Protein AF-A0A9X0CIB7-F1 (afdb_monomer)

Sequence (718 aa):
MKLTTKIPFIFSGERSDLYEFIVTDDLTVIQGCGLGGTSLINANVGLDGEPEVFQDPSWPKEIKEDLDQLMKIDRQHFVDMIKPTPYPDHYPPLHKLERMKEGLTGFDIEDLDKMFYKTPLYVTFQDTPSNRVGIHQPKCTACGNCCGGCNVGAKNTLNLNYLPDAKAHGAEIFTEVEVTSVLKSHNSTDWIVGYKRIVPGSFDLDEQKIRATYVILGAGAIGSTKLLLRSKERGLDVSDELGKRFSTNGDAIGCSYNGDKIATSLGVETKNMASAQPPGPCITSIMDFRKVKGGSFENNFVIEDGTLPSIISVPFTVGVSFGAKVIGIDKYPANELLEKTFQEIQGKGIDHTLTLLCMGHDSASGVISFESKIDDIDITWDRVGFEKNFETVNQALEKIVRSLGGTFVKNPTWSESLGRSVVTVHPLGGCPMGESGRTAVVNHAGQVFDGETEELLDGLYVVDGAIIPRSVGVNPSLTISCLAERCMRLLAEREGWSIDYDTFIPLDRSAFAKEKPGIRFTEKMVGTFWTTKNKSVETPCEFTVTVESDDVEHMINCDPHAAKMSGTGTCAALSATPMTVTDGHFQIMSQSTEHIDTKELLYTMILTGIRGKTFSFRGINLLDIYSPVTTKKGHFDLDAPPRVKRPLRLNGKNPEVHRCVTKDKFELRLTRFEGGKKGPVVMFHGVGDKSQRILMKGQVSKNPFATGSMRYTSVCYT

Foldseek 3Di:
DFDDDPDPPGDDDAPQDQWDWDHFLFAIEIWGDDDLIRLQQDLFFFDAFDPVLCVDPLAAVVCVVCVCCLVPPLLVLVCLQQVFDADDPPDADALQLVLLLLLCVLDPDPCSVVQKDWTGGSFAQDQDCQDPFGDGAGHDLLQQQRNVGDPRRRHSGCVRTVVSQCVLVPDDDDPQKQWQEWDQDPADLWIKIWIFHHDPPDDGDDIDIDTDNFDEDALAQFRSLLHVQSHVVVPAFFFPCFQALKDLLLKWKKKQWQFPDFRQQEGDDSVCSVPDDRNGRQWTMKRFQVPDPDDDQQLGKMKTWGHDYNVCLVVVLVLQVVLCVPVVDDDDPPVVVVVSVVCVVVVNRSRLMIMIIMGGWFPSGKGWHADPVVSHIHIDDQLSCPDPNNVSVLVSQCSSSVSRRGGMRTDSCQDVVSSGHYYGHQIAASQEEYQFSCSGQAHLLQFGHRYRGNHTSRNYGYQARHHSNTNSNDRCVSVSSSSNSSSVVVVCVVVVHDDDSPDHRHDDCVVVPDQADKDKKKKKKWWWKDFPVDPPDTWTKIWIKIWMDSHQPCLVPPPVSKTFMWTWMDTCVQAVDIWTWDRWIWGWQPQDPVDPPKGWTWIWTWTAYPPRDIKTKIKIWIDDDPDDPDDDDDDDDPPDDDDDDDDDPQVPDAWDWDWDADPVGDIDIWTWHQDPPPGIDTDDPPDDDPDPDTAMWMWIDDPHDTTMTIDIDMDMGD

Radius of gyration: 30.94 Å; Cα contacts (8 Å, |Δi|>4): 1552; chains: 1; bounding box: 89×79×78 Å

InterPro domains:
  IPR000172 Glucose-methanol-choline oxidoreductase, N-terminal [PF00732] (137-231)
  IPR007867 Glucose-methanol-choline oxidoreductase, C-terminal [PF05199] (371-484)
  IPR036188 FAD/NAD(P)-binding domain superfamily [G3DSA:3.50.50.60] (8-81)
  IPR036188 FAD/NAD(P)-binding domain superfamily [G3DSA:3.50.50.60] (124-321)
  IPR036188 FAD/NAD(P)-binding domain superfamily [G3DSA:3.50.50.60] (385-495)
  IPR036188 FAD/NAD(P)-binding domain superfamily [SSF51905] (20-494)
  IPR052542 Cholesterol Oxidase Enzyme [PTHR47470] (10-625)

Organism: NCBI:txid174260

Structure (mmCIF, N/CA/C/O backbone):
data_AF-A0A9X0CIB7-F1
#
_entry.id   AF-A0A9X0CIB7-F1
#
loop_
_atom_site.group_PDB
_atom_site.id
_atom_site.type_symbol
_atom_site.label_atom_id
_atom_site.label_alt_id
_atom_site.label_comp_id
_atom_site.label_asym_id
_atom_site.label_entity_id
_atom_site.label_seq_id
_atom_site.pdbx_PDB_ins_code
_atom_site.Cartn_x
_atom_site.Cartn_y
_atom_site.Cartn_z
_atom_site.occupancy
_atom_site.B_iso_or_equiv
_atom_site.auth_seq_id
_atom_site.auth_comp_id
_atom_site.auth_asym_id
_atom_site.auth_atom_id
_atom_site.pdbx_PDB_model_num
ATOM 1 N N . MET A 1 1 ? 0.574 21.862 5.413 1.00 29.58 1 MET A N 1
ATOM 2 C CA . MET A 1 1 ? -0.001 20.797 4.573 1.00 29.58 1 MET A CA 1
ATOM 3 C C . MET A 1 1 ? -1.394 21.230 4.164 1.00 29.58 1 MET A C 1
ATOM 5 O O . MET A 1 1 ? -2.070 21.875 4.959 1.00 29.58 1 MET A O 1
ATOM 9 N N . LYS A 1 2 ? -1.737 21.060 2.895 1.00 23.94 2 LYS A N 1
ATOM 10 C CA . LYS A 1 2 ? -2.655 21.954 2.207 1.00 23.94 2 LYS A CA 1
ATOM 11 C C . LYS A 1 2 ? -3.560 21.024 1.341 1.00 23.94 2 LYS A C 1
ATOM 13 O O . LYS A 1 2 ? -3.055 20.431 0.401 1.00 23.94 2 LYS A O 1
ATOM 18 N N . LEU A 1 3 ? -4.842 20.864 1.719 1.00 25.58 3 LEU A N 1
ATOM 19 C CA . LEU A 1 3 ? -5.884 19.979 1.140 1.00 25.58 3 LEU A CA 1
ATOM 2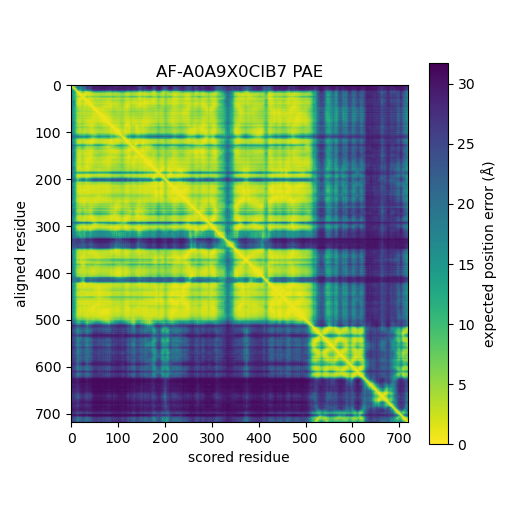0 C C . LEU A 1 3 ? -6.839 20.713 0.162 1.00 25.58 3 LEU A C 1
ATOM 22 O O . LEU A 1 3 ? -7.476 21.663 0.609 1.00 25.58 3 LEU A O 1
ATOM 26 N N . THR A 1 4 ? -7.089 20.225 -1.069 1.00 28.70 4 THR A N 1
ATOM 27 C CA . THR A 1 4 ? -8.344 20.562 -1.803 1.00 28.70 4 THR A CA 1
ATOM 28 C C . THR A 1 4 ? -9.042 19.395 -2.467 1.00 28.70 4 THR A C 1
ATOM 30 O O . THR A 1 4 ? -8.425 18.589 -3.151 1.00 28.70 4 THR A O 1
ATOM 33 N N . THR A 1 5 ? -10.367 19.502 -2.419 1.00 26.28 5 THR A N 1
ATOM 34 C CA . THR A 1 5 ? -11.342 19.101 -3.437 1.00 26.28 5 THR A CA 1
ATOM 35 C C . THR A 1 5 ? -11.537 20.195 -4.506 1.00 26.28 5 THR A C 1
ATOM 37 O O . THR A 1 5 ? -11.416 21.382 -4.212 1.00 26.28 5 THR A O 1
ATOM 40 N N . LYS A 1 6 ? -11.870 19.781 -5.737 1.00 28.84 6 LYS A N 1
ATOM 41 C CA . LYS A 1 6 ? -12.197 20.528 -6.979 1.00 28.84 6 LYS A CA 1
ATOM 42 C C . LYS A 1 6 ? -12.680 22.004 -6.857 1.00 28.84 6 LYS A C 1
ATOM 44 O O . LYS A 1 6 ? -13.814 22.327 -7.195 1.00 28.84 6 LYS A O 1
ATOM 49 N N . ILE A 1 7 ? -11.796 22.935 -6.475 1.00 26.34 7 ILE A N 1
ATOM 50 C CA . ILE A 1 7 ? -11.895 24.383 -6.760 1.00 26.34 7 ILE A CA 1
ATOM 51 C C . ILE A 1 7 ? -10.524 24.839 -7.297 1.00 26.34 7 ILE A C 1
ATOM 53 O O . ILE A 1 7 ? -9.521 24.599 -6.622 1.00 26.34 7 ILE A O 1
ATOM 57 N N . PRO A 1 8 ? -10.420 25.517 -8.460 1.00 24.50 8 PRO A N 1
ATOM 58 C CA . PRO A 1 8 ? -9.181 25.570 -9.253 1.00 24.50 8 PRO A CA 1
ATOM 59 C C . PRO A 1 8 ? -8.047 26.463 -8.713 1.00 24.50 8 PRO A C 1
ATOM 61 O O . PRO A 1 8 ? -7.157 26.817 -9.478 1.00 24.50 8 PRO A O 1
ATOM 64 N N . PHE A 1 9 ? -8.061 26.895 -7.445 1.00 26.98 9 PHE A N 1
ATOM 65 C CA . PHE A 1 9 ? -7.228 28.035 -7.030 1.00 26.98 9 PHE A CA 1
ATOM 66 C C . PHE A 1 9 ? -6.445 27.937 -5.712 1.00 26.98 9 PHE A C 1
ATOM 68 O O . PHE A 1 9 ? -5.801 28.928 -5.371 1.00 26.98 9 PHE A O 1
ATOM 75 N N . ILE A 1 10 ? -6.437 26.825 -4.952 1.00 31.52 10 ILE A N 1
ATOM 76 C CA . ILE A 1 10 ? -5.839 26.880 -3.590 1.00 31.52 10 ILE A CA 1
ATOM 77 C C . ILE A 1 10 ? -4.759 25.827 -3.262 1.00 31.52 10 ILE A C 1
ATOM 79 O O . ILE A 1 10 ? -3.957 26.089 -2.355 1.00 31.52 10 ILE A O 1
ATOM 83 N N . PHE A 1 11 ? -4.605 24.714 -3.994 1.00 37.06 11 PHE A N 1
ATOM 84 C CA . PHE A 1 11 ? -3.589 23.719 -3.617 1.00 37.06 11 PHE A CA 1
ATOM 85 C C . PHE A 1 11 ? -2.891 23.054 -4.807 1.00 37.06 11 PHE A C 1
ATOM 87 O O . PHE A 1 11 ? -3.457 22.225 -5.507 1.00 37.06 11 PHE A O 1
ATOM 94 N N . SER A 1 12 ? -1.622 23.413 -4.990 1.00 39.00 12 SER A N 1
ATOM 95 C CA . SER A 1 12 ? -0.635 22.648 -5.746 1.00 39.00 12 SER A CA 1
ATOM 96 C C . SER A 1 12 ? 0.239 21.901 -4.733 1.00 39.00 12 SER A C 1
ATOM 98 O O . SER A 1 12 ? 1.084 22.529 -4.089 1.00 39.00 12 SER A O 1
ATOM 100 N N . GLY A 1 13 ? -0.012 20.608 -4.521 1.00 53.72 13 GLY A N 1
ATOM 101 C CA . GLY A 1 13 ? 0.971 19.726 -3.881 1.00 53.72 13 GLY A CA 1
ATOM 102 C C . GLY A 1 13 ? 2.116 19.444 -4.854 1.00 53.72 13 GLY A C 1
ATOM 103 O O . GLY A 1 13 ? 1.914 19.485 -6.070 1.00 53.72 13 GLY A O 1
ATOM 104 N N . GLU A 1 14 ? 3.319 19.209 -4.344 1.00 66.88 14 GLU A N 1
ATOM 105 C CA . GLU A 1 14 ? 4.431 18.751 -5.181 1.00 66.88 14 GLU A CA 1
ATOM 106 C C . GLU A 1 14 ? 4.309 17.234 -5.402 1.00 66.88 14 GLU A C 1
ATOM 108 O O . GLU A 1 14 ? 3.831 16.516 -4.527 1.00 66.88 14 GLU A O 1
ATOM 113 N N . ARG A 1 15 ? 4.769 16.709 -6.550 1.00 72.00 15 ARG A N 1
ATOM 114 C CA . ARG A 1 15 ? 4.738 15.252 -6.834 1.00 72.00 15 ARG A CA 1
ATOM 115 C C . ARG A 1 15 ? 5.521 14.411 -5.807 1.00 72.00 15 ARG A C 1
ATOM 117 O O . ARG A 1 15 ? 5.354 13.200 -5.748 1.00 72.00 15 ARG A O 1
ATOM 124 N N . SER A 1 16 ? 6.382 15.052 -5.019 1.00 76.50 16 SER A N 1
ATOM 125 C CA . SER A 1 16 ? 7.188 14.461 -3.947 1.00 76.50 16 SER A CA 1
ATOM 126 C C . SER A 1 16 ? 6.555 14.568 -2.551 1.00 76.50 16 SER A C 1
ATOM 128 O O . SER A 1 16 ? 7.200 14.200 -1.569 1.00 76.50 16 SER A O 1
ATOM 130 N N . ASP A 1 17 ? 5.334 15.098 -2.425 1.00 81.75 17 ASP A N 1
ATOM 131 C CA . ASP A 1 17 ? 4.643 15.186 -1.137 1.00 81.75 17 ASP A CA 1
ATOM 132 C C . ASP A 1 17 ? 4.206 13.802 -0.632 1.00 81.75 17 ASP A C 1
ATOM 134 O O . ASP A 1 17 ? 3.828 12.931 -1.405 1.00 81.75 17 ASP A O 1
ATOM 138 N N . LEU A 1 18 ? 4.200 13.610 0.694 1.00 84.00 18 LEU A N 1
ATOM 139 C CA . LEU A 1 18 ? 3.904 12.318 1.337 1.00 84.00 18 LEU A CA 1
ATOM 140 C C . LEU A 1 18 ? 2.489 11.783 1.053 1.00 84.00 18 LEU A C 1
ATOM 142 O O . LEU A 1 18 ? 2.263 10.577 1.132 1.00 84.00 18 LEU A O 1
ATOM 146 N N . TYR A 1 19 ? 1.536 12.671 0.775 1.00 82.00 19 TYR A N 1
ATOM 147 C CA . TYR A 1 19 ? 0.152 12.304 0.498 1.00 82.00 19 TYR A CA 1
ATOM 148 C C . TYR A 1 19 ? -0.228 12.690 -0.912 1.00 82.00 19 TYR A C 1
ATOM 150 O O . TYR A 1 19 ? -0.043 13.836 -1.322 1.00 82.00 19 TYR A O 1
ATOM 158 N N . GLU A 1 20 ? -0.888 11.759 -1.574 1.00 82.69 20 GLU A N 1
ATOM 159 C CA . GLU A 1 20 ? -1.557 11.986 -2.835 1.00 82.69 20 GLU A CA 1
ATOM 160 C C . GLU A 1 20 ? -3.062 11.813 -2.637 1.00 82.69 20 GLU A C 1
ATOM 162 O O . GLU A 1 20 ? -3.523 10.855 -2.008 1.00 82.69 20 GLU A O 1
ATOM 167 N N . PHE A 1 21 ? -3.815 12.786 -3.146 1.00 82.50 21 PHE A N 1
ATOM 168 C CA . PHE A 1 21 ? -5.270 12.810 -3.106 1.00 82.50 21 PHE A CA 1
ATOM 169 C C . PHE A 1 21 ? -5.784 12.769 -4.536 1.00 82.50 21 PHE A C 1
ATOM 171 O O . PHE A 1 21 ? -5.526 13.693 -5.307 1.00 82.50 21 PHE A O 1
ATOM 178 N N . ILE A 1 22 ? -6.545 11.733 -4.866 1.00 80.94 22 ILE A N 1
ATOM 179 C CA . ILE A 1 22 ? -7.234 11.627 -6.151 1.00 80.94 22 ILE A CA 1
ATOM 180 C C . ILE A 1 22 ? -8.704 11.887 -5.873 1.00 80.94 22 ILE A C 1
ATOM 182 O O . ILE A 1 22 ? -9.354 11.102 -5.186 1.00 80.94 22 ILE A O 1
ATOM 186 N N . VAL A 1 23 ? -9.207 13.020 -6.352 1.00 81.12 23 VAL A N 1
ATOM 187 C CA . VAL A 1 23 ? -10.575 13.478 -6.090 1.00 81.12 23 VAL A CA 1
ATOM 188 C C . VAL A 1 23 ? -11.376 13.394 -7.381 1.00 81.12 23 VAL A C 1
ATOM 190 O O . VAL A 1 23 ? -11.146 14.184 -8.300 1.00 81.12 23 VAL A O 1
ATOM 193 N N . THR A 1 24 ? -12.343 12.484 -7.431 1.00 77.31 24 THR A N 1
ATOM 194 C CA . THR A 1 24 ? -13.275 12.338 -8.556 1.00 77.31 24 THR A CA 1
ATOM 195 C C . THR A 1 24 ? -14.644 12.904 -8.185 1.00 77.31 24 THR A C 1
ATOM 197 O O . THR A 1 24 ? -14.770 13.623 -7.191 1.00 77.31 24 THR A O 1
ATOM 200 N N . ASP A 1 25 ? -15.646 12.738 -9.049 1.00 74.62 25 ASP A N 1
ATOM 201 C CA . ASP A 1 25 ? -17.014 13.169 -8.722 1.00 74.62 25 ASP A CA 1
ATOM 202 C C . ASP A 1 25 ? -17.666 12.237 -7.688 1.00 74.62 25 ASP A C 1
ATOM 204 O O . ASP A 1 25 ? -18.385 12.704 -6.805 1.00 74.62 25 ASP A O 1
ATOM 208 N N . ASP A 1 26 ? -17.349 10.941 -7.745 1.00 77.50 26 ASP A N 1
ATOM 209 C CA . ASP A 1 26 ? -17.988 9.917 -6.917 1.00 77.50 26 ASP A CA 1
ATOM 210 C C . ASP A 1 26 ? -17.202 9.601 -5.639 1.00 77.50 26 ASP A C 1
ATOM 212 O O . ASP A 1 26 ? -17.792 9.273 -4.608 1.00 77.50 26 ASP A O 1
ATOM 216 N N . LEU A 1 27 ? -15.870 9.718 -5.646 1.00 82.88 27 LEU A N 1
ATOM 217 C CA . LEU A 1 27 ? -15.049 9.342 -4.492 1.00 82.88 27 LEU A CA 1
ATOM 218 C C . LEU A 1 27 ? -13.714 10.087 -4.407 1.00 82.88 27 LEU A C 1
ATOM 220 O O . LEU A 1 27 ? -13.258 10.745 -5.337 1.00 82.88 27 LEU A O 1
ATOM 224 N N . THR A 1 28 ? -13.071 9.973 -3.249 1.00 83.62 28 THR A N 1
ATOM 225 C CA . THR A 1 28 ? -11.704 10.435 -3.006 1.00 83.62 28 THR A CA 1
ATOM 226 C C . THR A 1 28 ? -10.832 9.272 -2.554 1.00 83.62 28 THR A C 1
ATOM 228 O O . THR A 1 28 ? -11.166 8.591 -1.587 1.00 83.62 28 THR A O 1
ATOM 231 N N . VAL A 1 29 ? -9.689 9.081 -3.208 1.00 85.44 29 VAL A N 1
ATOM 232 C CA . VAL A 1 29 ? -8.647 8.136 -2.790 1.00 85.44 29 VAL A CA 1
ATOM 233 C C . VAL A 1 29 ? -7.527 8.897 -2.094 1.00 85.44 29 VAL A C 1
ATOM 235 O O . VAL A 1 29 ? -7.093 9.947 -2.574 1.00 85.44 29 VAL A O 1
ATOM 238 N N . ILE A 1 30 ? -7.040 8.355 -0.979 1.00 86.31 30 ILE A N 1
ATOM 239 C CA . ILE A 1 30 ? -5.863 8.863 -0.269 1.00 86.31 30 ILE A CA 1
ATOM 240 C C . ILE A 1 30 ? -4.787 7.780 -0.274 1.00 86.31 30 ILE A C 1
ATOM 242 O O . ILE A 1 30 ? -5.011 6.680 0.231 1.00 86.31 30 ILE A O 1
ATOM 246 N N . GLN A 1 31 ? -3.601 8.101 -0.789 1.00 87.62 31 GLN A N 1
ATOM 247 C CA . GLN A 1 31 ? -2.463 7.179 -0.812 1.00 87.62 31 GLN A CA 1
ATOM 248 C C . GLN A 1 31 ? -1.154 7.853 -0.395 1.00 87.62 31 GLN A C 1
ATOM 250 O O . GLN A 1 31 ? -1.046 9.080 -0.359 1.00 87.62 31 GLN A O 1
ATOM 255 N N . GLY A 1 32 ? -0.172 7.034 -0.011 1.00 87.75 32 GLY A N 1
ATOM 256 C CA . GLY A 1 32 ? 1.136 7.508 0.429 1.00 87.75 32 GLY A CA 1
ATOM 257 C C . GLY A 1 32 ? 2.158 7.484 -0.698 1.00 87.75 32 GLY A C 1
ATOM 258 O O . GLY A 1 32 ? 2.328 6.454 -1.346 1.00 87.75 32 GLY A O 1
ATOM 259 N N . CYS A 1 33 ? 2.894 8.579 -0.862 1.00 89.81 33 CYS A N 1
ATOM 260 C CA . CYS A 1 33 ? 4.021 8.688 -1.782 1.00 89.81 33 CYS A CA 1
ATOM 261 C C . CYS A 1 33 ? 5.336 8.776 -0.991 1.00 89.81 33 CYS A C 1
ATOM 263 O O . CYS A 1 33 ? 5.477 9.561 -0.054 1.00 89.81 33 CYS A O 1
ATOM 265 N N . GLY A 1 34 ? 6.303 7.927 -1.339 1.00 91.62 34 GLY A N 1
ATOM 266 C CA . GLY A 1 34 ? 7.618 7.885 -0.700 1.00 91.62 34 GLY A CA 1
ATOM 267 C C . GLY A 1 34 ? 8.209 6.479 -0.648 1.00 91.62 34 GLY A C 1
ATOM 268 O O . GLY A 1 34 ? 7.551 5.493 -0.979 1.00 91.62 34 GLY A O 1
ATOM 269 N N . LEU A 1 35 ? 9.466 6.370 -0.208 1.00 93.75 35 LEU A N 1
ATOM 270 C CA . LEU A 1 35 ? 10.143 5.081 -0.070 1.00 93.75 35 LEU A CA 1
ATOM 271 C C . LEU A 1 35 ? 9.502 4.259 1.063 1.00 93.75 35 LEU A C 1
ATOM 273 O O . LEU A 1 35 ? 9.729 4.521 2.243 1.00 93.75 35 LEU A O 1
ATOM 277 N N . GLY A 1 36 ? 8.682 3.279 0.683 1.00 93.81 36 GLY A N 1
ATOM 278 C CA . GLY A 1 36 ? 7.818 2.502 1.579 1.00 93.81 36 GLY A CA 1
ATOM 279 C C . GLY A 1 36 ? 6.319 2.659 1.288 1.00 93.81 36 GLY A C 1
ATOM 280 O O . GLY A 1 36 ? 5.514 1.950 1.896 1.00 93.81 36 GLY A O 1
ATOM 281 N N . GLY A 1 37 ? 5.939 3.559 0.376 1.00 94.31 37 GLY A N 1
ATOM 282 C CA . GLY A 1 37 ? 4.564 3.775 -0.078 1.00 94.31 37 GLY A CA 1
ATOM 283 C C . GLY A 1 37 ? 3.591 4.080 1.062 1.00 94.31 37 GLY A C 1
ATOM 284 O O . GLY A 1 37 ? 3.944 4.688 2.076 1.00 94.31 37 GLY A O 1
ATOM 285 N N . THR A 1 38 ? 2.360 3.584 0.944 1.00 93.44 38 THR A N 1
ATOM 286 C CA . THR A 1 38 ? 1.300 3.794 1.944 1.00 93.44 38 THR A CA 1
ATOM 287 C C . THR A 1 38 ? 1.626 3.195 3.318 1.00 93.44 38 THR A C 1
ATOM 289 O O . THR A 1 38 ? 1.029 3.612 4.311 1.00 93.44 38 THR A O 1
ATOM 292 N N . SER A 1 39 ? 2.629 2.311 3.452 1.00 96.25 39 SER A N 1
ATOM 293 C CA . SER A 1 39 ? 3.085 1.886 4.786 1.00 96.25 39 SER A CA 1
ATOM 294 C C . SER A 1 39 ? 3.527 3.075 5.644 1.00 96.25 39 SER A C 1
ATOM 296 O O . SER A 1 39 ? 3.328 3.052 6.852 1.00 96.25 39 SER A O 1
ATOM 298 N N . LEU A 1 40 ? 4.008 4.169 5.041 1.00 94.19 40 LEU A N 1
ATOM 299 C CA . LEU A 1 40 ? 4.395 5.393 5.745 1.00 94.19 40 LEU A CA 1
ATOM 300 C C . LEU A 1 40 ? 3.206 6.063 6.455 1.00 94.19 40 LEU A C 1
ATOM 302 O O . LEU A 1 40 ? 3.358 6.529 7.587 1.00 94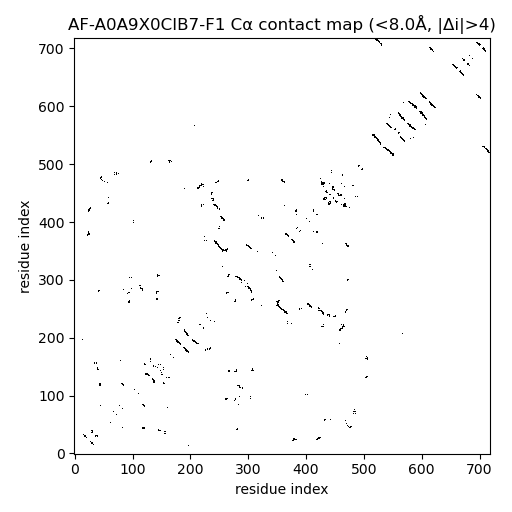.19 40 LEU A O 1
ATOM 306 N N . ILE A 1 41 ? 2.006 6.011 5.866 1.00 91.50 41 ILE A N 1
ATOM 307 C CA . ILE A 1 41 ? 0.805 6.734 6.330 1.00 91.50 41 ILE A CA 1
ATOM 308 C C . ILE A 1 41 ? -0.378 5.839 6.740 1.00 91.50 41 ILE A C 1
ATOM 310 O O . ILE A 1 41 ? -1.409 6.349 7.156 1.00 91.50 41 ILE A O 1
ATOM 314 N N . ASN A 1 42 ? -0.268 4.511 6.656 1.00 93.31 42 ASN A N 1
ATOM 315 C CA . ASN A 1 42 ? -1.343 3.614 7.100 1.00 93.31 42 ASN A CA 1
ATOM 316 C C . ASN A 1 42 ? -1.511 3.573 8.640 1.00 93.31 42 ASN A C 1
ATOM 318 O O . ASN A 1 42 ? -0.693 4.099 9.407 1.00 93.31 42 ASN A O 1
ATOM 322 N N . ALA A 1 43 ? -2.564 2.897 9.101 1.00 93.31 43 ALA A N 1
ATOM 323 C CA . ALA A 1 43 ? -2.887 2.762 10.521 1.00 93.31 43 ALA A CA 1
ATOM 324 C C . ALA A 1 43 ? -2.277 1.529 11.224 1.00 93.31 43 ALA A C 1
ATOM 326 O O . ALA A 1 43 ? -2.451 1.388 12.432 1.00 93.31 43 ALA A O 1
ATOM 327 N N . ASN A 1 44 ? -1.484 0.713 10.513 1.00 94.19 44 ASN A N 1
ATOM 328 C CA . ASN A 1 44 ? -0.742 -0.463 11.011 1.00 94.19 44 ASN A CA 1
ATOM 329 C C . ASN A 1 44 ? -1.533 -1.730 11.322 1.00 94.19 44 ASN A C 1
ATOM 331 O O . ASN A 1 44 ? -1.007 -2.578 12.027 1.00 94.19 44 ASN A O 1
ATOM 335 N N . VAL A 1 45 ? -2.755 -1.896 10.842 1.00 97.31 45 VAL A N 1
ATOM 336 C CA . VAL A 1 45 ? -3.543 -3.081 11.197 1.00 97.31 45 VAL A CA 1
ATOM 337 C C . VAL A 1 45 ? -3.247 -4.256 10.259 1.00 97.31 45 VAL A C 1
ATOM 339 O O . VAL A 1 45 ? -3.214 -4.084 9.038 1.00 97.31 45 VAL A O 1
ATOM 342 N N . GLY A 1 46 ? -3.056 -5.447 10.837 1.00 95.69 46 GLY A N 1
ATOM 343 C CA . GLY A 1 46 ? -2.857 -6.706 10.113 1.00 95.69 46 GLY A CA 1
ATOM 344 C C . GLY A 1 46 ? -3.943 -7.740 10.380 1.00 95.69 46 GLY A C 1
ATOM 345 O O . GLY A 1 46 ? -3.706 -8.705 11.103 1.00 95.69 46 GLY A O 1
ATOM 346 N N . LEU A 1 47 ? -5.129 -7.536 9.806 1.00 96.38 47 LEU A N 1
ATOM 347 C CA . LEU A 1 47 ? -6.272 -8.439 9.946 1.00 96.38 47 LEU A CA 1
ATOM 348 C C . LEU A 1 47 ? -6.404 -9.388 8.754 1.00 96.38 47 LEU A C 1
ATOM 350 O O . LEU A 1 47 ? -6.188 -9.003 7.607 1.00 96.38 47 LEU A O 1
ATOM 354 N N . ASP A 1 48 ? -6.816 -10.620 9.046 1.00 95.12 48 ASP A N 1
ATOM 355 C CA . ASP A 1 48 ? -7.182 -11.599 8.028 1.00 95.12 48 ASP A CA 1
ATOM 356 C C . ASP A 1 48 ? -8.588 -11.307 7.488 1.00 95.12 48 ASP A C 1
ATOM 358 O O . ASP A 1 48 ? -9.524 -11.038 8.258 1.00 95.12 48 ASP A O 1
ATOM 362 N N . GLY A 1 49 ? -8.728 -11.370 6.161 1.00 93.38 49 GLY A N 1
ATOM 363 C CA . GLY A 1 49 ? -10.030 -11.417 5.497 1.00 93.38 49 GLY A CA 1
ATOM 364 C C . GLY A 1 49 ? -10.775 -12.707 5.843 1.00 93.38 49 GLY A C 1
ATOM 365 O O . GLY A 1 49 ? -10.173 -13.696 6.265 1.00 93.38 49 GLY A O 1
ATOM 366 N N . GLU A 1 50 ? -12.098 -12.704 5.689 1.00 92.50 50 GLU A N 1
ATOM 367 C CA . GLU A 1 50 ? -12.883 -13.927 5.883 1.00 92.50 50 GLU A CA 1
ATOM 368 C C . GLU A 1 50 ? -12.557 -14.948 4.780 1.00 92.50 50 GLU A C 1
ATOM 370 O O . GLU A 1 50 ? -12.353 -14.545 3.632 1.00 92.50 50 GLU A O 1
ATOM 375 N N . PRO A 1 51 ? -12.520 -16.262 5.072 1.00 90.88 51 PRO A N 1
ATOM 376 C CA . PRO A 1 51 ? -12.314 -17.288 4.048 1.00 90.88 51 PRO A CA 1
ATOM 377 C C . PRO A 1 51 ? -13.271 -17.155 2.854 1.00 90.88 51 PRO A C 1
ATOM 379 O O . PRO A 1 51 ? -12.875 -17.395 1.715 1.00 90.88 51 PRO A O 1
ATOM 382 N N . GLU A 1 52 ? -14.506 -16.723 3.108 1.00 92.44 52 GLU A N 1
ATOM 383 C CA . GLU A 1 52 ? -15.557 -16.444 2.131 1.00 92.44 52 GLU A CA 1
ATOM 384 C C . GLU A 1 52 ? -15.124 -15.431 1.060 1.00 92.44 52 GLU A C 1
ATOM 386 O O . GLU A 1 52 ? -15.513 -15.592 -0.097 1.00 92.44 52 GLU A O 1
ATOM 391 N N . VAL A 1 53 ? -14.250 -14.467 1.397 1.00 95.00 53 VAL A N 1
ATOM 392 C CA . VAL A 1 53 ? -13.660 -13.519 0.432 1.00 95.00 53 VAL A CA 1
ATOM 393 C C . VAL A 1 53 ? -12.988 -14.280 -0.705 1.00 95.00 53 VAL A C 1
ATOM 395 O O . VAL A 1 53 ? -13.226 -13.972 -1.868 1.00 95.00 53 VAL A O 1
ATOM 398 N N . PHE A 1 54 ? -12.170 -15.284 -0.373 1.00 94.88 54 PHE A N 1
ATOM 399 C CA . PHE A 1 54 ? -11.397 -16.069 -1.338 1.00 94.88 54 PHE A CA 1
ATOM 400 C C . PHE A 1 54 ? -12.238 -17.140 -2.036 1.00 94.88 54 PHE A C 1
ATOM 402 O O . PHE A 1 54 ? -11.839 -17.637 -3.084 1.00 94.88 54 PHE A O 1
ATOM 409 N N . GLN A 1 55 ? -13.400 -17.500 -1.479 1.00 92.50 55 GLN A N 1
ATOM 410 C CA . GLN A 1 55 ? -14.336 -18.446 -2.097 1.00 92.50 55 GLN A CA 1
ATOM 411 C C . GLN A 1 55 ? -15.229 -17.804 -3.158 1.00 92.50 55 GLN A C 1
ATOM 413 O O . GLN A 1 55 ? -15.848 -18.523 -3.952 1.00 92.50 55 GLN A O 1
ATOM 418 N N . ASP A 1 56 ? -15.261 -16.476 -3.222 1.00 93.31 56 ASP A N 1
ATOM 419 C CA . ASP A 1 56 ? -16.015 -15.747 -4.228 1.00 93.31 56 ASP A CA 1
ATOM 420 C C . ASP A 1 56 ? -15.610 -16.146 -5.669 1.00 93.31 56 ASP A C 1
ATOM 422 O O . ASP A 1 56 ? -14.435 -16.427 -5.937 1.00 93.31 56 ASP A O 1
ATOM 426 N N . PRO A 1 57 ? -16.550 -16.213 -6.629 1.00 93.31 57 PRO A N 1
ATOM 427 C CA . PRO A 1 57 ? -16.244 -16.535 -8.025 1.00 93.31 57 PRO A CA 1
ATOM 428 C C . PRO A 1 57 ? -15.327 -15.535 -8.744 1.00 93.31 57 PRO A C 1
ATOM 430 O O . PRO A 1 57 ? -14.819 -15.858 -9.811 1.00 93.31 57 PRO A O 1
ATOM 433 N N . SER A 1 58 ? -15.129 -14.328 -8.205 1.00 94.06 58 SER A N 1
ATOM 434 C CA . SER A 1 58 ? -14.187 -13.340 -8.743 1.00 94.06 58 SER A CA 1
ATOM 435 C C . SER A 1 58 ? -12.725 -13.750 -8.611 1.00 94.06 58 SER A C 1
ATOM 437 O O . SER A 1 58 ? -11.903 -13.260 -9.380 1.00 94.06 58 SER A O 1
ATOM 439 N N . TRP A 1 59 ? -12.390 -14.629 -7.665 1.00 96.62 59 TRP A N 1
ATOM 440 C CA . TRP A 1 59 ? -11.038 -15.155 -7.535 1.00 96.62 59 TRP A CA 1
ATOM 441 C C . TRP A 1 59 ? -10.824 -16.345 -8.471 1.00 96.62 59 TRP A C 1
ATOM 443 O O . TRP A 1 59 ? -11.705 -17.209 -8.560 1.00 96.62 59 TRP A O 1
ATOM 453 N N . PRO A 1 60 ? -9.647 -16.448 -9.115 1.00 96.75 60 PRO A N 1
ATOM 454 C CA . PRO A 1 60 ? -9.301 -17.622 -9.905 1.00 96.75 60 PRO A CA 1
ATOM 455 C C . PRO A 1 60 ? -9.245 -18.868 -9.012 1.00 96.75 60 PRO A C 1
ATOM 457 O O . PRO A 1 60 ? -8.884 -18.794 -7.831 1.00 96.75 60 PRO A O 1
ATOM 460 N N . LYS A 1 61 ? -9.607 -20.028 -9.568 1.00 96.69 61 LYS A N 1
ATOM 461 C CA . LYS A 1 61 ? -9.680 -21.296 -8.822 1.00 96.69 61 LYS A CA 1
ATOM 462 C C . LYS A 1 61 ? -8.363 -21.657 -8.127 1.00 96.69 61 LYS A C 1
ATOM 464 O O . LYS A 1 61 ? -8.397 -22.179 -7.017 1.00 96.69 61 LYS A O 1
ATOM 469 N N . GLU A 1 62 ? -7.219 -21.297 -8.706 1.00 97.31 62 GLU A N 1
ATOM 470 C CA . GLU A 1 62 ? -5.890 -21.612 -8.178 1.00 97.31 62 GLU A CA 1
ATOM 471 C C . GLU A 1 62 ? -5.613 -20.906 -6.842 1.00 97.31 62 GLU A C 1
ATOM 473 O O . GLU A 1 62 ? -4.794 -21.374 -6.054 1.00 97.31 62 GLU A O 1
ATOM 478 N N . ILE A 1 63 ? -6.302 -19.795 -6.548 1.00 97.00 63 ILE A N 1
ATOM 479 C CA . ILE A 1 63 ? -6.238 -19.151 -5.226 1.00 97.00 63 ILE A CA 1
ATOM 480 C C . ILE A 1 63 ? -6.971 -19.993 -4.182 1.00 97.00 63 ILE A C 1
ATOM 482 O O . ILE A 1 63 ? -6.510 -20.089 -3.051 1.00 97.00 63 ILE A O 1
ATOM 486 N N . LYS A 1 64 ? -8.086 -20.634 -4.554 1.00 94.00 64 LYS A N 1
ATOM 487 C CA . LYS A 1 64 ? -8.852 -21.519 -3.661 1.00 94.00 64 LYS A CA 1
ATOM 488 C C . LYS A 1 64 ? -8.101 -22.821 -3.411 1.00 94.00 64 LYS A C 1
ATOM 490 O O . LYS A 1 64 ? -8.074 -23.304 -2.283 1.00 94.00 64 LYS A O 1
ATOM 495 N N . GLU A 1 65 ? -7.485 -23.364 -4.457 1.00 95.75 65 GLU A N 1
ATOM 496 C CA . GLU A 1 65 ? -6.685 -24.591 -4.402 1.00 95.75 65 GLU A CA 1
ATOM 497 C C . GLU A 1 65 ? -5.408 -24.413 -3.563 1.00 95.75 65 GLU A C 1
ATOM 499 O O . GLU A 1 65 ? -5.046 -25.316 -2.813 1.00 95.75 65 GLU A O 1
ATOM 504 N N . ASP A 1 66 ? -4.776 -23.236 -3.624 1.00 96.12 66 ASP A N 1
ATOM 505 C CA . ASP A 1 66 ? -3.551 -22.895 -2.880 1.00 96.12 66 ASP A CA 1
ATOM 506 C C . ASP A 1 66 ? -3.827 -22.067 -1.603 1.00 96.12 66 ASP A C 1
ATOM 508 O O . ASP A 1 66 ? -2.915 -21.492 -1.005 1.00 96.12 66 ASP A O 1
ATOM 512 N N . LEU A 1 67 ? -5.091 -21.976 -1.162 1.00 95.00 67 LEU A N 1
ATOM 513 C CA . LEU A 1 67 ? -5.500 -21.077 -0.072 1.00 95.00 67 LEU A CA 1
ATOM 514 C C . LEU A 1 67 ? -4.807 -21.415 1.252 1.00 95.00 67 LEU A C 1
ATOM 516 O O . LEU A 1 67 ? -4.449 -20.525 2.022 1.00 95.00 67 LEU A O 1
ATOM 520 N N . ASP A 1 68 ? -4.606 -22.704 1.513 1.00 95.81 68 ASP A N 1
ATOM 521 C CA . ASP A 1 68 ? -3.938 -23.183 2.719 1.00 95.81 68 ASP A CA 1
ATOM 522 C C . ASP A 1 68 ? -2.464 -22.756 2.759 1.00 95.81 68 ASP A C 1
ATOM 524 O O . ASP A 1 68 ? -1.983 -22.318 3.804 1.00 95.81 68 ASP A O 1
ATOM 528 N N . GLN A 1 69 ? -1.763 -22.822 1.625 1.00 96.75 69 GLN A N 1
ATOM 529 C CA . GLN A 1 69 ? -0.386 -22.346 1.492 1.00 96.75 69 GLN A CA 1
ATOM 530 C C . GLN A 1 69 ? -0.321 -20.825 1.673 1.00 96.75 69 GLN A C 1
ATOM 532 O O . GLN A 1 69 ? 0.484 -20.336 2.469 1.00 96.75 69 GLN A O 1
ATOM 537 N N . LEU A 1 70 ? -1.228 -20.093 1.016 1.00 96.38 70 LEU A N 1
ATOM 538 C CA . LEU A 1 70 ? -1.334 -18.637 1.105 1.00 96.38 70 LEU A CA 1
ATOM 539 C C . LEU A 1 70 ? -1.565 -18.168 2.552 1.00 96.38 70 LEU A C 1
ATOM 541 O O . LEU A 1 70 ? -0.877 -17.277 3.049 1.00 96.38 70 LEU A O 1
ATOM 545 N N . MET A 1 71 ? -2.536 -18.768 3.244 1.00 95.19 71 MET A N 1
ATOM 546 C CA . MET A 1 71 ? -2.963 -18.340 4.581 1.00 95.19 71 MET A CA 1
ATOM 547 C C . MET A 1 71 ? -2.078 -18.870 5.712 1.00 95.19 71 MET A C 1
ATOM 549 O O . MET A 1 71 ? -2.127 -18.322 6.814 1.00 95.19 71 MET A O 1
ATOM 553 N N . LYS A 1 72 ? -1.274 -19.916 5.482 1.00 95.06 72 LYS A N 1
ATOM 554 C CA . LYS A 1 72 ? -0.403 -20.500 6.517 1.00 95.06 72 LYS A CA 1
ATOM 555 C C . LYS A 1 72 ? 1.064 -20.174 6.303 1.00 95.06 72 LYS A C 1
ATOM 557 O O . LYS A 1 72 ? 1.700 -19.737 7.249 1.00 95.06 72 LYS A O 1
ATOM 562 N N . ILE A 1 73 ? 1.602 -20.390 5.107 1.00 96.31 73 ILE A N 1
ATOM 563 C CA . ILE A 1 73 ? 3.045 -20.299 4.856 1.00 96.31 73 ILE A CA 1
ATOM 564 C C . ILE A 1 73 ? 3.417 -18.915 4.329 1.00 96.31 73 ILE A C 1
ATOM 566 O O . ILE A 1 73 ? 4.187 -18.214 4.981 1.00 96.31 73 ILE A O 1
ATOM 570 N N . ASP A 1 74 ? 2.806 -18.480 3.222 1.00 96.06 74 ASP A N 1
ATOM 571 C CA . ASP A 1 74 ? 3.112 -17.175 2.612 1.00 96.06 74 ASP A CA 1
ATOM 572 C C . ASP A 1 74 ? 2.792 -16.037 3.602 1.00 96.06 74 ASP A C 1
ATOM 574 O O . ASP A 1 74 ? 3.579 -15.112 3.812 1.00 96.06 74 ASP A O 1
ATOM 578 N N . ARG A 1 75 ? 1.676 -16.171 4.328 1.00 96.38 75 ARG A N 1
ATOM 579 C CA . ARG A 1 75 ? 1.331 -15.300 5.457 1.00 96.38 75 ARG A CA 1
ATOM 580 C C . ARG A 1 75 ? 2.385 -15.299 6.566 1.00 96.38 75 ARG A C 1
ATOM 582 O O . ARG A 1 75 ? 2.662 -14.239 7.128 1.00 96.38 75 ARG A O 1
ATOM 589 N N . GLN A 1 76 ? 2.936 -16.459 6.929 1.00 95.81 76 GLN A N 1
ATOM 590 C CA . GLN A 1 76 ? 3.893 -16.554 8.032 1.00 95.81 76 GLN A CA 1
ATOM 591 C C . GLN A 1 76 ? 5.196 -15.825 7.703 1.00 95.81 76 GLN A C 1
ATOM 593 O O . GLN A 1 76 ? 5.708 -15.130 8.575 1.00 95.81 76 GLN A O 1
ATOM 598 N N . HIS A 1 77 ? 5.674 -15.880 6.455 1.00 94.44 77 HIS A N 1
ATOM 599 C CA . HIS A 1 77 ? 6.852 -15.116 6.026 1.00 94.44 77 HIS A CA 1
ATOM 600 C C . HIS A 1 77 ? 6.674 -13.610 6.270 1.00 94.44 77 HIS A C 1
ATOM 602 O O . HIS A 1 77 ? 7.524 -12.967 6.896 1.00 94.44 77 HIS A O 1
ATOM 608 N N . PHE A 1 78 ? 5.517 -13.059 5.888 1.00 94.94 78 PHE A N 1
ATOM 609 C CA . PHE A 1 78 ? 5.207 -11.656 6.153 1.00 94.94 78 PHE A CA 1
ATOM 610 C C . PHE A 1 78 ? 5.070 -11.355 7.653 1.00 94.94 78 PHE A C 1
ATOM 612 O O . PHE A 1 78 ? 5.611 -10.360 8.143 1.00 94.94 78 PHE A O 1
ATOM 619 N N . VAL A 1 79 ? 4.381 -12.215 8.411 1.00 94.56 79 VAL A N 1
ATOM 620 C CA . VAL A 1 79 ? 4.209 -12.070 9.868 1.00 94.56 79 VAL A CA 1
ATOM 621 C C . VAL A 1 79 ? 5.553 -12.106 10.602 1.00 94.56 79 VAL A C 1
ATOM 623 O O . VAL A 1 79 ? 5.770 -11.300 11.509 1.00 94.56 79 VAL A O 1
ATOM 626 N N . ASP A 1 80 ? 6.476 -12.969 10.188 1.00 92.12 80 ASP A N 1
ATOM 627 C CA . ASP A 1 80 ? 7.812 -13.092 10.772 1.00 92.12 80 ASP A CA 1
ATOM 628 C C . ASP A 1 80 ? 8.696 -11.875 10.486 1.00 92.12 80 ASP A C 1
ATOM 630 O O . ASP A 1 80 ? 9.537 -11.508 11.321 1.00 92.12 80 ASP A O 1
ATOM 634 N N . MET A 1 81 ? 8.491 -11.233 9.332 1.00 91.38 81 MET A N 1
ATOM 635 C CA . MET A 1 81 ? 9.151 -9.988 8.950 1.00 91.38 81 MET A CA 1
ATOM 636 C C . MET A 1 81 ? 8.589 -8.780 9.719 1.00 91.38 81 MET A C 1
ATOM 638 O O . MET A 1 81 ? 9.354 -8.000 10.290 1.00 91.38 81 MET A O 1
ATOM 642 N N . ILE A 1 82 ? 7.259 -8.621 9.758 1.00 90.88 82 ILE A N 1
ATOM 643 C CA . ILE A 1 82 ? 6.585 -7.404 10.250 1.00 90.88 82 ILE A CA 1
ATOM 644 C C . ILE A 1 82 ? 6.248 -7.433 11.751 1.00 90.88 82 ILE A C 1
ATOM 646 O O . ILE A 1 82 ? 6.077 -6.376 12.364 1.00 90.88 82 ILE A O 1
ATOM 650 N N . LYS A 1 83 ? 6.147 -8.634 12.340 1.00 91.44 83 LYS A N 1
ATOM 651 C CA . LYS A 1 83 ? 5.864 -8.923 13.759 1.00 91.44 83 LYS A CA 1
ATOM 652 C C . LYS A 1 83 ? 4.653 -8.164 14.328 1.00 91.44 83 LYS A C 1
ATOM 654 O O . LYS A 1 83 ? 4.808 -7.336 15.233 1.00 91.44 83 LYS A O 1
ATOM 659 N N . PRO A 1 84 ? 3.434 -8.428 13.823 1.00 94.81 84 PRO A N 1
ATOM 660 C CA . PRO A 1 84 ? 2.239 -7.751 14.299 1.00 94.81 84 PRO A CA 1
ATOM 661 C C . PRO A 1 84 ? 1.981 -8.074 15.777 1.00 94.81 84 PRO A C 1
ATOM 663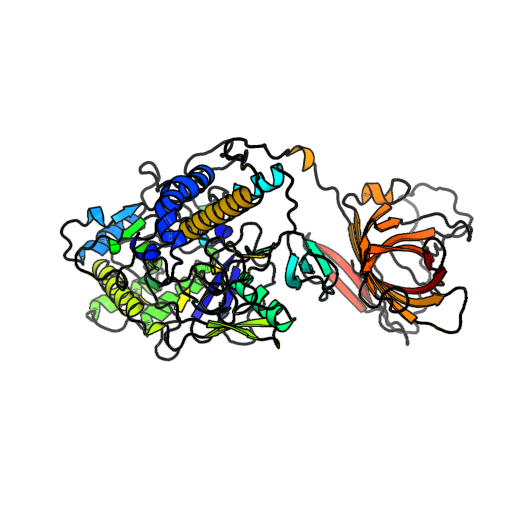 O O . PRO A 1 84 ? 1.990 -9.233 16.183 1.00 94.81 84 PRO A O 1
ATOM 666 N N . THR A 1 85 ? 1.737 -7.046 16.588 1.00 94.75 85 THR A N 1
ATOM 667 C CA . THR A 1 85 ? 1.549 -7.165 18.039 1.00 94.75 85 THR A CA 1
ATOM 668 C C . THR A 1 85 ? 0.361 -6.307 18.483 1.00 94.75 85 THR A C 1
ATOM 670 O O . THR A 1 85 ? 0.301 -5.132 18.117 1.00 94.75 85 THR A O 1
ATOM 673 N N . PRO A 1 86 ? -0.603 -6.836 19.257 1.00 97.12 86 PRO A N 1
ATOM 674 C CA . PRO A 1 86 ? -1.667 -6.018 19.833 1.00 97.12 86 PRO A CA 1
ATOM 675 C C . PRO A 1 86 ? -1.143 -5.003 20.851 1.00 97.12 86 PRO A C 1
ATOM 677 O O . PRO A 1 86 ? -0.087 -5.191 21.454 1.00 97.12 86 PRO A O 1
ATOM 680 N N . TYR A 1 87 ? -1.913 -3.943 21.099 1.00 96.94 87 TYR A N 1
ATOM 681 C CA . TYR A 1 87 ? -1.562 -2.944 22.110 1.00 96.94 87 TYR A CA 1
ATOM 682 C C . TYR A 1 87 ? -1.443 -3.570 23.514 1.00 96.94 87 TYR A C 1
ATOM 684 O O . TYR A 1 87 ? -2.446 -4.066 24.042 1.00 96.94 87 TYR A O 1
ATOM 692 N N . PRO A 1 88 ? -0.263 -3.558 24.157 1.00 96.38 88 PRO A N 1
ATOM 693 C CA . PRO A 1 88 ? -0.064 -4.334 25.377 1.00 96.38 88 PRO A CA 1
ATOM 694 C C . PRO A 1 88 ? -0.865 -3.811 26.575 1.00 96.38 88 PRO A C 1
ATOM 696 O O . PRO A 1 88 ? -1.107 -2.616 26.697 1.00 96.38 88 PRO A O 1
ATOM 699 N N . ASP A 1 89 ? -1.228 -4.686 27.515 1.00 94.56 89 ASP A N 1
ATOM 700 C CA . ASP A 1 89 ? -1.940 -4.276 28.742 1.00 94.56 89 ASP A CA 1
ATOM 701 C C . ASP A 1 89 ? -1.066 -3.470 29.715 1.00 94.56 89 ASP A C 1
ATOM 703 O O . ASP A 1 89 ? -1.581 -2.721 30.537 1.00 94.56 89 ASP A O 1
ATOM 707 N N . HIS A 1 90 ? 0.262 -3.599 29.614 1.00 92.94 90 HIS A N 1
ATOM 708 C CA . HIS A 1 90 ? 1.215 -2.823 30.416 1.00 92.94 90 HIS A CA 1
ATOM 709 C C . HIS A 1 90 ? 1.485 -1.421 29.848 1.00 92.94 90 HIS A C 1
ATOM 711 O O . HIS A 1 90 ? 2.203 -0.633 30.467 1.00 92.94 90 HIS A O 1
ATOM 717 N N . TYR A 1 91 ? 0.970 -1.119 28.655 1.00 94.56 91 TYR A N 1
ATOM 718 C CA . TYR A 1 91 ? 1.005 0.227 28.098 1.00 94.56 91 TYR A CA 1
ATOM 719 C C . TYR A 1 91 ? -0.074 1.113 28.753 1.00 94.56 91 TYR A C 1
ATOM 721 O O . TYR A 1 91 ? -1.011 0.591 29.358 1.00 94.56 91 TYR A O 1
ATOM 729 N N . PRO A 1 92 ? 0.035 2.452 28.662 1.00 92.31 92 PRO A N 1
ATOM 730 C CA . PRO A 1 92 ? -0.943 3.351 29.268 1.00 92.31 92 PRO A CA 1
ATOM 731 C C . PRO A 1 92 ? -2.394 3.056 28.843 1.00 92.31 92 PRO A C 1
ATOM 733 O O . PRO A 1 92 ? -2.643 2.781 27.670 1.00 92.31 92 PRO A O 1
ATOM 736 N N . PRO A 1 93 ? -3.377 3.152 29.752 1.00 93.88 93 PRO A N 1
ATOM 737 C CA . PRO A 1 93 ? -4.775 2.946 29.396 1.00 93.88 93 PRO A CA 1
ATOM 738 C C . PRO A 1 93 ? -5.257 4.025 28.417 1.00 93.88 93 PRO A C 1
ATOM 740 O O . PRO A 1 93 ? -4.907 5.201 28.539 1.00 93.88 93 PRO A O 1
ATOM 743 N N . LEU A 1 94 ? -6.091 3.622 27.457 1.00 95.62 94 LEU A N 1
ATOM 744 C CA . LEU A 1 94 ? -6.613 4.498 26.410 1.00 95.62 94 LEU A CA 1
ATOM 745 C C . LEU A 1 94 ? -8.121 4.672 26.567 1.00 95.62 94 LEU A C 1
ATOM 747 O O . LEU A 1 94 ? -8.859 3.689 26.578 1.00 95.62 94 LEU A O 1
ATOM 751 N N . HIS A 1 95 ? -8.592 5.918 26.607 1.00 95.50 95 HIS A N 1
ATOM 752 C CA . HIS A 1 95 ? -10.023 6.203 26.725 1.00 95.50 95 HIS A CA 1
ATOM 753 C C . HIS A 1 95 ? -10.828 5.646 25.543 1.00 95.50 95 HIS A C 1
ATOM 755 O O . HIS A 1 95 ? -11.885 5.054 25.750 1.00 95.50 95 HIS A O 1
ATOM 761 N N . LYS A 1 96 ? -10.309 5.757 24.313 1.00 94.88 96 LYS A N 1
ATOM 762 C CA . LYS A 1 96 ? -10.971 5.240 23.106 1.00 94.88 96 LYS A CA 1
ATOM 763 C C . LYS A 1 96 ? -11.269 3.735 23.149 1.00 94.88 96 LYS A C 1
ATOM 765 O O . LYS A 1 96 ? -12.305 3.335 22.636 1.00 94.88 96 LYS A O 1
ATOM 770 N N . LEU A 1 97 ? -10.439 2.918 23.812 1.00 94.50 97 LEU A N 1
ATOM 771 C CA . LEU A 1 97 ? -10.698 1.477 23.969 1.00 94.50 97 LEU A CA 1
ATOM 772 C C . LEU A 1 97 ? -11.960 1.224 24.800 1.00 94.50 97 LEU A C 1
ATOM 774 O O . LEU A 1 97 ? -12.814 0.428 24.418 1.00 94.50 97 LEU A O 1
ATOM 778 N N . GLU A 1 98 ? -12.094 1.939 25.916 1.00 93.31 98 GLU A N 1
ATOM 779 C CA . GLU A 1 98 ? -13.280 1.854 26.769 1.00 93.31 98 GLU A CA 1
ATOM 780 C C . GLU A 1 98 ? -14.509 2.422 26.051 1.00 93.31 98 GLU A C 1
ATOM 782 O O . GLU A 1 98 ? -15.584 1.825 26.095 1.00 93.31 98 GLU A O 1
ATOM 787 N N . ARG A 1 99 ? -14.350 3.524 25.300 1.00 94.88 99 ARG A N 1
ATOM 788 C CA . ARG A 1 99 ? -15.438 4.064 24.471 1.00 94.88 99 ARG A CA 1
ATOM 789 C C . ARG A 1 99 ? -15.925 3.057 23.432 1.00 94.88 99 ARG A C 1
ATOM 791 O O . ARG A 1 99 ? -17.130 2.903 23.285 1.00 94.88 99 ARG A O 1
ATOM 798 N N . MET A 1 100 ? -15.030 2.348 22.752 1.00 94.94 100 MET A N 1
ATOM 799 C CA . MET A 1 100 ? -15.419 1.320 21.785 1.00 94.94 100 MET A CA 1
ATOM 800 C C . MET A 1 100 ? -16.249 0.207 22.441 1.00 94.94 100 MET A C 1
ATOM 802 O O . MET A 1 100 ? -17.335 -0.105 21.958 1.00 94.94 100 MET A O 1
ATOM 806 N N . LYS A 1 101 ? -15.810 -0.340 23.582 1.00 93.00 101 LYS A N 1
ATOM 807 C CA . LYS A 1 101 ? -16.589 -1.356 24.315 1.00 93.00 101 LYS A CA 1
ATOM 808 C C . LYS A 1 101 ? -17.977 -0.855 24.712 1.00 93.00 101 LYS A C 1
ATOM 810 O O . LYS A 1 101 ? -18.968 -1.547 24.500 1.00 93.00 101 LYS A O 1
ATOM 815 N N . GLU A 1 102 ? -18.060 0.359 25.256 1.00 93.25 102 GLU A N 1
ATOM 816 C CA . GLU A 1 102 ? -19.337 0.969 25.640 1.00 93.25 102 GLU A CA 1
ATOM 817 C C . GLU A 1 102 ? -20.274 1.154 24.435 1.00 93.25 102 GLU A C 1
ATOM 819 O O . GLU A 1 102 ? -21.484 0.976 24.564 1.00 93.25 102 GLU A O 1
ATOM 824 N N . GLY A 1 103 ? -19.732 1.437 23.249 1.00 92.06 103 GLY A N 1
ATOM 825 C CA . GLY A 1 103 ? -20.505 1.595 22.014 1.00 92.06 103 GLY A CA 1
ATOM 826 C C . GLY A 1 103 ? -21.271 0.340 21.593 1.00 92.06 103 GLY A C 1
ATOM 827 O O . GLY A 1 103 ? -22.355 0.444 21.019 1.00 92.06 103 GLY A O 1
ATOM 828 N N . LEU A 1 104 ? -20.758 -0.846 21.934 1.00 90.31 104 LEU A N 1
ATOM 829 C CA . LEU A 1 104 ? -21.420 -2.116 21.637 1.00 90.31 104 LEU A CA 1
ATOM 830 C C . LEU A 1 104 ? -22.640 -2.392 22.524 1.00 90.31 104 LEU A C 1
ATOM 832 O O . LEU A 1 104 ? -23.507 -3.166 22.129 1.00 90.31 104 LEU A O 1
ATOM 836 N N . THR A 1 105 ? -22.769 -1.726 23.676 1.00 86.50 105 THR A N 1
ATOM 837 C CA . THR A 1 105 ? -23.907 -1.929 24.599 1.00 86.50 105 THR A CA 1
ATOM 838 C C . THR A 1 105 ? -25.259 -1.540 23.996 1.00 86.50 105 THR A C 1
ATOM 840 O O . THR A 1 105 ? -26.302 -1.948 24.498 1.00 86.50 105 THR A O 1
ATOM 843 N N . GLY A 1 106 ? -25.266 -0.774 22.899 1.00 82.50 106 GLY A N 1
ATOM 844 C CA . GLY A 1 106 ? -26.483 -0.487 22.143 1.00 82.50 106 GLY A CA 1
ATOM 845 C C . GLY A 1 106 ? -27.070 -1.694 21.420 1.00 82.50 106 GLY A C 1
ATOM 846 O O . GLY A 1 106 ? -28.228 -1.645 21.000 1.00 82.50 106 GLY A O 1
ATOM 847 N N . PHE A 1 107 ? -26.294 -2.756 21.213 1.00 85.19 107 PHE A N 1
ATOM 848 C CA . PHE A 1 107 ? -26.713 -3.931 20.463 1.00 85.19 107 PHE A CA 1
ATOM 849 C C . PHE A 1 107 ? -27.130 -5.068 21.396 1.00 85.19 107 PHE A C 1
ATOM 851 O O . PHE A 1 107 ? -26.545 -5.273 22.453 1.00 85.19 107 PHE A O 1
ATOM 858 N N . ASP A 1 108 ? -28.148 -5.814 20.970 1.00 81.75 108 ASP A N 1
ATOM 859 C CA . ASP A 1 108 ? -28.615 -7.014 21.660 1.00 81.75 108 ASP A CA 1
ATOM 860 C C . ASP A 1 108 ? -27.747 -8.202 21.221 1.00 81.75 108 ASP A C 1
ATOM 862 O O . ASP A 1 108 ? -28.050 -8.884 20.242 1.00 81.75 108 ASP A O 1
ATOM 866 N N . ILE A 1 109 ? -26.579 -8.342 21.850 1.00 78.06 109 ILE A N 1
ATOM 867 C CA . ILE A 1 109 ? -25.552 -9.326 21.489 1.00 78.06 109 ILE A CA 1
ATOM 868 C C . ILE A 1 109 ? -25.175 -10.102 22.746 1.00 78.06 109 ILE A C 1
ATOM 870 O O . ILE A 1 109 ? -24.713 -9.517 23.722 1.00 78.06 109 ILE A O 1
ATOM 874 N N . GLU A 1 110 ? -25.352 -11.426 22.708 1.00 71.00 110 GLU A N 1
ATOM 875 C CA . GLU A 1 110 ? -25.118 -12.305 23.864 1.00 71.00 110 GLU A CA 1
ATOM 876 C C . GLU A 1 110 ? -23.659 -12.301 24.349 1.00 71.00 110 GLU A C 1
ATOM 878 O O . GLU A 1 110 ? -23.412 -12.488 25.538 1.00 71.00 110 GLU A O 1
ATOM 883 N N . ASP A 1 111 ? -22.693 -12.097 23.448 1.00 77.94 111 ASP A N 1
ATOM 884 C CA . ASP A 1 111 ? -21.260 -12.165 23.753 1.00 77.94 111 ASP A CA 1
ATOM 885 C C . ASP A 1 111 ? -20.495 -10.987 23.127 1.00 77.94 111 ASP A C 1
ATOM 887 O O . ASP A 1 111 ? -19.904 -11.090 22.049 1.00 77.94 111 ASP A O 1
ATOM 891 N N . LEU A 1 112 ? -20.546 -9.838 23.807 1.00 77.00 112 LEU A N 1
ATOM 892 C CA . LEU A 1 112 ? -19.854 -8.606 23.404 1.00 77.00 112 LEU A CA 1
ATOM 893 C C . LEU A 1 112 ? -18.327 -8.794 23.343 1.00 77.00 112 LEU A C 1
ATOM 895 O O . LEU A 1 112 ? -17.667 -8.219 22.474 1.00 77.00 112 LEU A O 1
ATOM 899 N N . ASP A 1 113 ? -17.774 -9.632 24.224 1.00 76.56 113 ASP A N 1
ATOM 900 C CA . ASP A 1 113 ? -16.333 -9.886 24.321 1.00 76.56 113 ASP A CA 1
ATOM 901 C C . ASP A 1 113 ? -15.796 -10.666 23.110 1.00 76.56 113 ASP A C 1
ATOM 903 O O . ASP A 1 113 ? -14.626 -10.535 22.759 1.00 76.56 113 ASP A O 1
ATOM 907 N N . LYS A 1 114 ? -16.644 -11.430 22.407 1.00 82.62 114 LYS A N 1
ATOM 908 C CA . LYS A 1 114 ? -16.273 -12.051 21.121 1.00 82.62 114 LYS A CA 1
ATOM 909 C C . LYS A 1 114 ? -16.158 -11.061 19.966 1.00 82.62 114 LYS A C 1
ATOM 911 O O . LYS A 1 114 ? -15.494 -11.373 18.979 1.00 82.62 114 LYS A O 1
ATOM 916 N N . MET A 1 115 ? -16.824 -9.914 20.055 1.00 88.56 115 MET A N 1
ATOM 917 C CA . MET A 1 115 ? -16.819 -8.903 18.997 1.00 88.56 115 MET A CA 1
ATOM 918 C C . MET A 1 115 ? -15.757 -7.839 19.209 1.00 88.56 115 MET A C 1
ATOM 920 O O . MET A 1 115 ? -15.283 -7.262 18.236 1.00 88.56 115 MET A O 1
ATOM 924 N N . PHE A 1 116 ? -15.385 -7.571 20.457 1.00 94.31 116 PHE A N 1
ATOM 925 C CA . PHE A 1 116 ? -14.397 -6.558 20.780 1.00 94.31 116 PHE A CA 1
ATOM 926 C C . PHE A 1 116 ? -13.036 -7.171 21.098 1.00 94.31 116 PHE A C 1
ATOM 928 O O . PHE A 1 116 ? -12.889 -7.920 22.061 1.00 94.31 116 PHE A O 1
ATOM 935 N N . TYR A 1 117 ? -12.000 -6.780 20.358 1.00 95.00 117 TYR A N 1
ATOM 936 C CA . TYR A 1 117 ? -10.624 -7.140 20.700 1.00 95.00 117 TYR A CA 1
ATOM 937 C C . TYR A 1 117 ? -9.618 -6.082 20.240 1.00 95.00 117 TYR A C 1
ATOM 939 O O . TYR A 1 117 ? -9.934 -5.167 19.479 1.00 95.00 117 TYR A O 1
ATOM 947 N N . LYS A 1 118 ? -8.382 -6.183 20.741 1.00 96.81 118 LYS A N 1
ATOM 948 C CA . LYS A 1 118 ? -7.271 -5.324 20.316 1.00 96.81 118 LYS A CA 1
ATOM 949 C C . LYS A 1 118 ? -6.696 -5.840 19.003 1.00 96.81 118 LYS A C 1
ATOM 951 O O . LYS A 1 118 ? -6.319 -7.008 18.918 1.00 96.81 118 LYS A O 1
ATOM 956 N N . THR A 1 119 ? -6.601 -4.979 18.000 1.00 97.00 119 THR A N 1
ATOM 957 C CA . THR A 1 119 ? -6.124 -5.364 16.669 1.00 97.00 119 THR A CA 1
ATOM 958 C C . THR A 1 119 ? -4.637 -5.729 16.697 1.00 97.00 119 THR A C 1
ATOM 960 O O . THR A 1 119 ? -3.870 -5.095 17.425 1.00 97.00 119 THR A O 1
ATOM 963 N N . PRO A 1 120 ? -4.185 -6.703 15.894 1.00 97.44 120 PRO A N 1
ATOM 964 C CA . PRO A 1 120 ? -2.761 -6.922 15.643 1.00 97.44 120 PRO A CA 1
ATOM 965 C C . PRO A 1 120 ? -2.159 -5.722 14.891 1.00 97.44 120 PRO A C 1
ATOM 967 O O . PRO A 1 120 ? -2.622 -5.379 13.803 1.00 97.44 120 PRO A O 1
ATOM 970 N N . LEU A 1 121 ? -1.135 -5.077 15.467 1.00 97.88 121 LEU A N 1
ATOM 971 C CA . LEU A 1 121 ? -0.537 -3.856 14.918 1.00 97.88 121 LEU A CA 1
ATOM 972 C C . LEU A 1 121 ? 0.906 -4.064 14.445 1.00 97.88 121 LEU A C 1
ATOM 974 O O . LEU A 1 121 ? 1.728 -4.607 15.177 1.00 97.88 121 LEU A O 1
ATOM 978 N N . TYR A 1 122 ? 1.263 -3.524 13.281 1.00 96.31 122 TYR A N 1
ATOM 979 C CA . TYR A 1 122 ? 2.637 -3.370 12.780 1.00 96.31 122 TYR A CA 1
ATOM 980 C C . TYR A 1 122 ? 3.377 -2.248 13.528 1.00 96.31 122 TYR A C 1
ATOM 982 O O . TYR A 1 122 ? 3.849 -1.267 12.949 1.00 96.31 122 TYR A O 1
ATOM 990 N N . VAL A 1 123 ? 3.410 -2.344 14.853 1.00 95.69 123 VAL A N 1
ATOM 991 C CA . VAL A 1 123 ? 3.999 -1.356 15.751 1.00 95.69 123 VAL A CA 1
ATOM 992 C C . VAL A 1 123 ? 4.818 -2.082 16.801 1.00 95.69 123 VAL A C 1
ATOM 994 O O . VAL A 1 123 ? 4.361 -3.032 17.431 1.00 95.69 123 VAL A O 1
ATOM 997 N N . THR A 1 124 ? 6.017 -1.574 17.035 1.00 94.75 124 THR A N 1
ATOM 998 C CA . THR A 1 124 ? 6.907 -2.072 18.069 1.00 94.75 124 THR A CA 1
ATOM 999 C C . THR A 1 124 ? 6.615 -1.362 19.392 1.00 94.75 124 THR A C 1
ATOM 1001 O O . THR A 1 124 ? 6.681 -0.137 19.507 1.00 94.75 124 THR A O 1
ATOM 1004 N N . PHE A 1 125 ? 6.281 -2.146 20.417 1.00 95.44 125 PHE A N 1
ATOM 1005 C CA . PHE A 1 125 ? 5.971 -1.672 21.774 1.00 95.44 125 PHE A CA 1
ATOM 1006 C C . PHE A 1 125 ? 7.128 -1.885 22.764 1.00 95.44 125 PHE A C 1
ATOM 1008 O O . PHE A 1 125 ? 6.971 -1.714 23.968 1.00 95.44 125 PHE A O 1
ATOM 1015 N N . GLN A 1 126 ? 8.307 -2.266 22.278 1.00 92.19 126 GLN A N 1
ATOM 1016 C CA . GLN A 1 126 ? 9.494 -2.496 23.101 1.00 92.19 126 GLN A CA 1
ATOM 1017 C C . GLN A 1 126 ? 10.718 -1.880 22.431 1.00 92.19 126 GLN A C 1
ATOM 1019 O O . GLN A 1 126 ? 10.850 -1.932 21.212 1.00 92.19 126 GLN A O 1
ATOM 1024 N N . ASP A 1 127 ? 11.617 -1.292 23.217 1.00 90.31 127 ASP A N 1
ATOM 1025 C CA . ASP A 1 127 ? 12.846 -0.725 22.667 1.00 90.31 127 ASP A CA 1
ATOM 1026 C C . ASP A 1 127 ? 13.724 -1.868 22.156 1.00 90.31 127 ASP A C 1
ATOM 1028 O O . ASP A 1 127 ? 14.217 -2.687 22.931 1.00 90.31 127 ASP A O 1
ATOM 1032 N N . THR A 1 128 ? 13.889 -1.939 20.836 1.00 83.56 128 THR A N 1
ATOM 1033 C CA . THR A 1 128 ? 14.578 -3.038 20.168 1.00 83.56 128 THR A CA 1
ATOM 1034 C C . THR A 1 128 ? 15.909 -2.527 19.609 1.00 83.56 128 THR A C 1
ATOM 1036 O O . THR A 1 128 ? 15.923 -1.713 18.679 1.00 83.56 128 THR A O 1
ATOM 1039 N N . PRO A 1 129 ? 17.065 -2.983 20.136 1.00 77.19 129 PRO A N 1
ATOM 1040 C CA . PRO A 1 129 ? 18.378 -2.585 19.623 1.00 77.19 129 PRO A CA 1
ATOM 1041 C C . PRO A 1 129 ? 18.550 -2.885 18.129 1.00 77.19 129 PRO A C 1
ATOM 1043 O O . PRO A 1 129 ? 19.177 -2.103 17.420 1.00 77.19 129 PRO A O 1
ATOM 1046 N N . SER A 1 130 ? 17.946 -3.980 17.661 1.00 81.81 130 SER A N 1
ATOM 1047 C CA . SER A 1 130 ? 17.881 -4.382 16.259 1.00 81.81 130 SER A CA 1
ATOM 1048 C C . SER A 1 130 ? 16.624 -5.210 16.001 1.00 81.81 130 SER A C 1
ATOM 1050 O O . SER A 1 130 ? 16.424 -6.239 16.647 1.00 81.81 130 SER A O 1
ATOM 1052 N N . ASN A 1 131 ? 15.798 -4.797 15.044 1.00 85.88 131 ASN A N 1
ATOM 1053 C CA . ASN A 1 131 ? 14.723 -5.625 14.508 1.00 85.88 131 ASN A CA 1
ATOM 1054 C C . ASN A 1 131 ? 15.295 -6.793 13.670 1.00 85.88 131 ASN A C 1
ATOM 1056 O O . ASN A 1 131 ? 16.512 -7.006 13.642 1.00 85.88 131 ASN A O 1
ATOM 1060 N N . ARG A 1 132 ? 14.418 -7.560 12.996 1.00 83.62 132 ARG A N 1
ATOM 1061 C CA . ARG A 1 132 ? 14.815 -8.725 12.176 1.00 83.62 132 ARG A CA 1
ATOM 1062 C C . ARG A 1 132 ? 15.914 -8.378 11.167 1.00 83.62 132 ARG A C 1
ATOM 1064 O O . ARG A 1 132 ? 16.788 -9.203 10.946 1.00 83.62 132 ARG A O 1
ATOM 1071 N N . VAL A 1 133 ? 15.888 -7.156 10.632 1.00 87.06 133 VAL A N 1
ATOM 1072 C CA . VAL A 1 133 ? 16.785 -6.693 9.573 1.00 87.06 133 VAL A CA 1
ATOM 1073 C C . VAL A 1 133 ? 17.867 -5.715 10.054 1.00 87.06 133 VAL A C 1
ATOM 1075 O O . VAL A 1 133 ? 18.284 -4.813 9.328 1.00 87.06 133 VAL A O 1
ATOM 1078 N N . GLY A 1 134 ? 18.360 -5.840 11.288 1.00 85.25 134 GLY A N 1
ATOM 1079 C CA . GLY A 1 134 ? 19.539 -5.055 11.692 1.00 85.25 134 GLY A CA 1
ATOM 1080 C C . GLY A 1 134 ? 19.255 -3.578 12.019 1.00 85.25 134 GLY A C 1
ATOM 1081 O O . GLY A 1 134 ? 20.191 -2.789 12.210 1.00 85.25 134 GLY A O 1
ATOM 1082 N N . ILE A 1 135 ? 17.986 -3.153 12.040 1.00 86.00 135 ILE A N 1
ATOM 1083 C CA . ILE A 1 135 ? 17.603 -1.747 12.219 1.00 86.00 135 ILE A CA 1
ATOM 1084 C C . ILE A 1 135 ? 17.163 -1.495 13.657 1.00 86.00 135 ILE A C 1
ATOM 1086 O O . ILE A 1 135 ? 16.310 -2.193 14.197 1.00 86.00 135 ILE A O 1
ATOM 1090 N N . HIS A 1 136 ? 17.740 -0.464 14.279 1.00 87.94 136 HIS A N 1
ATOM 1091 C CA . HIS A 1 136 ? 17.328 -0.036 15.612 1.00 87.94 136 HIS A CA 1
ATOM 1092 C C . HIS A 1 136 ? 15.903 0.503 15.567 1.00 87.94 136 HIS A C 1
ATOM 1094 O O . HIS A 1 136 ? 15.605 1.376 14.750 1.00 87.94 136 HIS A O 1
ATOM 1100 N N . GLN A 1 137 ? 15.054 0.013 16.466 1.00 90.50 137 GLN A N 1
ATOM 1101 C CA . GLN A 1 137 ? 13.658 0.398 16.502 1.00 90.50 137 GLN A CA 1
ATOM 1102 C C . GLN A 1 137 ? 13.213 0.761 17.923 1.00 90.50 137 GLN A C 1
ATOM 1104 O O . GLN A 1 137 ? 13.167 -0.109 18.796 1.00 90.50 137 GLN A O 1
ATOM 1109 N N . PRO A 1 138 ? 12.880 2.033 18.181 1.00 92.94 138 PRO A N 1
ATOM 1110 C CA . PRO A 1 138 ? 12.376 2.452 19.480 1.00 92.94 138 PRO A CA 1
ATOM 1111 C C . PRO A 1 138 ? 10.920 2.027 19.676 1.00 92.94 138 PRO A C 1
ATOM 1113 O O . PRO A 1 138 ? 10.175 1.807 18.717 1.00 92.94 138 PRO A O 1
ATOM 1116 N N . LYS A 1 139 ? 10.489 1.961 20.935 1.00 94.94 139 LYS A N 1
ATOM 1117 C CA . LYS A 1 139 ? 9.097 1.657 21.276 1.00 94.94 139 LYS A CA 1
ATOM 1118 C C . LYS A 1 139 ? 8.139 2.792 20.916 1.00 94.94 139 LYS A C 1
ATOM 1120 O O . LYS A 1 139 ? 8.488 3.974 20.915 1.00 94.94 139 LYS A O 1
ATOM 1125 N N . CYS A 1 140 ? 6.879 2.437 20.690 1.00 95.88 140 CYS A N 1
ATOM 1126 C CA . CYS A 1 140 ? 5.807 3.389 20.434 1.00 95.88 140 CYS A CA 1
ATOM 1127 C C . CYS A 1 140 ? 5.596 4.343 21.616 1.00 95.88 140 CYS A C 1
ATOM 1129 O O . CYS A 1 140 ? 5.512 3.909 22.766 1.00 95.88 140 CYS A O 1
ATOM 1131 N N . THR A 1 141 ? 5.429 5.634 21.316 1.00 95.25 141 THR A N 1
ATOM 1132 C CA . THR A 1 141 ? 5.095 6.683 22.295 1.00 95.25 141 THR A CA 1
ATOM 1133 C C . THR A 1 141 ? 3.592 6.876 22.490 1.00 95.25 141 THR A C 1
ATOM 1135 O O . THR A 1 141 ? 3.204 7.732 23.274 1.00 95.25 141 THR A O 1
ATOM 1138 N N . ALA A 1 142 ? 2.747 6.111 21.785 1.00 95.50 142 ALA A N 1
ATOM 1139 C CA . ALA A 1 142 ? 1.284 6.208 21.836 1.00 95.50 142 ALA A CA 1
ATOM 1140 C C . ALA A 1 142 ? 0.729 7.603 21.458 1.00 95.50 142 ALA A C 1
ATOM 1142 O O . ALA A 1 142 ? -0.262 8.054 22.025 1.00 95.50 142 ALA A O 1
ATOM 1143 N N . CYS A 1 143 ? 1.370 8.289 20.503 1.00 93.81 143 CYS A N 1
ATOM 1144 C CA . CYS A 1 143 ? 1.080 9.690 20.173 1.00 93.81 143 CYS A CA 1
ATOM 1145 C C . CYS A 1 143 ? -0.027 9.937 19.135 1.00 93.81 143 CYS A C 1
ATOM 1147 O O . CYS A 1 143 ? -0.320 11.091 18.844 1.00 93.81 143 CYS A O 1
ATOM 1149 N N . GLY A 1 144 ? -0.620 8.906 18.530 1.00 92.88 144 GLY A N 1
ATOM 1150 C CA . GLY A 1 144 ? -1.752 9.043 17.599 1.00 92.88 144 GLY A CA 1
ATOM 1151 C C . GLY A 1 144 ? -1.433 9.603 16.208 1.00 92.88 144 GLY A C 1
ATOM 1152 O O . GLY A 1 144 ? -2.322 9.745 15.374 1.00 92.88 144 GLY A O 1
ATOM 1153 N N . ASN A 1 145 ? -0.167 9.889 15.894 1.00 91.69 145 ASN A N 1
ATOM 1154 C CA . ASN A 1 145 ? 0.218 10.471 14.597 1.00 91.69 145 ASN A CA 1
ATOM 1155 C C . ASN A 1 145 ? 0.548 9.433 13.514 1.00 91.69 145 ASN A C 1
ATOM 1157 O O . ASN A 1 145 ? 1.170 9.780 12.515 1.00 91.69 145 ASN A O 1
ATOM 1161 N N . CYS A 1 146 ? 0.165 8.162 13.688 1.00 92.00 146 CYS A N 1
ATOM 1162 C CA . CYS A 1 146 ? 0.569 7.072 12.789 1.00 92.00 146 CYS A CA 1
ATOM 1163 C C . CYS A 1 146 ? 0.244 7.360 11.322 1.00 92.00 146 CYS A C 1
ATOM 1165 O O . CYS A 1 146 ? 1.079 7.094 10.457 1.00 92.00 146 CYS A O 1
ATOM 1167 N N . CYS A 1 147 ? -0.936 7.933 11.064 1.00 88.81 147 CYS A N 1
ATOM 1168 C CA . CYS A 1 147 ? -1.357 8.221 9.703 1.00 88.81 147 CYS A CA 1
ATOM 1169 C C . CYS A 1 147 ? -0.661 9.435 9.091 1.00 88.81 147 CYS A C 1
ATOM 1171 O O . CYS A 1 147 ? -0.741 9.587 7.886 1.00 88.81 147 CYS A O 1
ATOM 1173 N N . GLY A 1 148 ? 0.033 10.262 9.884 1.00 84.44 148 GLY A N 1
ATOM 1174 C CA . GLY A 1 148 ? 0.823 11.420 9.443 1.00 84.44 148 GLY A CA 1
ATOM 1175 C C . GLY A 1 148 ? 2.302 11.126 9.185 1.00 84.44 148 GLY A C 1
ATOM 1176 O O . GLY A 1 148 ? 3.062 12.056 8.932 1.00 84.44 148 GLY A O 1
ATOM 1177 N N . GLY A 1 149 ? 2.717 9.860 9.293 1.00 87.50 149 GLY A N 1
ATOM 1178 C CA . GLY A 1 149 ? 4.123 9.461 9.316 1.00 87.50 149 GLY A CA 1
ATOM 1179 C C . GLY A 1 149 ? 4.665 9.336 10.744 1.00 87.50 149 GLY A C 1
ATOM 1180 O O . GLY A 1 149 ? 4.525 10.226 11.586 1.00 87.50 149 GLY A O 1
ATOM 1181 N N . CYS A 1 150 ? 5.297 8.199 11.048 1.00 90.88 150 CYS A N 1
ATOM 1182 C CA . CYS A 1 150 ? 5.851 7.946 12.376 1.00 90.88 150 CYS A CA 1
ATOM 1183 C C . CYS A 1 150 ? 7.241 8.577 12.537 1.00 90.88 150 CYS A C 1
ATOM 1185 O O . CYS A 1 150 ? 8.247 7.974 12.180 1.00 90.88 150 CYS A O 1
ATOM 1187 N N . ASN A 1 151 ? 7.308 9.739 13.187 1.00 89.12 151 ASN A N 1
ATOM 1188 C CA . ASN A 1 151 ? 8.580 10.413 13.498 1.00 89.12 151 ASN A CA 1
ATOM 1189 C C . ASN A 1 151 ? 9.394 9.751 14.625 1.00 89.12 151 ASN A C 1
ATOM 1191 O O . ASN A 1 151 ? 10.481 10.213 14.956 1.00 89.12 151 ASN A O 1
ATOM 1195 N N . VAL A 1 152 ? 8.849 8.710 15.260 1.00 90.94 152 VAL A N 1
ATOM 1196 C CA . VAL A 1 152 ? 9.529 7.957 16.325 1.00 90.94 152 VAL A CA 1
ATOM 1197 C C . VAL A 1 152 ? 10.346 6.806 15.742 1.00 90.94 152 VAL A C 1
ATOM 1199 O O . VAL A 1 152 ? 11.385 6.480 16.290 1.00 90.94 152 VAL A O 1
ATOM 1202 N N . GLY A 1 153 ? 9.896 6.189 14.644 1.00 91.19 153 GLY A N 1
ATOM 1203 C CA . GLY A 1 153 ? 10.479 4.949 14.111 1.00 91.19 153 GLY A CA 1
ATOM 1204 C C . GLY A 1 153 ? 9.887 3.660 14.700 1.00 91.19 153 GLY A C 1
ATOM 1205 O O . GLY A 1 153 ? 10.316 2.574 14.340 1.00 91.19 153 GLY A O 1
ATOM 1206 N N . ALA A 1 154 ? 8.874 3.752 15.569 1.00 94.31 154 ALA A N 1
ATOM 1207 C CA . ALA A 1 154 ? 8.222 2.585 16.183 1.00 94.31 154 ALA A CA 1
ATOM 1208 C C . ALA A 1 154 ? 7.263 1.828 15.248 1.00 94.31 154 ALA A C 1
ATOM 1210 O O . ALA A 1 154 ? 6.845 0.711 15.540 1.00 94.31 154 ALA A O 1
ATOM 1211 N N . LYS A 1 155 ? 6.852 2.464 14.152 1.00 94.62 155 LYS A N 1
ATOM 1212 C CA . LYS A 1 155 ? 5.961 1.891 13.145 1.00 94.62 155 LYS A CA 1
ATOM 1213 C C . LYS A 1 155 ? 6.772 0.965 12.240 1.00 94.62 155 LYS A C 1
ATOM 1215 O O . LYS A 1 155 ? 7.788 1.416 11.729 1.00 94.62 155 LYS A O 1
ATOM 1220 N N . ASN A 1 156 ? 6.341 -0.276 12.017 1.00 94.38 156 ASN A N 1
ATOM 1221 C CA . ASN A 1 156 ? 7.010 -1.228 11.120 1.00 94.38 156 ASN A CA 1
ATOM 1222 C C . ASN A 1 156 ? 6.706 -0.894 9.649 1.00 94.38 156 ASN A C 1
ATOM 1224 O O . ASN A 1 156 ? 6.066 -1.653 8.931 1.00 94.38 156 ASN A O 1
ATOM 1228 N N . THR A 1 157 ? 7.134 0.280 9.201 1.00 94.50 157 THR A N 1
ATOM 1229 C CA . THR A 1 157 ? 7.034 0.721 7.806 1.00 94.50 157 THR A CA 1
ATOM 1230 C C . THR A 1 157 ? 7.989 -0.075 6.913 1.00 94.50 157 THR A C 1
ATOM 1232 O O . THR A 1 157 ? 9.012 -0.569 7.384 1.00 94.50 157 THR A O 1
ATOM 1235 N N . LEU A 1 158 ? 7.692 -0.203 5.614 1.00 95.19 158 LEU A N 1
ATOM 1236 C CA . LEU A 1 158 ? 8.465 -1.079 4.714 1.00 95.19 158 LEU A CA 1
ATOM 1237 C C . LEU A 1 158 ? 9.935 -0.655 4.535 1.00 95.19 158 LEU A C 1
ATOM 1239 O O . LEU A 1 158 ? 10.803 -1.477 4.247 1.00 95.19 158 LEU A O 1
ATOM 1243 N N . ASN A 1 159 ? 10.243 0.621 4.783 1.00 91.50 159 ASN A N 1
ATOM 1244 C CA . ASN A 1 159 ? 11.611 1.144 4.831 1.00 91.50 159 ASN A CA 1
ATOM 1245 C C . ASN A 1 159 ? 12.409 0.705 6.075 1.00 91.50 159 ASN A C 1
ATOM 1247 O O . ASN A 1 159 ? 13.572 1.078 6.199 1.00 91.50 159 ASN A O 1
ATOM 1251 N N . LEU A 1 160 ? 11.814 -0.074 6.984 1.00 91.19 160 LEU A N 1
ATOM 1252 C CA . LEU A 1 160 ? 12.474 -0.657 8.155 1.00 91.19 160 LEU A CA 1
ATOM 1253 C C . LEU A 1 160 ? 12.538 -2.194 8.103 1.00 91.19 160 LEU A C 1
ATOM 1255 O O . LEU A 1 160 ? 12.964 -2.798 9.084 1.00 91.19 160 LEU A O 1
ATOM 1259 N N . ASN A 1 161 ? 12.103 -2.828 7.008 1.00 92.31 161 ASN A N 1
ATOM 1260 C CA . ASN A 1 161 ? 12.099 -4.288 6.842 1.00 92.31 161 ASN A CA 1
ATOM 1261 C C . ASN A 1 161 ? 12.495 -4.723 5.415 1.00 92.31 161 ASN A C 1
ATOM 1263 O O . ASN A 1 161 ? 13.686 -4.773 5.124 1.00 92.31 161 ASN A O 1
ATOM 1267 N N . TYR A 1 162 ? 11.532 -4.986 4.527 1.00 93.69 162 TYR A N 1
ATOM 1268 C CA . TYR A 1 162 ? 11.734 -5.524 3.178 1.00 93.69 162 TYR A CA 1
ATOM 1269 C C . TYR A 1 162 ? 12.698 -4.689 2.324 1.00 93.69 162 TYR A C 1
ATOM 1271 O O . TYR A 1 162 ? 13.542 -5.246 1.631 1.00 93.69 162 TYR A O 1
ATOM 1279 N N . LEU A 1 163 ? 12.613 -3.353 2.362 1.00 94.12 163 LEU A N 1
ATOM 1280 C CA . LEU A 1 163 ? 13.459 -2.497 1.516 1.00 94.12 163 LEU A CA 1
ATOM 1281 C C . LEU A 1 163 ? 14.940 -2.497 1.953 1.00 94.12 163 LEU A C 1
ATOM 1283 O O . LEU A 1 163 ? 15.812 -2.672 1.100 1.00 94.12 163 LEU A O 1
ATOM 1287 N N . PRO A 1 164 ? 15.257 -2.328 3.252 1.00 90.81 164 PRO A N 1
ATOM 1288 C CA . PRO A 1 164 ? 16.588 -2.593 3.790 1.00 90.81 164 PRO A CA 1
ATOM 1289 C C . PRO A 1 164 ? 17.159 -3.966 3.441 1.00 90.81 164 PRO A C 1
ATOM 1291 O O . PRO A 1 164 ? 18.326 -4.051 3.066 1.00 90.81 164 PRO A O 1
ATOM 1294 N N . ASP A 1 165 ? 16.346 -5.015 3.557 1.00 91.75 165 ASP A N 1
ATOM 1295 C CA . ASP A 1 165 ? 16.761 -6.388 3.278 1.00 91.75 165 ASP A CA 1
ATOM 1296 C C . ASP A 1 165 ? 17.082 -6.596 1.790 1.00 91.75 165 ASP A C 1
ATOM 1298 O O . ASP A 1 165 ? 18.161 -7.079 1.442 1.00 91.75 165 ASP A O 1
ATOM 1302 N N . ALA A 1 166 ? 16.222 -6.094 0.900 1.00 92.44 166 ALA A N 1
ATOM 1303 C CA . ALA A 1 166 ? 16.477 -6.086 -0.537 1.00 92.44 166 ALA A CA 1
ATOM 1304 C C . ALA A 1 166 ? 17.773 -5.330 -0.879 1.00 92.44 166 ALA A C 1
ATOM 1306 O O . ALA A 1 166 ? 18.589 -5.805 -1.672 1.00 92.44 166 ALA A O 1
ATOM 1307 N N . LYS A 1 167 ? 18.005 -4.165 -0.254 1.00 90.50 167 LYS A N 1
ATOM 1308 C CA . LYS A 1 167 ? 19.233 -3.382 -0.455 1.00 90.50 167 LYS A CA 1
ATOM 1309 C C . LYS A 1 167 ? 20.476 -4.142 0.011 1.00 90.50 167 LYS A C 1
ATOM 1311 O O . LYS A 1 167 ? 21.499 -4.090 -0.670 1.00 90.50 167 LYS A O 1
ATOM 1316 N N . ALA A 1 168 ? 20.398 -4.843 1.140 1.00 88.94 168 ALA A N 1
ATOM 1317 C CA . ALA A 1 168 ? 21.500 -5.653 1.651 1.00 88.94 168 ALA A CA 1
ATOM 1318 C C . ALA A 1 168 ? 21.852 -6.828 0.721 1.00 88.94 168 ALA A C 1
ATOM 1320 O O . ALA A 1 168 ? 23.024 -7.179 0.600 1.00 88.94 168 ALA A O 1
ATOM 1321 N N . HIS A 1 169 ? 20.865 -7.356 -0.007 1.00 89.69 169 HIS A N 1
ATOM 1322 C CA . HIS A 1 169 ? 21.040 -8.375 -1.046 1.00 89.69 169 HIS A CA 1
ATOM 1323 C C . HIS A 1 169 ? 21.385 -7.805 -2.437 1.00 89.69 169 HIS A C 1
ATOM 1325 O O . HIS A 1 169 ? 21.421 -8.541 -3.421 1.00 89.69 169 HIS A O 1
ATOM 1331 N N . GLY A 1 170 ? 21.690 -6.505 -2.534 1.00 88.56 170 GLY A N 1
ATOM 1332 C CA . GLY A 1 170 ? 22.222 -5.879 -3.747 1.00 88.56 170 GLY A CA 1
ATOM 1333 C C . GLY A 1 170 ? 21.209 -5.117 -4.600 1.00 88.56 170 GLY A C 1
ATOM 1334 O O . GLY A 1 170 ? 21.593 -4.597 -5.646 1.00 88.56 170 GLY A O 1
ATOM 1335 N N . ALA A 1 171 ? 19.948 -4.987 -4.172 1.00 90.75 171 ALA A N 1
ATOM 1336 C CA . ALA A 1 171 ? 18.976 -4.175 -4.899 1.00 90.75 171 ALA A CA 1
ATOM 1337 C C . ALA A 1 171 ? 19.395 -2.693 -4.942 1.00 90.75 171 ALA A C 1
ATOM 1339 O O . ALA A 1 171 ? 19.847 -2.107 -3.952 1.00 90.75 171 ALA A O 1
ATOM 1340 N N . GLU A 1 172 ? 19.203 -2.051 -6.090 1.00 89.06 172 GLU A N 1
ATOM 1341 C CA . GLU A 1 172 ? 19.351 -0.604 -6.235 1.00 89.06 172 GLU A CA 1
ATOM 1342 C C . GLU A 1 172 ? 17.982 0.069 -6.144 1.00 89.06 172 GLU A C 1
ATOM 1344 O O . GLU A 1 172 ? 17.008 -0.380 -6.743 1.00 89.06 172 GLU A O 1
ATOM 1349 N N . ILE A 1 173 ? 17.902 1.144 -5.358 1.00 89.06 173 ILE A N 1
ATOM 1350 C CA . ILE A 1 173 ? 16.656 1.856 -5.076 1.00 89.06 173 ILE A CA 1
ATOM 1351 C C . ILE A 1 173 ? 16.826 3.291 -5.558 1.00 89.06 173 ILE A C 1
ATOM 1353 O O . ILE A 1 173 ? 17.703 4.008 -5.077 1.00 89.06 173 ILE A O 1
ATOM 1357 N N . PHE A 1 174 ? 15.963 3.708 -6.480 1.00 88.50 174 PHE A N 1
ATOM 1358 C CA . PHE A 1 174 ? 15.951 5.054 -7.042 1.00 88.50 174 PHE A CA 1
ATOM 1359 C C . PHE A 1 174 ? 14.664 5.762 -6.616 1.00 88.50 174 PHE A C 1
ATOM 1361 O O . PHE A 1 174 ? 13.565 5.295 -6.907 1.00 88.50 174 PHE A O 1
ATOM 1368 N N . THR A 1 175 ? 14.793 6.878 -5.901 1.00 88.00 175 THR A N 1
ATOM 1369 C CA . THR A 1 175 ? 13.662 7.720 -5.484 1.00 88.00 175 THR A CA 1
ATOM 1370 C C . THR A 1 175 ? 13.480 8.896 -6.436 1.00 88.00 175 THR A C 1
ATOM 1372 O O . THR A 1 175 ? 14.389 9.223 -7.196 1.00 88.00 175 THR A O 1
ATOM 1375 N N . GLU A 1 176 ? 12.315 9.549 -6.379 1.00 86.69 176 GLU A N 1
ATOM 1376 C CA . GLU A 1 176 ? 11.979 10.678 -7.265 1.00 86.69 176 GLU A CA 1
ATOM 1377 C C . GLU A 1 176 ? 12.044 10.292 -8.757 1.00 86.69 176 GLU A C 1
ATOM 1379 O O . GLU A 1 176 ? 12.434 11.076 -9.624 1.00 86.69 176 GLU A O 1
ATOM 1384 N N . VAL A 1 177 ? 11.667 9.048 -9.060 1.00 88.00 177 VAL A N 1
ATOM 1385 C CA . VAL A 1 177 ? 11.571 8.500 -10.413 1.00 88.00 177 VAL A CA 1
ATOM 1386 C C . VAL A 1 177 ? 10.146 8.015 -10.634 1.00 88.00 177 VAL A C 1
ATOM 1388 O O . VAL A 1 177 ? 9.676 7.122 -9.935 1.00 88.00 177 VAL A O 1
ATOM 1391 N N . GLU A 1 178 ? 9.464 8.595 -11.615 1.00 90.94 178 GLU A N 1
ATOM 1392 C CA . GLU A 1 178 ? 8.139 8.162 -12.047 1.00 90.94 178 GLU A CA 1
ATOM 1393 C C . GLU A 1 178 ? 8.268 7.312 -13.308 1.00 90.94 178 GLU A C 1
ATOM 1395 O O . GLU A 1 178 ? 8.768 7.777 -14.332 1.00 90.94 178 GLU A O 1
ATOM 1400 N N . VAL A 1 179 ? 7.789 6.072 -13.260 1.00 95.88 179 VAL A N 1
ATOM 1401 C CA . VAL A 1 179 ? 7.697 5.219 -14.448 1.00 95.88 179 VAL A CA 1
ATOM 1402 C C . VAL A 1 179 ? 6.533 5.694 -15.313 1.00 95.88 179 VAL A C 1
ATOM 1404 O O . VAL A 1 179 ? 5.400 5.795 -14.848 1.00 95.88 179 VAL A O 1
ATOM 1407 N N . THR A 1 180 ? 6.806 5.974 -16.585 1.00 94.00 180 THR A N 1
ATOM 1408 C CA . THR A 1 180 ? 5.844 6.535 -17.536 1.00 94.00 180 THR A CA 1
ATOM 1409 C C . THR A 1 180 ? 5.241 5.509 -18.487 1.00 94.00 180 THR A C 1
ATOM 1411 O O . THR A 1 180 ? 4.117 5.686 -18.948 1.00 94.00 180 THR A O 1
ATOM 1414 N N . SER A 1 181 ? 5.955 4.435 -18.817 1.00 95.75 181 SER A N 1
ATOM 1415 C CA . SER A 1 181 ? 5.417 3.387 -19.691 1.00 95.75 181 SER A CA 1
ATOM 1416 C C . SER A 1 181 ? 6.200 2.089 -19.589 1.00 95.75 181 SER A C 1
ATOM 1418 O O . SER A 1 181 ? 7.385 2.101 -19.262 1.00 95.75 181 SER A O 1
ATOM 1420 N N . VAL A 1 182 ? 5.540 0.985 -19.925 1.00 97.50 182 VAL A N 1
ATOM 1421 C CA . VAL A 1 182 ? 6.150 -0.334 -20.098 1.00 97.50 182 VAL A CA 1
ATOM 1422 C C . VAL A 1 182 ? 5.728 -0.863 -21.461 1.00 97.50 182 VAL A C 1
ATOM 1424 O O . VAL A 1 182 ? 4.543 -1.028 -21.724 1.00 97.50 182 VAL A O 1
ATOM 1427 N N . LEU A 1 183 ? 6.688 -1.086 -22.355 1.00 96.19 183 LEU A N 1
ATOM 1428 C CA . LEU A 1 183 ? 6.425 -1.497 -23.736 1.00 96.19 183 LEU A CA 1
ATOM 1429 C C . LEU A 1 183 ? 7.297 -2.692 -24.123 1.00 96.19 183 LEU A C 1
ATOM 1431 O O . LEU A 1 183 ? 8.447 -2.796 -23.690 1.00 96.19 183 LEU A O 1
ATOM 1435 N N . LYS A 1 184 ? 6.778 -3.561 -24.996 1.00 88.19 184 LYS A N 1
ATOM 1436 C CA . LYS A 1 184 ? 7.565 -4.640 -25.609 1.00 88.19 184 LYS A CA 1
ATOM 1437 C C . LYS A 1 184 ? 8.674 -4.044 -26.486 1.00 88.19 184 LYS A C 1
ATOM 1439 O O . LYS A 1 184 ? 8.439 -3.127 -27.278 1.00 88.19 184 LYS A O 1
ATOM 1444 N N . SER A 1 185 ? 9.892 -4.576 -26.392 1.00 81.88 185 SER A N 1
ATOM 1445 C CA . SER A 1 185 ? 10.952 -4.245 -27.347 1.00 81.88 185 SER A CA 1
ATOM 1446 C C . SER A 1 185 ? 10.643 -4.840 -28.723 1.00 81.88 185 SER A C 1
ATOM 1448 O O . SER A 1 185 ? 10.324 -6.015 -28.855 1.00 81.88 185 SER A O 1
ATOM 1450 N N . HIS A 1 186 ? 10.819 -4.064 -29.795 1.00 74.38 186 HIS A N 1
ATOM 1451 C CA . HIS A 1 186 ? 10.664 -4.581 -31.165 1.00 74.38 186 HIS A CA 1
ATOM 1452 C C . HIS A 1 186 ? 11.822 -5.486 -31.630 1.00 74.38 186 HIS A C 1
ATOM 1454 O O . HIS A 1 186 ? 11.776 -6.006 -32.741 1.00 74.38 186 HIS A O 1
ATOM 1460 N N . ASN A 1 187 ? 12.916 -5.595 -30.864 1.00 69.94 187 ASN A N 1
ATOM 1461 C CA . ASN A 1 187 ? 14.138 -6.288 -31.305 1.00 69.94 187 ASN A CA 1
ATOM 1462 C C . ASN A 1 187 ? 14.763 -7.202 -30.233 1.00 69.94 187 ASN A C 1
ATOM 1464 O O . ASN A 1 187 ? 15.875 -7.687 -30.440 1.00 69.94 187 ASN A O 1
ATOM 1468 N N . SER A 1 188 ? 14.113 -7.385 -29.087 1.00 78.88 188 SER A N 1
ATOM 1469 C CA . SER A 1 188 ? 14.559 -8.266 -28.002 1.00 78.88 188 SER A CA 1
ATOM 1470 C C . SER A 1 188 ? 13.350 -8.749 -27.207 1.00 78.88 188 SER A C 1
ATOM 1472 O O . SER A 1 188 ? 12.258 -8.214 -27.371 1.00 78.88 188 SER A O 1
ATOM 1474 N N . THR A 1 189 ? 13.558 -9.742 -26.348 1.00 81.94 189 THR A N 1
ATOM 1475 C CA . THR A 1 189 ? 12.562 -10.198 -25.368 1.00 81.94 189 THR A CA 1
ATOM 1476 C C . THR A 1 189 ? 12.436 -9.252 -24.171 1.00 81.94 189 THR A C 1
ATOM 1478 O O . THR A 1 189 ? 11.478 -9.355 -23.422 1.00 81.94 189 THR A O 1
ATOM 1481 N N . ASP A 1 190 ? 13.382 -8.322 -23.995 1.00 86.81 190 ASP A N 1
ATOM 1482 C CA . ASP A 1 190 ? 13.348 -7.349 -22.898 1.00 86.81 190 ASP A CA 1
ATOM 1483 C C . ASP A 1 190 ? 12.186 -6.352 -23.012 1.00 86.81 190 ASP A C 1
ATOM 1485 O O . ASP A 1 190 ? 11.802 -5.904 -24.100 1.00 86.81 190 ASP A O 1
ATOM 1489 N N . TRP A 1 191 ? 11.743 -5.881 -21.855 1.00 92.69 191 TRP A N 1
ATOM 1490 C CA . TRP A 1 191 ? 10.845 -4.750 -21.694 1.00 92.69 191 TRP A CA 1
ATOM 1491 C C . TRP A 1 191 ? 11.590 -3.424 -21.820 1.00 92.69 191 TRP A C 1
ATOM 1493 O O . TRP A 1 191 ? 12.731 -3.282 -21.377 1.00 92.69 191 TRP A O 1
ATOM 1503 N N . ILE A 1 192 ? 10.928 -2.426 -22.404 1.00 92.81 192 ILE A N 1
ATOM 1504 C CA . ILE A 1 192 ? 11.369 -1.033 -22.420 1.00 92.81 192 ILE A CA 1
ATOM 1505 C C . ILE A 1 192 ? 10.547 -0.269 -21.388 1.00 92.81 192 ILE A C 1
ATOM 1507 O O . ILE A 1 192 ? 9.342 -0.093 -21.563 1.00 92.81 192 ILE A O 1
ATOM 1511 N N . VAL A 1 193 ? 11.208 0.211 -20.338 1.00 94.94 193 VAL A N 1
ATOM 1512 C CA . VAL A 1 193 ? 10.572 0.971 -19.259 1.00 94.94 193 VAL A CA 1
ATOM 1513 C C . VAL A 1 193 ? 10.917 2.443 -19.433 1.00 94.94 193 VAL A C 1
ATOM 1515 O O . VAL A 1 193 ? 12.077 2.837 -19.296 1.00 94.94 193 VAL A O 1
ATOM 1518 N N . GLY A 1 194 ? 9.916 3.246 -19.784 1.00 92.00 194 GLY A N 1
ATOM 1519 C CA . GLY A 1 194 ? 10.014 4.700 -19.806 1.00 92.00 194 GLY A CA 1
ATOM 1520 C C . GLY A 1 194 ? 9.900 5.262 -18.393 1.00 92.00 194 GLY A C 1
ATOM 1521 O O . GLY A 1 194 ? 9.079 4.783 -17.614 1.00 92.00 194 GLY A O 1
ATOM 1522 N N . TYR A 1 195 ? 10.701 6.266 -18.053 1.00 91.75 195 TYR A N 1
ATOM 1523 C CA . TYR A 1 195 ? 10.626 6.949 -16.766 1.00 91.75 195 TYR A CA 1
ATOM 1524 C C . TYR A 1 195 ? 11.013 8.423 -16.876 1.00 91.75 195 TYR A C 1
ATOM 1526 O O . TYR A 1 195 ? 11.752 8.837 -17.770 1.00 91.75 195 TYR A O 1
ATOM 1534 N N . LYS A 1 196 ? 10.544 9.220 -15.921 1.00 86.44 196 LYS A N 1
ATOM 1535 C CA . LYS A 1 196 ? 10.922 10.617 -15.723 1.00 86.44 196 LYS A CA 1
ATOM 1536 C C . LYS A 1 196 ? 11.490 10.800 -14.326 1.00 86.44 196 LYS A C 1
ATOM 1538 O O . LYS A 1 196 ? 10.986 10.238 -13.358 1.00 86.44 196 LYS A O 1
ATOM 1543 N N . ARG A 1 197 ? 12.541 11.609 -14.216 1.00 81.56 197 ARG A N 1
ATOM 1544 C CA . ARG A 1 197 ? 13.047 12.058 -12.916 1.00 81.56 197 ARG A CA 1
ATOM 1545 C C . ARG A 1 197 ? 12.256 13.282 -12.478 1.00 81.56 197 ARG A C 1
ATOM 1547 O O . ARG A 1 197 ? 12.119 14.228 -13.249 1.00 81.56 197 ARG A O 1
ATOM 1554 N N . ILE A 1 198 ? 11.773 13.265 -11.246 1.00 76.56 198 ILE A N 1
ATOM 1555 C CA . ILE A 1 198 ? 11.099 14.393 -10.615 1.00 76.56 198 ILE A CA 1
ATOM 1556 C C . ILE A 1 198 ? 12.182 15.201 -9.907 1.00 76.56 198 ILE A C 1
ATOM 1558 O O . ILE A 1 198 ? 12.728 14.758 -8.906 1.00 76.56 198 ILE A O 1
ATOM 1562 N N . VAL A 1 199 ? 12.525 16.375 -10.434 1.00 68.19 199 VAL A N 1
ATOM 1563 C CA . VAL A 1 199 ? 13.462 17.288 -9.770 1.00 68.19 199 VAL A CA 1
ATOM 1564 C C . VAL A 1 199 ? 12.671 18.519 -9.319 1.00 68.19 199 VAL A C 1
ATOM 1566 O O . VAL A 1 199 ? 12.182 19.273 -10.166 1.00 68.19 199 VAL A O 1
ATOM 1569 N N . PRO A 1 200 ? 12.488 18.735 -8.003 1.00 55.66 200 PRO A N 1
ATOM 1570 C CA . PRO A 1 200 ? 11.724 19.872 -7.503 1.00 55.66 200 PRO A CA 1
ATOM 1571 C C . PRO A 1 200 ? 12.264 21.201 -8.045 1.00 55.66 200 PRO A C 1
ATOM 1573 O O . PRO A 1 200 ? 13.445 21.515 -7.902 1.00 55.66 200 PRO A O 1
ATOM 1576 N N . GLY A 1 201 ? 11.396 21.991 -8.679 1.00 50.59 201 GLY A N 1
ATOM 1577 C CA . GLY A 1 201 ? 11.760 23.288 -9.258 1.00 50.59 201 GLY A CA 1
ATOM 1578 C C . GLY A 1 201 ? 12.504 23.239 -10.601 1.00 50.59 201 GLY A C 1
ATOM 1579 O O . GLY A 1 201 ? 12.898 24.302 -11.085 1.00 50.59 201 GLY A O 1
ATOM 1580 N N . SER A 1 202 ? 12.684 22.066 -11.223 1.00 48.66 202 SER A N 1
ATOM 1581 C CA . SER A 1 202 ? 13.220 21.960 -12.588 1.00 48.66 202 SER A CA 1
ATOM 1582 C C . SER A 1 202 ? 12.128 22.061 -13.660 1.00 48.66 202 SER A C 1
ATOM 1584 O O . SER A 1 202 ? 10.936 21.913 -13.389 1.00 48.66 202 SER A O 1
ATOM 1586 N N . PHE A 1 203 ? 12.543 22.273 -14.913 1.00 47.25 203 PHE A N 1
ATOM 1587 C CA . PHE A 1 203 ? 11.683 22.034 -16.077 1.00 47.25 203 PHE A CA 1
ATOM 1588 C C . PHE A 1 203 ? 11.354 20.537 -16.204 1.00 47.25 203 PHE A C 1
ATOM 1590 O O . PHE A 1 203 ? 12.110 19.704 -15.697 1.00 47.25 203 PHE A O 1
ATOM 1597 N N . ASP A 1 204 ? 10.250 20.210 -16.885 1.00 59.53 204 ASP A N 1
ATOM 1598 C CA . ASP A 1 204 ? 9.883 18.827 -17.215 1.00 59.53 204 ASP A CA 1
ATOM 1599 C C . ASP A 1 204 ? 11.023 18.197 -18.028 1.00 59.53 204 ASP A C 1
ATOM 1601 O O . ASP A 1 204 ? 11.359 18.669 -19.119 1.00 59.53 204 ASP A O 1
ATOM 1605 N N . LEU A 1 205 ? 11.686 17.201 -17.440 1.00 64.38 205 LEU A N 1
ATOM 1606 C CA . LEU A 1 205 ? 12.780 16.491 -18.086 1.00 64.38 205 LEU A CA 1
ATOM 1607 C C . LEU A 1 205 ? 12.209 15.530 -19.131 1.00 64.38 205 LEU A C 1
ATOM 1609 O O . LEU A 1 205 ? 11.156 14.917 -18.930 1.00 64.38 205 LEU A O 1
ATOM 1613 N N . ASP A 1 206 ? 12.939 15.376 -20.236 1.00 70.94 206 ASP A N 1
ATOM 1614 C CA . ASP A 1 206 ? 12.585 14.406 -21.268 1.00 70.94 206 ASP A CA 1
ATOM 1615 C C . ASP A 1 206 ? 12.521 12.989 -20.671 1.00 70.94 206 ASP A C 1
ATOM 1617 O O . ASP A 1 206 ? 13.307 12.613 -19.794 1.00 70.94 206 ASP A O 1
ATOM 1621 N N . GLU A 1 207 ? 11.567 12.197 -21.162 1.00 81.94 207 GLU A N 1
ATOM 1622 C CA . GLU A 1 207 ? 11.407 10.798 -20.772 1.00 81.94 207 GLU A CA 1
ATOM 1623 C C . GLU A 1 207 ? 12.666 9.991 -21.126 1.00 81.94 207 GLU A C 1
ATOM 1625 O O . GLU A 1 207 ? 13.135 9.983 -22.268 1.00 81.94 207 GLU A O 1
ATOM 1630 N N . GLN A 1 208 ? 13.191 9.273 -20.139 1.00 82.31 208 GLN A N 1
ATOM 1631 C CA . GLN A 1 208 ? 14.316 8.355 -20.272 1.00 82.31 208 GLN A CA 1
ATOM 1632 C C . GLN A 1 208 ? 13.819 6.912 -20.354 1.00 82.31 208 GLN A C 1
ATOM 1634 O O . GLN A 1 208 ? 12.657 6.624 -20.077 1.00 82.31 208 GLN A O 1
ATOM 1639 N N . LYS A 1 209 ? 14.693 5.990 -20.773 1.00 84.25 209 LYS A N 1
ATOM 1640 C CA . LYS A 1 209 ? 14.340 4.579 -20.966 1.00 84.25 209 LYS A CA 1
ATOM 1641 C C . LYS A 1 209 ? 15.407 3.658 -20.397 1.00 84.25 209 LYS A C 1
ATOM 1643 O O . LYS A 1 209 ? 16.587 3.839 -20.696 1.00 84.25 209 LYS A O 1
ATOM 1648 N N . ILE A 1 210 ? 14.978 2.635 -19.665 1.00 85.75 210 ILE A N 1
ATOM 1649 C CA . ILE A 1 210 ? 15.798 1.475 -19.298 1.00 85.75 210 ILE A CA 1
ATOM 1650 C C . ILE A 1 210 ? 15.238 0.201 -19.936 1.00 85.75 210 ILE A C 1
ATOM 1652 O O . ILE A 1 210 ? 14.116 0.184 -20.448 1.00 85.75 210 ILE A O 1
ATOM 1656 N N . ARG A 1 211 ? 16.041 -0.865 -19.925 1.00 87.56 211 ARG A N 1
ATOM 1657 C CA . ARG A 1 211 ? 15.610 -2.207 -20.323 1.00 87.56 211 ARG A CA 1
ATOM 1658 C C . ARG A 1 211 ? 15.586 -3.129 -19.121 1.00 87.56 211 ARG A C 1
ATOM 1660 O O . ARG A 1 211 ? 16.454 -3.005 -18.263 1.00 87.56 211 ARG A O 1
ATOM 1667 N N . ALA A 1 212 ? 14.641 -4.059 -19.103 1.00 88.56 212 ALA A N 1
ATOM 1668 C CA . ALA A 1 212 ? 14.546 -5.068 -18.061 1.00 88.56 212 ALA A CA 1
ATOM 1669 C C . ALA A 1 212 ? 14.040 -6.396 -18.632 1.00 88.56 212 ALA A C 1
ATOM 1671 O O . ALA A 1 212 ? 13.174 -6.406 -19.503 1.00 88.56 212 ALA A O 1
ATOM 1672 N N . THR A 1 213 ? 14.563 -7.514 -18.131 1.00 93.25 213 THR A N 1
ATOM 1673 C CA . THR A 1 213 ? 14.016 -8.849 -18.429 1.00 93.25 213 THR A CA 1
ATOM 1674 C C . THR A 1 213 ? 12.692 -9.062 -17.698 1.00 93.25 213 THR A C 1
ATOM 1676 O O . THR A 1 213 ? 11.736 -9.548 -18.288 1.00 93.25 213 THR A O 1
ATOM 1679 N N . TYR A 1 214 ? 12.630 -8.621 -16.439 1.00 96.88 214 TYR A N 1
ATOM 1680 C CA . TYR A 1 214 ? 11.446 -8.674 -15.589 1.00 96.88 214 TYR A CA 1
ATOM 1681 C C . TYR A 1 214 ? 11.005 -7.264 -15.197 1.00 96.88 214 TYR A C 1
ATOM 1683 O O . TYR A 1 214 ? 11.827 -6.444 -14.786 1.00 96.88 214 TYR A O 1
ATOM 1691 N N . VAL A 1 215 ? 9.707 -6.994 -15.292 1.00 98.56 215 VAL A N 1
ATOM 1692 C CA . VAL A 1 215 ? 9.051 -5.780 -14.809 1.00 98.56 215 VAL A CA 1
ATOM 1693 C C . VAL A 1 215 ? 7.943 -6.199 -13.852 1.00 98.56 215 VAL A C 1
ATOM 1695 O O . VAL A 1 215 ? 6.944 -6.786 -14.260 1.00 98.56 215 VAL A O 1
ATOM 1698 N N . ILE A 1 216 ? 8.129 -5.895 -12.570 1.00 98.75 216 ILE A N 1
ATOM 1699 C CA . ILE A 1 216 ? 7.167 -6.194 -11.508 1.00 98.75 216 ILE A CA 1
ATOM 1700 C C . ILE A 1 216 ? 6.559 -4.871 -11.050 1.00 98.75 216 ILE A C 1
ATOM 1702 O O . ILE A 1 216 ? 7.253 -4.021 -10.491 1.00 98.75 216 ILE A O 1
ATOM 1706 N N . LEU A 1 217 ? 5.271 -4.676 -11.323 1.00 98.81 217 LEU A N 1
ATOM 1707 C CA . LEU A 1 217 ? 4.543 -3.477 -10.930 1.00 98.81 217 LEU A CA 1
ATOM 1708 C C . LEU A 1 217 ? 4.065 -3.604 -9.481 1.00 98.81 217 LEU A C 1
ATOM 1710 O O . LEU A 1 217 ? 3.289 -4.497 -9.151 1.00 98.81 217 LEU A O 1
ATOM 1714 N N . GLY A 1 218 ? 4.548 -2.694 -8.635 1.00 98.19 218 GLY A N 1
ATOM 1715 C CA . GLY A 1 218 ? 4.159 -2.535 -7.231 1.00 98.19 218 GLY A CA 1
ATOM 1716 C C . GLY A 1 218 ? 3.783 -1.087 -6.906 1.00 98.19 218 GLY A C 1
ATOM 1717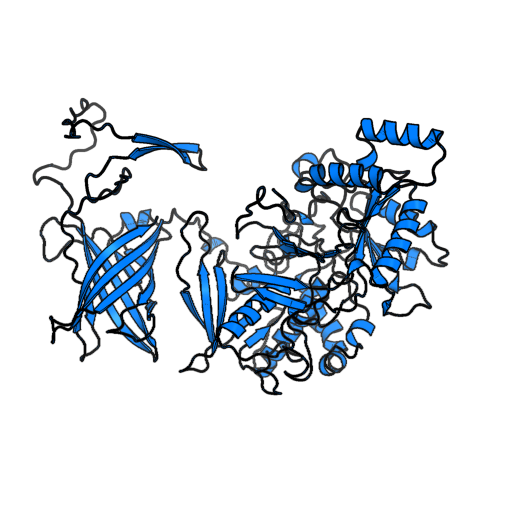 O O . GLY A 1 218 ? 4.166 -0.563 -5.861 1.00 98.19 218 GLY A O 1
ATOM 1718 N N . ALA A 1 219 ? 3.118 -0.401 -7.841 1.00 97.12 219 ALA A N 1
ATOM 1719 C CA . ALA A 1 219 ? 2.765 1.018 -7.750 1.00 97.12 219 ALA A CA 1
ATOM 1720 C C . ALA A 1 219 ? 1.411 1.274 -7.049 1.00 97.12 219 ALA A C 1
ATOM 1722 O O . ALA A 1 219 ? 0.911 2.399 -7.048 1.00 97.12 219 ALA A O 1
ATOM 1723 N N . GLY A 1 220 ? 0.824 0.244 -6.435 1.00 96.94 220 GLY A N 1
ATOM 1724 C CA . GLY A 1 220 ? -0.480 0.293 -5.778 1.00 96.94 220 GLY A CA 1
ATOM 1725 C C . GLY A 1 220 ? -1.638 0.198 -6.772 1.00 96.94 220 GLY A C 1
ATOM 1726 O O . GLY A 1 220 ? -1.445 0.333 -7.980 1.00 96.94 220 GLY A O 1
ATOM 1727 N N . ALA A 1 221 ? -2.857 0.015 -6.250 1.00 97.75 221 ALA A N 1
ATOM 1728 C CA . ALA A 1 221 ? -4.067 -0.159 -7.061 1.00 97.75 221 ALA A CA 1
ATOM 1729 C C . ALA A 1 221 ? -4.212 0.918 -8.145 1.00 97.75 221 ALA A C 1
ATOM 1731 O O . ALA A 1 221 ? -4.408 0.612 -9.320 1.00 97.75 221 ALA A O 1
ATOM 1732 N N . ILE A 1 222 ? -4.016 2.183 -7.769 1.00 96.06 222 ILE A N 1
ATOM 1733 C CA . ILE A 1 222 ? -4.090 3.297 -8.710 1.00 96.06 222 ILE A CA 1
ATOM 1734 C C . ILE A 1 222 ? -2.872 3.354 -9.634 1.00 96.06 222 ILE A C 1
ATOM 1736 O O . ILE A 1 222 ? -3.030 3.448 -10.850 1.00 96.06 222 ILE A O 1
ATOM 1740 N N . GLY A 1 223 ? -1.657 3.321 -9.081 1.00 96.44 223 GLY A N 1
ATOM 1741 C CA . GLY A 1 223 ? -0.438 3.568 -9.852 1.00 96.44 223 GLY A CA 1
ATOM 1742 C C . GLY A 1 223 ? -0.159 2.489 -10.897 1.00 96.44 223 GLY A C 1
ATOM 1743 O O . GLY A 1 223 ? 0.173 2.816 -12.038 1.00 96.44 223 GLY A O 1
ATOM 1744 N N . SER A 1 224 ? -0.351 1.214 -10.546 1.00 98.69 224 SER A N 1
ATOM 1745 C CA . SER A 1 224 ? -0.155 0.093 -11.475 1.00 98.69 224 SER A CA 1
ATOM 1746 C C . SER A 1 224 ? -1.196 0.114 -12.593 1.00 98.69 224 SER A C 1
ATOM 1748 O O . SER A 1 224 ? -0.843 -0.013 -13.768 1.00 98.69 224 SER A O 1
ATOM 1750 N N . THR A 1 225 ? -2.458 0.392 -12.253 1.00 98.69 225 THR A N 1
ATOM 1751 C CA . THR A 1 225 ? -3.541 0.539 -13.235 1.00 98.69 225 THR A CA 1
ATOM 1752 C C . THR A 1 225 ? -3.296 1.727 -14.169 1.00 98.69 225 THR A C 1
ATOM 1754 O O . THR A 1 225 ? -3.346 1.569 -15.389 1.00 98.69 225 THR A O 1
ATOM 1757 N N . LYS A 1 226 ? -2.935 2.903 -13.627 1.00 97.75 226 LYS A N 1
ATOM 1758 C CA . LYS A 1 226 ? -2.575 4.105 -14.404 1.00 97.75 226 LYS A CA 1
ATOM 1759 C C . LYS A 1 226 ? -1.441 3.817 -15.383 1.00 97.75 226 LYS A C 1
ATOM 1761 O O . LYS A 1 226 ? -1.522 4.190 -16.553 1.00 97.75 226 LYS A O 1
ATOM 1766 N N . LEU A 1 227 ? -0.383 3.151 -14.920 1.00 98.31 227 LEU A N 1
ATOM 1767 C CA . LEU A 1 227 ? 0.775 2.833 -15.748 1.00 98.31 227 LEU A CA 1
ATOM 1768 C C . LEU A 1 227 ? 0.413 1.900 -16.908 1.00 98.31 227 LEU A C 1
ATOM 1770 O O . LEU A 1 227 ? 0.852 2.146 -18.035 1.00 98.31 227 LEU A O 1
ATOM 1774 N N . LEU A 1 228 ? -0.386 0.860 -16.662 1.00 98.69 228 LEU A N 1
ATOM 1775 C CA . LEU A 1 228 ? -0.817 -0.052 -17.719 1.00 98.69 228 LEU A CA 1
ATOM 1776 C C . LEU A 1 228 ? -1.794 0.617 -18.691 1.00 98.69 228 LEU A C 1
ATOM 1778 O O . LEU A 1 228 ? -1.626 0.442 -19.894 1.00 98.69 228 LEU A O 1
ATOM 1782 N N . LEU A 1 229 ? -2.734 1.446 -18.220 1.00 98.56 229 LEU A N 1
ATOM 1783 C CA . LEU A 1 229 ? -3.660 2.182 -19.095 1.00 98.56 229 LEU A CA 1
ATOM 1784 C C . LEU A 1 229 ? -2.894 3.130 -20.025 1.00 98.56 229 LEU A C 1
ATOM 1786 O O . LEU A 1 229 ? -3.084 3.117 -21.241 1.00 98.56 229 LEU A O 1
ATOM 1790 N N . ARG A 1 230 ? -1.945 3.887 -19.466 1.00 97.38 230 ARG A N 1
ATOM 1791 C CA . ARG A 1 230 ? -1.059 4.765 -20.239 1.00 97.38 230 ARG A CA 1
ATOM 1792 C C . ARG A 1 230 ? -0.167 3.984 -21.206 1.00 97.38 230 ARG A C 1
ATOM 1794 O O . ARG A 1 230 ? 0.125 4.460 -22.300 1.00 97.38 230 ARG A O 1
ATOM 1801 N N . SER A 1 231 ? 0.281 2.789 -20.825 1.00 97.88 231 SER A N 1
ATOM 1802 C CA . SER A 1 231 ? 1.066 1.916 -21.708 1.00 97.88 231 SER A CA 1
ATOM 1803 C C . SER A 1 231 ? 0.209 1.328 -22.834 1.00 97.88 231 SER A C 1
ATOM 1805 O O . SER A 1 231 ? 0.694 1.227 -23.961 1.00 97.88 231 SER A O 1
ATOM 1807 N N . LYS A 1 232 ? -1.070 1.029 -22.569 1.00 97.00 232 LYS A N 1
ATOM 1808 C CA . LYS A 1 232 ? -2.050 0.565 -23.561 1.00 97.00 232 LYS A CA 1
ATOM 1809 C C . LYS A 1 232 ? -2.287 1.602 -24.653 1.00 97.00 232 LYS A C 1
ATOM 1811 O O . LYS A 1 232 ? -2.161 1.282 -25.831 1.00 97.00 232 LYS A O 1
ATOM 1816 N N . GLU A 1 233 ? -2.478 2.873 -24.288 1.00 95.12 233 GLU A N 1
ATOM 1817 C CA . GLU A 1 233 ? -2.554 3.971 -25.271 1.00 95.12 233 GLU A CA 1
ATOM 1818 C C . GLU A 1 233 ? -1.283 4.115 -26.127 1.00 95.12 233 GLU A C 1
ATOM 1820 O O . GLU A 1 233 ? -1.328 4.604 -27.256 1.00 95.12 233 GLU A O 1
ATOM 1825 N N . ARG A 1 234 ? -0.136 3.671 -25.602 1.00 94.38 234 ARG A N 1
ATOM 1826 C CA . ARG A 1 234 ? 1.167 3.690 -26.283 1.00 94.38 234 ARG A CA 1
ATOM 1827 C C . ARG A 1 234 ? 1.474 2.396 -27.048 1.00 94.38 234 ARG A C 1
ATOM 1829 O O . ARG A 1 234 ? 2.575 2.269 -27.586 1.00 94.38 234 ARG A O 1
ATOM 1836 N N . GLY A 1 235 ? 0.521 1.467 -27.134 1.00 93.12 235 GLY A N 1
ATOM 1837 C CA . GLY A 1 235 ? 0.616 0.253 -27.947 1.00 93.12 235 GLY A CA 1
ATOM 1838 C C . GLY A 1 235 ? 1.005 -1.021 -27.195 1.00 93.12 235 GLY A C 1
ATOM 1839 O O . GLY A 1 235 ? 1.405 -1.987 -27.843 1.00 93.12 235 GLY A O 1
ATOM 1840 N N . LEU A 1 236 ? 0.919 -1.046 -25.860 1.00 96.31 236 LEU A N 1
ATOM 1841 C CA . LEU A 1 236 ? 0.941 -2.301 -25.106 1.00 96.31 236 LEU A CA 1
ATOM 1842 C C . LEU A 1 236 ? -0.416 -3.006 -25.244 1.00 96.31 236 LEU A C 1
ATOM 1844 O O . LEU A 1 236 ? -1.448 -2.409 -24.952 1.00 96.31 236 LEU A O 1
ATOM 1848 N N . ASP A 1 237 ? -0.417 -4.270 -25.655 1.00 95.94 237 ASP A N 1
ATOM 1849 C CA . ASP A 1 237 ? -1.644 -5.065 -25.714 1.00 95.94 237 ASP A CA 1
ATOM 1850 C C . ASP A 1 237 ? -1.893 -5.746 -24.361 1.00 95.94 237 ASP A C 1
ATOM 1852 O O . ASP A 1 237 ? -1.075 -6.533 -23.890 1.00 95.94 237 ASP A O 1
ATOM 1856 N N . VAL A 1 238 ? -2.988 -5.374 -23.702 1.00 97.00 238 VAL A N 1
ATOM 1857 C CA . VAL A 1 238 ? -3.430 -5.879 -22.392 1.00 97.00 238 VAL A CA 1
ATOM 1858 C C . VAL A 1 238 ? -4.951 -5.906 -22.371 1.00 97.00 238 VAL A C 1
ATOM 1860 O O . VAL A 1 238 ? -5.595 -5.104 -23.057 1.00 97.00 238 VAL A O 1
ATOM 1863 N N . SER A 1 239 ? -5.505 -6.793 -21.550 1.00 98.12 239 SER A N 1
ATOM 1864 C CA . SER A 1 239 ? -6.946 -6.989 -21.373 1.00 98.12 239 SER A CA 1
ATOM 1865 C C . SER A 1 239 ? -7.764 -5.685 -21.293 1.00 98.12 239 SER A C 1
ATOM 1867 O O . SER A 1 239 ? -7.342 -4.675 -20.719 1.00 98.12 239 SER A O 1
ATOM 1869 N N . ASP A 1 240 ? -8.967 -5.706 -21.857 1.00 97.75 240 ASP A N 1
ATOM 1870 C CA . ASP A 1 240 ? -10.032 -4.712 -21.720 1.00 97.75 240 ASP A CA 1
ATOM 1871 C C . ASP A 1 240 ? -10.704 -4.752 -20.338 1.00 97.75 240 ASP A C 1
ATOM 1873 O O . ASP A 1 240 ? -11.518 -3.882 -20.026 1.00 97.75 240 ASP A O 1
ATOM 1877 N N . GLU A 1 241 ? -10.350 -5.711 -19.480 1.00 98.44 241 GLU A N 1
ATOM 1878 C CA . GLU A 1 241 ? -10.685 -5.706 -18.052 1.00 98.44 241 GLU A CA 1
ATOM 1879 C C . GLU A 1 241 ? -9.802 -4.747 -17.241 1.00 98.44 241 GLU A C 1
ATOM 1881 O O . GLU A 1 241 ? -10.092 -4.466 -16.076 1.00 98.44 241 GLU A O 1
ATOM 1886 N N . LEU A 1 242 ? -8.751 -4.193 -17.855 1.00 98.75 242 LEU A N 1
ATOM 1887 C CA . LEU A 1 242 ? -7.923 -3.158 -17.251 1.00 98.75 242 LEU A CA 1
ATOM 1888 C C . LEU A 1 242 ? -8.746 -1.924 -16.874 1.00 98.75 242 LEU A C 1
ATOM 1890 O O . LEU A 1 242 ? -9.492 -1.375 -17.682 1.00 98.75 242 LEU A O 1
ATOM 1894 N N . GLY A 1 243 ? -8.576 -1.481 -15.631 1.00 98.50 243 GLY A N 1
ATOM 1895 C CA . GLY A 1 243 ? -9.333 -0.400 -15.014 1.00 98.50 243 GLY A CA 1
ATOM 1896 C C . GLY A 1 243 ? -10.582 -0.860 -14.265 1.00 98.50 243 GLY A C 1
ATOM 1897 O O . GLY A 1 243 ? -11.077 -0.114 -13.424 1.00 98.50 243 GLY A O 1
ATOM 1898 N N . LYS A 1 244 ? -11.092 -2.072 -14.512 1.00 98.44 244 LYS A N 1
ATOM 1899 C CA . LYS A 1 244 ? -12.336 -2.564 -13.900 1.00 98.44 244 LYS A CA 1
ATOM 1900 C C . LYS A 1 244 ? -12.097 -3.198 -12.529 1.00 98.44 244 LYS A C 1
ATOM 1902 O O . LYS A 1 244 ? -10.964 -3.430 -12.102 1.00 98.44 244 LYS A O 1
ATOM 1907 N N . ARG A 1 245 ? -13.205 -3.527 -11.858 1.00 97.38 245 ARG A N 1
ATOM 1908 C CA . ARG A 1 245 ? -13.241 -4.150 -10.528 1.00 97.38 245 ARG A CA 1
ATOM 1909 C C . ARG A 1 245 ? -12.596 -3.300 -9.435 1.00 97.38 245 ARG A C 1
ATOM 1911 O O . ARG A 1 245 ? -12.034 -3.839 -8.484 1.00 97.38 245 ARG A O 1
ATOM 1918 N N . PHE A 1 246 ? -12.642 -1.977 -9.579 1.00 98.19 246 PHE A N 1
ATOM 1919 C CA . PHE A 1 246 ? -12.145 -1.089 -8.541 1.00 98.19 246 PHE A CA 1
ATOM 1920 C C . PHE A 1 246 ? -13.081 -1.125 -7.332 1.00 98.19 246 PHE A C 1
ATOM 1922 O O . PHE A 1 246 ? -14.296 -0.990 -7.469 1.00 98.19 246 PHE A O 1
ATOM 1929 N N . SER A 1 247 ? -12.498 -1.283 -6.148 1.00 97.75 247 SER A N 1
ATOM 1930 C CA . SER A 1 247 ? -13.184 -1.339 -4.862 1.00 97.75 247 SER A CA 1
ATOM 1931 C C . SER A 1 247 ? -12.614 -0.291 -3.908 1.00 97.75 247 SER A C 1
ATOM 1933 O O . SER A 1 247 ? -11.405 -0.056 -3.859 1.00 97.75 247 SER A O 1
ATOM 1935 N N . THR A 1 248 ? -13.501 0.307 -3.111 1.00 95.50 248 THR A N 1
ATOM 1936 C CA . THR A 1 248 ? -13.154 1.179 -1.975 1.00 95.50 248 THR A CA 1
ATOM 1937 C C . THR A 1 248 ? -12.913 0.389 -0.689 1.00 95.50 248 THR A C 1
ATOM 1939 O O . THR A 1 248 ? -12.738 0.982 0.375 1.00 95.50 248 THR A O 1
ATOM 1942 N N . ASN A 1 249 ? -12.973 -0.946 -0.771 1.00 96.69 249 ASN A N 1
ATOM 1943 C CA . ASN A 1 249 ? -12.965 -1.875 0.355 1.00 96.69 249 ASN A CA 1
ATOM 1944 C C . ASN A 1 249 ? -14.104 -1.627 1.370 1.00 96.69 249 ASN A C 1
ATOM 1946 O O . ASN A 1 249 ? -13.981 -1.944 2.556 1.00 96.69 249 ASN A O 1
ATOM 1950 N N . GLY A 1 250 ? -15.203 -1.024 0.902 1.00 93.69 250 GLY A N 1
ATOM 1951 C CA . GLY A 1 250 ? -16.319 -0.588 1.738 1.00 93.69 250 GLY A CA 1
ATOM 1952 C C . GLY A 1 250 ? -15.941 0.450 2.798 1.00 93.69 250 GLY A C 1
ATOM 1953 O O . GLY A 1 250 ? -16.565 0.466 3.860 1.00 93.69 250 GLY A O 1
ATOM 1954 N N . ASP A 1 251 ? -14.926 1.280 2.537 1.00 91.94 251 ASP A N 1
ATOM 1955 C CA . ASP A 1 251 ? -14.433 2.275 3.490 1.00 91.94 251 ASP A CA 1
ATOM 1956 C C . ASP A 1 251 ? -15.511 3.305 3.862 1.00 91.94 251 ASP A C 1
ATOM 1958 O O . ASP A 1 251 ? -16.009 4.058 3.023 1.00 91.94 251 ASP A O 1
ATOM 1962 N N . ALA A 1 252 ? -15.826 3.401 5.152 1.00 88.62 252 ALA A N 1
ATOM 1963 C CA . ALA A 1 252 ? -16.677 4.454 5.692 1.00 88.62 252 ALA A CA 1
ATOM 1964 C C . ALA A 1 252 ? -16.055 5.080 6.941 1.00 88.62 252 ALA A C 1
ATOM 1966 O O . ALA A 1 252 ? -15.396 4.417 7.738 1.00 88.62 252 ALA A O 1
ATOM 1967 N N . ILE A 1 253 ? -16.285 6.381 7.124 1.00 84.31 253 ILE A N 1
ATOM 1968 C CA . ILE A 1 253 ? -15.771 7.141 8.266 1.00 84.31 253 ILE A CA 1
ATOM 1969 C C . ILE A 1 253 ? -16.944 7.800 8.983 1.00 84.31 253 ILE A C 1
ATOM 1971 O O . ILE A 1 253 ? -17.765 8.486 8.367 1.00 84.31 253 ILE A O 1
ATOM 1975 N N . GLY A 1 254 ? -16.990 7.618 10.299 1.00 83.56 254 GLY A N 1
ATOM 1976 C CA . GLY A 1 254 ? -17.956 8.242 11.190 1.00 83.56 254 GLY A CA 1
ATOM 1977 C C . GLY A 1 254 ? -17.283 8.868 12.403 1.00 83.56 254 GLY A C 1
ATOM 1978 O O . GLY A 1 254 ? -16.188 8.478 12.800 1.00 83.56 254 GLY A O 1
ATOM 1979 N N . CYS A 1 255 ? -17.939 9.851 13.012 1.00 85.62 255 CYS A N 1
ATOM 1980 C CA . CYS A 1 255 ? -17.498 10.424 14.281 1.00 85.62 255 CYS A CA 1
ATOM 1981 C C . CYS A 1 255 ? -18.644 10.457 15.290 1.00 85.62 255 CYS A C 1
ATOM 1983 O O . CYS A 1 255 ? -19.740 10.924 14.981 1.00 85.62 255 CYS A O 1
ATOM 1985 N N . SER A 1 256 ? -18.365 10.008 16.513 1.00 89.44 256 SER A N 1
ATOM 1986 C CA . SER A 1 256 ? -19.197 10.276 17.686 1.00 89.44 256 SER A CA 1
ATOM 1987 C C . SER A 1 256 ? -18.768 11.608 18.278 1.00 89.44 256 SER A C 1
ATOM 1989 O O . SER A 1 256 ? -17.899 11.628 19.145 1.00 89.44 256 SER A O 1
ATOM 1991 N N . TYR A 1 257 ? -19.321 12.717 17.790 1.00 84.56 257 TYR A N 1
ATOM 1992 C CA . TYR A 1 257 ? -18.955 14.055 18.252 1.00 84.56 257 TYR A CA 1
ATOM 1993 C C . TYR A 1 257 ? -19.529 14.350 19.639 1.00 84.56 257 TYR A C 1
ATOM 1995 O O . TYR A 1 257 ? -20.711 14.111 19.874 1.00 84.56 257 TYR A O 1
ATOM 2003 N N . ASN A 1 258 ? -18.707 14.908 20.532 1.00 84.00 258 ASN A N 1
ATOM 2004 C CA . ASN A 1 258 ? -19.114 15.359 21.867 1.00 84.00 258 ASN A CA 1
ATOM 2005 C C . ASN A 1 258 ? -19.931 14.313 22.666 1.00 84.00 258 ASN A C 1
ATOM 2007 O O . ASN A 1 258 ? -21.045 14.592 23.114 1.00 84.00 258 ASN A O 1
ATOM 2011 N N . GLY A 1 259 ? -19.401 13.090 22.785 1.00 87.25 259 GLY A N 1
ATOM 2012 C CA . GLY A 1 259 ? -20.019 12.022 23.578 1.00 87.25 259 GLY A CA 1
ATOM 2013 C C . GLY A 1 259 ? -19.967 12.268 25.091 1.00 87.25 259 GLY A C 1
ATOM 2014 O O . GLY A 1 259 ? -19.297 13.179 25.573 1.00 87.25 259 GLY A O 1
ATOM 2015 N N . ASP A 1 260 ? -20.626 11.408 25.869 1.00 87.56 260 ASP A N 1
ATOM 2016 C CA . ASP A 1 260 ? -20.790 11.606 27.323 1.00 87.56 260 ASP A CA 1
ATOM 2017 C C . ASP A 1 260 ? -19.473 11.525 28.113 1.00 87.56 260 ASP A C 1
ATOM 2019 O O . ASP A 1 260 ? -19.358 12.040 29.226 1.00 87.56 260 ASP A O 1
ATOM 2023 N N . LYS A 1 261 ? -18.460 10.868 27.540 1.00 92.25 261 LYS A N 1
ATOM 2024 C CA . LYS A 1 261 ? -17.154 10.626 28.160 1.00 92.25 261 LYS A CA 1
ATOM 2025 C C . LYS A 1 261 ? -16.023 10.976 27.202 1.00 92.25 261 LYS A C 1
ATOM 2027 O O . LYS A 1 261 ? -16.166 10.864 25.984 1.00 92.25 261 LYS A O 1
ATOM 2032 N N . ILE A 1 262 ? -14.875 11.317 27.782 1.00 91.06 262 ILE A N 1
ATOM 2033 C CA . ILE A 1 262 ? -13.625 11.570 27.061 1.00 91.06 262 ILE A CA 1
ATOM 2034 C C . ILE A 1 262 ? -13.246 10.329 26.234 1.00 91.06 262 ILE A C 1
ATOM 2036 O O . ILE A 1 262 ? -13.341 9.203 26.718 1.00 91.06 262 ILE A O 1
ATOM 2040 N N . ALA A 1 263 ? -12.801 10.547 24.996 1.00 90.38 263 ALA A N 1
ATOM 2041 C CA . ALA A 1 263 ? -12.318 9.527 24.064 1.00 90.38 263 ALA A CA 1
ATOM 2042 C C . ALA A 1 263 ? -10.828 9.701 23.714 1.00 90.38 263 ALA A C 1
ATOM 2044 O O . ALA A 1 263 ? -10.126 8.709 23.541 1.00 90.38 263 ALA A O 1
ATOM 2045 N N . THR A 1 264 ? -10.334 10.946 23.659 1.00 87.69 264 THR A N 1
ATOM 2046 C CA . THR A 1 264 ? -8.936 11.282 23.316 1.00 87.69 264 THR A CA 1
ATOM 2047 C C . THR A 1 264 ? -8.509 10.717 21.946 1.00 87.69 264 THR A C 1
ATOM 2049 O O . THR A 1 264 ? -7.591 9.909 21.845 1.00 87.69 264 THR A O 1
ATOM 2052 N N . SER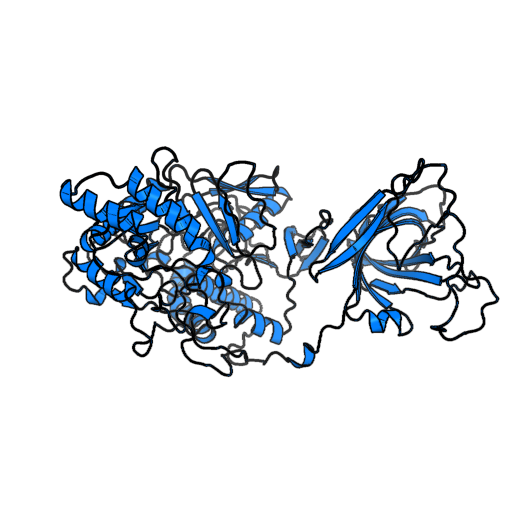 A 1 265 ? -9.171 11.159 20.869 1.00 84.38 265 SER A N 1
ATOM 2053 C CA . SER A 1 265 ? -8.961 10.641 19.497 1.00 84.38 265 SER A CA 1
ATOM 2054 C C . SER A 1 265 ? -8.139 11.566 18.587 1.00 84.38 265 SER A C 1
ATOM 2056 O O . SER A 1 265 ? -8.211 11.474 17.360 1.00 84.38 265 SER A O 1
ATOM 2058 N N . LEU A 1 266 ? -7.363 12.482 19.168 1.00 87.06 266 LEU A N 1
ATOM 2059 C CA . LEU A 1 266 ? -6.473 13.378 18.433 1.00 87.06 266 LEU A CA 1
ATOM 2060 C C . LEU A 1 266 ? -5.016 13.074 18.758 1.00 87.06 266 LEU A C 1
ATOM 2062 O O . LEU A 1 266 ? -4.639 12.912 19.917 1.00 87.06 266 LEU A O 1
ATOM 2066 N N . GLY A 1 267 ? -4.194 13.028 17.716 1.00 87.75 267 GLY A N 1
ATOM 2067 C CA . GLY A 1 267 ? -2.758 12.881 17.832 1.00 87.75 267 GLY A CA 1
ATOM 2068 C C . GLY A 1 267 ? -2.126 14.069 18.551 1.00 87.75 267 GLY A C 1
ATOM 2069 O O . GLY A 1 267 ? -2.556 15.216 18.422 1.00 87.75 267 GLY A O 1
ATOM 2070 N N . VAL A 1 268 ? -1.062 13.789 19.291 1.00 89.56 268 VAL A N 1
ATOM 2071 C CA . VAL A 1 268 ? -0.301 14.759 20.079 1.00 89.56 268 VAL A CA 1
ATOM 2072 C C . VAL A 1 268 ? 1.121 14.790 19.542 1.00 89.56 268 VAL A C 1
ATOM 2074 O O . VAL A 1 268 ? 1.711 13.749 19.263 1.00 89.56 268 VAL A O 1
ATOM 2077 N N . GLU A 1 269 ? 1.702 15.976 19.363 1.00 86.81 269 GLU A N 1
ATOM 2078 C CA . GLU A 1 269 ? 3.100 16.074 18.932 1.00 86.81 269 GLU A CA 1
ATOM 2079 C C . GLU A 1 269 ? 4.022 15.321 19.900 1.00 86.81 269 GLU A C 1
ATOM 2081 O O . GLU A 1 269 ? 3.923 15.491 21.113 1.00 86.81 269 GLU A O 1
ATOM 2086 N N . THR A 1 270 ? 4.960 14.526 19.374 1.00 84.75 270 THR A N 1
ATOM 2087 C CA . THR A 1 270 ? 5.796 13.619 20.182 1.00 84.75 270 THR A CA 1
ATOM 2088 C C . THR A 1 270 ? 6.491 14.316 21.357 1.00 84.75 270 THR A C 1
ATOM 2090 O O . THR A 1 270 ? 6.558 13.757 22.447 1.00 84.75 270 THR A O 1
ATOM 2093 N N . LYS A 1 271 ? 6.954 15.559 21.176 1.00 85.94 271 LYS A N 1
ATOM 2094 C CA . LYS A 1 271 ? 7.600 16.362 22.231 1.00 85.94 271 LYS A CA 1
ATOM 2095 C C . LYS A 1 271 ? 6.678 16.710 23.414 1.00 85.94 271 LYS A C 1
ATOM 2097 O O . LYS A 1 271 ? 7.173 16.973 24.502 1.00 85.94 271 LYS A O 1
ATOM 2102 N N . ASN A 1 272 ? 5.360 16.693 23.211 1.00 88.81 272 ASN A N 1
ATOM 2103 C CA . ASN A 1 272 ? 4.351 17.024 24.220 1.00 88.81 272 ASN A CA 1
ATOM 2104 C C . ASN A 1 272 ? 3.786 15.772 24.917 1.00 88.81 272 ASN A C 1
ATOM 2106 O O . ASN A 1 272 ? 2.981 15.894 25.837 1.00 88.81 272 ASN A O 1
ATOM 2110 N N . MET A 1 273 ? 4.206 14.568 24.508 1.00 90.62 273 MET A N 1
ATOM 2111 C CA . MET A 1 273 ? 3.678 13.310 25.049 1.00 90.62 273 MET A CA 1
ATOM 2112 C C . MET A 1 273 ? 3.962 13.104 26.537 1.00 90.62 273 MET A C 1
ATOM 2114 O O . MET A 1 273 ? 3.211 12.400 27.199 1.00 90.62 273 MET A O 1
ATOM 2118 N N . ALA A 1 274 ? 5.009 13.727 27.082 1.00 86.88 274 ALA A N 1
ATOM 2119 C CA . ALA A 1 274 ? 5.358 13.589 28.496 1.00 86.88 274 ALA A CA 1
ATOM 2120 C C . ALA A 1 274 ? 4.285 14.147 29.453 1.00 86.88 274 ALA A C 1
ATOM 2122 O O . ALA A 1 274 ? 4.229 13.734 30.607 1.00 86.88 274 ALA A O 1
ATOM 2123 N N . SER A 1 275 ? 3.447 15.080 28.989 1.00 86.19 275 SER A N 1
ATOM 2124 C CA . SER A 1 275 ? 2.413 15.747 29.791 1.00 86.19 275 SER A CA 1
ATOM 2125 C C . SER A 1 275 ? 0.991 15.532 29.264 1.00 86.19 275 SER A C 1
ATOM 2127 O O . SER A 1 275 ? 0.066 16.183 29.744 1.00 86.19 275 SER A O 1
ATOM 2129 N N . ALA A 1 276 ? 0.808 14.681 28.253 1.00 86.12 276 ALA A N 1
ATOM 2130 C CA . ALA A 1 276 ? -0.478 14.464 27.598 1.00 86.12 276 ALA A CA 1
ATOM 2131 C C . ALA A 1 276 ? -1.085 13.109 27.977 1.00 86.12 276 ALA A C 1
ATOM 2133 O O . ALA A 1 276 ? -0.366 12.126 28.154 1.00 86.12 276 ALA A O 1
ATOM 2134 N N . GLN A 1 277 ? -2.419 13.042 28.025 1.00 88.56 277 GLN A N 1
ATOM 2135 C CA . GLN A 1 277 ? -3.116 11.758 28.018 1.00 88.56 277 GLN A CA 1
ATOM 2136 C C . GLN A 1 277 ? -2.874 11.087 26.657 1.00 88.56 277 GLN A C 1
ATOM 2138 O O . GLN A 1 277 ? -3.129 11.718 25.627 1.00 88.56 277 GLN A O 1
ATOM 2143 N N . PRO A 1 278 ? -2.379 9.840 26.611 1.00 92.88 278 PRO A N 1
ATOM 2144 C CA . PRO A 1 278 ? -2.035 9.214 25.348 1.00 92.88 278 PRO A CA 1
ATOM 2145 C C . PRO A 1 278 ? -3.287 8.865 24.535 1.00 92.88 278 PRO A C 1
ATOM 2147 O O . PRO A 1 278 ? -4.148 8.141 25.039 1.00 92.88 278 PRO A O 1
ATOM 2150 N N . PRO A 1 279 ? -3.378 9.310 23.268 1.00 92.81 279 PRO A N 1
ATOM 2151 C CA . PRO A 1 279 ? -4.424 8.853 22.357 1.00 92.81 279 PRO A CA 1
ATOM 2152 C C . PRO A 1 279 ? -4.213 7.398 21.909 1.00 92.81 279 PRO A C 1
ATOM 2154 O O . PRO A 1 279 ? -5.169 6.739 21.522 1.00 92.81 279 PRO A O 1
ATOM 2157 N N . GLY A 1 280 ? -2.984 6.865 21.977 1.00 94.88 280 GLY A N 1
ATOM 2158 C CA . GLY A 1 280 ? -2.646 5.530 21.466 1.00 94.88 280 GLY A CA 1
ATOM 2159 C C . GLY A 1 280 ? -2.120 5.553 20.027 1.00 94.88 280 GLY A C 1
ATOM 2160 O O . GLY A 1 280 ? -1.973 6.623 19.442 1.00 94.88 280 GLY A O 1
ATOM 2161 N N . PRO A 1 281 ? -1.778 4.397 19.432 1.00 95.94 281 PRO A N 1
ATOM 2162 C CA . PRO A 1 281 ? -1.662 4.264 17.975 1.00 95.94 281 PRO A CA 1
ATOM 2163 C C . PRO A 1 281 ? -2.959 4.698 17.269 1.00 95.94 281 PRO A C 1
ATOM 2165 O O . PRO A 1 281 ? -3.988 4.792 17.930 1.00 95.94 281 PRO A O 1
ATOM 2168 N N . CYS A 1 282 ? -2.936 4.942 15.950 1.00 94.75 282 CYS A N 1
ATOM 2169 C CA . CYS A 1 282 ? -4.142 5.371 15.220 1.00 94.75 282 CYS A CA 1
ATOM 2170 C C . CYS A 1 282 ? -5.325 4.436 15.451 1.00 94.75 282 CYS A C 1
ATOM 2172 O O . CYS A 1 282 ? -6.353 4.881 15.955 1.00 94.75 282 CYS A O 1
ATOM 2174 N N . ILE A 1 283 ? -5.121 3.152 15.182 1.00 97.12 283 ILE A N 1
ATOM 2175 C CA . ILE A 1 283 ? -6.086 2.098 15.461 1.00 97.12 283 ILE A CA 1
ATOM 2176 C C . ILE A 1 283 ? -5.533 1.227 16.578 1.00 97.12 283 ILE A C 1
ATOM 2178 O O . ILE A 1 283 ? -4.327 0.968 16.621 1.00 97.12 283 ILE A O 1
ATOM 2182 N N . THR A 1 284 ? -6.400 0.816 17.501 1.00 97.31 284 THR A N 1
ATOM 2183 C CA . THR A 1 284 ? -6.008 -0.051 18.618 1.00 97.31 284 THR A CA 1
ATOM 2184 C C . THR A 1 284 ? -6.949 -1.242 18.803 1.00 97.31 284 THR A C 1
ATOM 2186 O O . THR A 1 284 ? -6.536 -2.282 19.320 1.00 97.31 284 THR A O 1
ATOM 2189 N N . SER A 1 285 ? -8.209 -1.108 18.411 1.00 96.75 285 SER A N 1
ATOM 2190 C CA . SER A 1 285 ? -9.283 -2.061 18.646 1.00 96.75 285 SER A CA 1
ATOM 2191 C C . SER A 1 285 ? -10.279 -2.113 17.501 1.00 96.75 285 SER A C 1
ATOM 2193 O O . SER A 1 285 ? -10.331 -1.242 16.638 1.00 96.75 285 SER A O 1
ATOM 2195 N N . ILE A 1 286 ? -11.085 -3.164 17.538 1.00 97.12 286 ILE A N 1
ATOM 2196 C CA . ILE A 1 286 ? -12.078 -3.490 16.530 1.00 97.12 286 ILE A CA 1
ATOM 2197 C C . ILE A 1 286 ? -13.366 -3.957 17.210 1.00 97.12 286 ILE A C 1
ATOM 2199 O O . ILE A 1 286 ? -13.323 -4.649 18.227 1.00 97.12 286 ILE A O 1
ATOM 2203 N N . MET A 1 287 ? -14.502 -3.575 16.633 1.00 96.00 287 MET A N 1
ATOM 2204 C CA . MET A 1 287 ? -15.797 -4.234 16.757 1.00 96.00 287 MET A CA 1
ATOM 2205 C C . MET A 1 287 ? -16.009 -5.084 15.502 1.00 96.00 287 MET A C 1
ATOM 2207 O O . MET A 1 287 ? -16.227 -4.557 14.407 1.00 96.00 287 MET A O 1
ATOM 2211 N N . ASP A 1 288 ? -15.912 -6.397 15.650 1.00 94.69 288 ASP A N 1
ATOM 2212 C CA . ASP A 1 288 ? -15.923 -7.345 14.543 1.00 94.69 288 ASP A CA 1
ATOM 2213 C C . ASP A 1 288 ? -17.337 -7.902 14.305 1.00 94.69 288 ASP A C 1
ATOM 2215 O O . ASP A 1 288 ? -17.726 -8.939 14.852 1.00 94.69 288 ASP A O 1
ATOM 2219 N N . PHE A 1 289 ? -18.129 -7.205 13.480 1.00 92.75 289 PHE A N 1
ATOM 2220 C CA . PHE A 1 289 ? -19.498 -7.618 13.140 1.00 92.75 289 PHE A CA 1
ATOM 2221 C C . PHE A 1 289 ? -19.552 -8.857 12.240 1.00 92.75 289 PHE A C 1
ATOM 2223 O O . PHE A 1 289 ? -20.610 -9.474 12.132 1.00 92.75 289 PHE A O 1
ATOM 2230 N N . ARG A 1 290 ? -18.411 -9.313 11.710 1.00 91.62 290 ARG A N 1
ATOM 2231 C CA . ARG A 1 290 ? -18.282 -10.601 11.009 1.00 91.62 290 ARG A CA 1
ATOM 2232 C C . ARG A 1 290 ? -18.543 -11.792 11.939 1.00 91.62 290 ARG A C 1
ATOM 2234 O O . ARG A 1 290 ? -18.877 -12.886 11.500 1.00 91.62 290 ARG A O 1
ATOM 2241 N N . LYS A 1 291 ? -18.402 -11.599 13.259 1.00 87.19 291 LYS A N 1
ATOM 2242 C CA . LYS A 1 291 ? -18.653 -12.638 14.275 1.00 87.19 291 LYS A CA 1
ATOM 2243 C C . LYS A 1 291 ? -20.133 -12.803 14.639 1.00 87.19 291 LYS A C 1
ATOM 2245 O O . LYS A 1 291 ? -20.472 -13.746 15.359 1.00 87.19 291 LYS A O 1
ATOM 2250 N N . VAL A 1 292 ? -21.018 -11.925 14.161 1.00 80.62 292 VAL A N 1
ATOM 2251 C CA . VAL A 1 292 ? -22.461 -12.009 14.422 1.00 80.62 292 VAL A CA 1
ATOM 2252 C C . VAL A 1 292 ? -23.080 -13.101 13.545 1.00 80.62 292 VAL A C 1
ATOM 2254 O O . VAL A 1 292 ? -22.993 -13.069 12.322 1.00 80.62 292 VAL A O 1
ATOM 2257 N N . LYS A 1 293 ? -23.732 -14.093 14.164 1.00 66.38 293 LYS A N 1
ATOM 2258 C CA . LYS A 1 293 ? -24.373 -15.198 13.433 1.00 66.38 293 LYS A CA 1
ATOM 2259 C C . LYS A 1 293 ? -25.687 -14.756 12.777 1.00 66.38 293 LYS A C 1
ATOM 2261 O O . LYS A 1 293 ? -26.475 -14.049 13.394 1.00 66.38 293 LYS A O 1
ATOM 2266 N N . GLY A 1 294 ? -25.965 -15.273 11.576 1.00 64.62 294 GLY A N 1
ATOM 2267 C CA . GLY A 1 294 ? -27.282 -15.174 10.924 1.00 64.62 294 GLY A CA 1
ATOM 2268 C C . GLY A 1 294 ? -27.412 -14.127 9.809 1.00 64.62 294 GLY A C 1
ATOM 2269 O O . GLY A 1 294 ? -28.513 -13.952 9.291 1.00 64.62 294 GLY A O 1
ATOM 2270 N N . GLY A 1 295 ? -26.320 -13.457 9.424 1.00 69.19 295 GLY A N 1
ATOM 2271 C CA . GLY A 1 295 ? -26.257 -12.551 8.270 1.00 69.19 295 GLY A CA 1
ATOM 2272 C C . GLY A 1 295 ? -25.629 -13.192 7.026 1.00 69.19 295 GLY A C 1
ATOM 2273 O O . GLY A 1 295 ? -25.000 -14.244 7.105 1.00 69.19 295 GLY A O 1
ATOM 2274 N N . SER A 1 296 ? -25.801 -12.557 5.863 1.00 82.94 296 SER A N 1
ATOM 2275 C CA . SER A 1 296 ? -25.029 -12.887 4.658 1.00 82.94 296 SER A CA 1
ATOM 2276 C C . SER A 1 296 ? -23.659 -12.213 4.707 1.00 82.94 296 SER A C 1
ATOM 2278 O O . SER A 1 296 ? -23.606 -11.031 5.043 1.00 82.94 296 SER A O 1
ATOM 2280 N N . PHE A 1 297 ? -22.614 -12.912 4.257 1.00 88.12 297 PHE A N 1
ATOM 2281 C CA . PHE A 1 297 ? -21.239 -12.406 4.126 1.00 88.12 297 PHE A CA 1
ATOM 2282 C C . PHE A 1 297 ? -21.153 -10.999 3.501 1.00 88.12 297 PHE A C 1
ATOM 2284 O O . PHE A 1 297 ? -20.478 -10.131 4.030 1.00 88.12 297 PHE A O 1
ATOM 2291 N N . GLU A 1 298 ? -21.942 -10.707 2.465 1.00 88.00 298 GLU A N 1
ATOM 2292 C CA . GLU A 1 298 ? -21.948 -9.384 1.808 1.00 88.00 298 GLU A CA 1
ATOM 2293 C C . GLU A 1 298 ? -22.416 -8.214 2.704 1.00 88.00 298 GLU A C 1
ATOM 2295 O O . GLU A 1 298 ? -22.236 -7.054 2.349 1.00 88.00 298 GLU A O 1
ATOM 2300 N N . ASN A 1 299 ? -23.030 -8.485 3.863 1.00 89.19 299 ASN A N 1
ATOM 2301 C CA . ASN A 1 299 ? -23.385 -7.451 4.845 1.00 89.19 299 ASN A CA 1
ATOM 2302 C C . ASN A 1 299 ? -22.419 -7.431 6.041 1.00 89.19 299 ASN A C 1
ATOM 2304 O O . ASN A 1 299 ? -22.674 -6.701 6.999 1.00 89.19 299 ASN A O 1
ATOM 2308 N N . ASN A 1 300 ? -21.363 -8.246 6.031 1.00 93.75 300 ASN A N 1
ATOM 2309 C CA . ASN A 1 300 ? -20.352 -8.238 7.075 1.00 93.75 300 ASN A CA 1
ATOM 2310 C C . ASN A 1 300 ? -19.483 -6.978 6.959 1.00 93.75 300 ASN A C 1
ATOM 2312 O O . ASN A 1 300 ? -19.199 -6.478 5.869 1.00 93.75 300 ASN A O 1
ATOM 2316 N N . PHE A 1 301 ? -19.075 -6.451 8.110 1.00 95.44 301 PHE A N 1
ATOM 2317 C CA . PHE A 1 301 ? -18.201 -5.289 8.210 1.00 95.44 301 PHE A CA 1
ATOM 2318 C C . PHE A 1 301 ? -17.447 -5.312 9.539 1.00 95.44 301 PHE A C 1
ATOM 2320 O O . PHE A 1 301 ? -17.761 -6.079 10.454 1.00 95.44 301 PHE A O 1
ATOM 2327 N N . VAL A 1 302 ? -16.458 -4.437 9.656 1.00 96.75 302 VAL A N 1
ATOM 2328 C CA . VAL A 1 302 ? -15.721 -4.186 10.895 1.00 96.75 302 VAL A CA 1
ATOM 2329 C C . VAL A 1 302 ? -15.728 -2.698 11.213 1.00 96.75 302 VAL A C 1
ATOM 2331 O O . VAL A 1 302 ? -15.851 -1.870 10.312 1.00 96.75 302 VAL A O 1
ATOM 2334 N N . ILE A 1 303 ? -15.610 -2.354 12.496 1.00 96.94 303 ILE A N 1
ATOM 2335 C CA . ILE A 1 303 ? -15.488 -0.965 12.952 1.00 96.94 303 ILE A CA 1
ATOM 2336 C C . ILE A 1 303 ? -14.269 -0.843 13.857 1.00 96.94 303 ILE A C 1
ATOM 2338 O O . ILE A 1 303 ? -14.193 -1.501 14.886 1.00 96.94 303 ILE A O 1
ATOM 2342 N N . GLU A 1 304 ? -13.342 0.028 13.503 1.00 97.44 304 GLU A N 1
ATOM 2343 C CA . GLU A 1 304 ? -12.098 0.291 14.213 1.00 97.44 304 GLU A CA 1
ATOM 2344 C C . GLU A 1 304 ? -12.110 1.702 14.810 1.00 97.44 304 GLU A C 1
ATOM 2346 O O . GLU A 1 304 ? -12.712 2.628 14.259 1.00 97.44 304 GLU A O 1
ATOM 2351 N N . ASP A 1 305 ? -11.446 1.895 15.947 1.00 96.25 305 ASP A N 1
ATOM 2352 C CA . ASP A 1 305 ? -11.232 3.236 16.493 1.00 96.25 305 ASP A CA 1
ATOM 2353 C C . ASP A 1 305 ? -10.126 3.958 15.729 1.00 96.25 305 ASP A C 1
ATOM 2355 O O . ASP A 1 305 ? -9.124 3.350 15.389 1.00 96.25 305 ASP A O 1
ATOM 2359 N N . GLY A 1 306 ? -10.257 5.265 15.514 1.00 92.44 306 GLY A N 1
ATOM 2360 C CA . GLY A 1 306 ? -9.246 6.070 14.827 1.00 92.44 306 GLY A CA 1
ATOM 2361 C C . GLY A 1 306 ? -8.702 7.211 15.681 1.00 92.44 306 GLY A C 1
ATOM 2362 O O . GLY A 1 306 ? -9.435 7.828 16.457 1.00 92.44 306 GLY A O 1
ATOM 2363 N N . THR A 1 307 ? -7.432 7.569 15.476 1.00 90.75 307 THR A N 1
ATOM 2364 C CA . THR A 1 307 ? -6.889 8.857 15.928 1.00 90.75 307 THR A CA 1
ATOM 2365 C C . THR A 1 307 ? -6.421 9.679 14.747 1.00 90.75 307 THR A C 1
ATOM 2367 O O . THR A 1 307 ? -5.676 9.203 13.889 1.00 90.75 307 THR A O 1
ATOM 2370 N N . LEU A 1 308 ? -6.794 10.950 14.728 1.00 82.62 308 LEU A N 1
ATOM 2371 C CA . LEU A 1 308 ? -6.403 11.836 13.641 1.00 82.62 308 LEU A CA 1
ATOM 2372 C C . LEU A 1 308 ? -5.054 12.479 13.943 1.00 82.62 308 LEU A C 1
ATOM 2374 O O . LEU A 1 308 ? -4.884 13.014 15.039 1.00 82.62 308 LEU A O 1
ATOM 2378 N N . PRO A 1 309 ? -4.102 12.478 12.997 1.00 82.12 309 PRO A N 1
ATOM 2379 C CA . PRO A 1 309 ? -2.817 13.130 13.194 1.00 82.12 309 PRO A CA 1
ATOM 2380 C C . PRO A 1 309 ? -2.968 14.603 13.588 1.00 82.12 309 PRO A C 1
ATOM 2382 O O . PRO A 1 309 ? -3.803 15.328 13.039 1.00 82.12 309 PRO A O 1
ATOM 2385 N N . SER A 1 310 ? -2.101 15.078 14.484 1.00 78.38 310 SER A N 1
ATOM 2386 C CA . SER A 1 310 ? -2.125 16.458 14.984 1.00 78.38 310 SER A CA 1
ATOM 2387 C C . SER A 1 310 ? -2.082 17.498 13.857 1.00 78.38 310 SER A C 1
ATOM 2389 O O . SER A 1 310 ? -2.716 18.547 13.960 1.00 78.38 310 SER A O 1
ATOM 2391 N N . ILE A 1 311 ? -1.411 17.185 12.743 1.00 68.81 311 ILE A N 1
ATOM 2392 C CA . ILE A 1 311 ? -1.255 18.067 11.578 1.00 68.81 311 ILE A CA 1
ATOM 2393 C C . ILE A 1 311 ? -2.570 18.379 10.844 1.00 68.81 311 ILE A C 1
ATOM 2395 O O . ILE A 1 311 ? -2.678 19.439 10.230 1.00 68.81 311 ILE A O 1
ATOM 2399 N N . ILE A 1 312 ? -3.579 17.504 10.929 1.00 66.88 312 ILE A N 1
ATOM 2400 C CA . ILE A 1 312 ? -4.909 17.724 10.330 1.00 66.88 312 ILE A CA 1
ATOM 2401 C C . ILE A 1 312 ? -5.998 18.010 11.372 1.00 66.88 312 ILE A C 1
ATOM 2403 O O . ILE A 1 312 ? -7.154 18.218 11.010 1.00 66.88 312 ILE A O 1
ATOM 2407 N N . SER A 1 313 ? -5.640 18.072 12.659 1.00 60.44 313 SER A N 1
ATOM 2408 C CA . SER A 1 313 ? -6.594 18.230 13.766 1.00 60.44 313 SER A CA 1
ATOM 2409 C C . SER A 1 313 ? -7.441 19.506 13.666 1.00 60.44 313 SER A C 1
ATOM 2411 O O . SER A 1 313 ? -8.645 19.456 13.899 1.00 60.44 313 SER A O 1
ATOM 2413 N N . VAL A 1 314 ? -6.854 20.639 13.263 1.00 48.84 314 VAL A N 1
ATOM 2414 C CA . VAL A 1 314 ? -7.548 21.936 13.151 1.00 48.84 314 VAL A CA 1
ATOM 2415 C C . VAL A 1 314 ? -8.590 21.964 12.020 1.00 48.84 314 VAL A C 1
ATOM 2417 O O . VAL A 1 314 ? -9.757 22.219 12.326 1.00 48.84 314 VAL A O 1
ATOM 2420 N N . PRO A 1 315 ? -8.249 21.696 10.738 1.00 53.69 315 PRO A N 1
ATOM 2421 C CA . PRO A 1 315 ? -9.255 21.680 9.673 1.00 53.69 315 PRO A CA 1
ATOM 2422 C C . PRO A 1 315 ? -10.335 20.620 9.919 1.00 53.69 315 PRO A C 1
ATOM 2424 O O . PRO A 1 315 ? -11.509 20.879 9.665 1.00 53.69 315 PRO A O 1
ATOM 2427 N N . PHE A 1 316 ? -9.968 19.470 10.491 1.00 57.97 316 PHE A N 1
ATOM 2428 C CA . PHE A 1 316 ? -10.927 18.441 10.877 1.00 57.97 316 PHE A CA 1
ATOM 2429 C C . PHE A 1 316 ? -11.889 18.909 11.980 1.00 57.97 316 PHE A C 1
ATOM 2431 O O . PHE A 1 316 ? -13.098 18.761 11.835 1.00 57.97 316 PHE A O 1
ATOM 2438 N N . THR A 1 317 ? -11.379 19.522 13.055 1.00 53.19 317 THR A N 1
ATOM 2439 C CA . THR A 1 317 ? -12.198 20.035 14.172 1.00 53.19 317 THR A CA 1
ATOM 2440 C C . THR A 1 317 ? -13.227 21.046 13.679 1.00 53.19 317 THR A C 1
ATOM 2442 O O . THR A 1 317 ? -14.392 20.994 14.077 1.00 53.19 317 THR A O 1
ATOM 2445 N N . VAL A 1 318 ? -12.817 21.939 12.774 1.00 49.44 318 VAL A N 1
ATOM 2446 C CA . VAL A 1 318 ? -13.716 22.904 12.128 1.00 49.44 318 VAL A CA 1
ATOM 2447 C C . VAL A 1 318 ? -14.765 22.183 11.276 1.00 49.44 318 VAL A C 1
ATOM 2449 O O . VAL A 1 318 ? -15.954 22.471 11.413 1.00 49.44 318 VAL A O 1
ATOM 2452 N N . GLY A 1 319 ? -14.346 21.222 10.446 1.00 54.09 319 GLY A N 1
ATOM 2453 C CA . GLY A 1 319 ? -15.231 20.455 9.566 1.00 54.09 319 GLY A CA 1
ATOM 2454 C C . GLY A 1 319 ? -16.281 19.633 10.316 1.00 54.09 319 GLY A C 1
ATOM 2455 O O . GLY A 1 319 ? -17.464 19.725 9.998 1.00 54.09 319 GLY A O 1
ATOM 2456 N N . VAL A 1 320 ? -15.885 18.889 11.353 1.00 56.06 320 VAL A N 1
ATOM 2457 C CA . VAL A 1 320 ? -16.803 18.080 12.174 1.00 56.06 320 VAL A CA 1
ATOM 2458 C C . VAL A 1 320 ? -17.752 18.954 12.984 1.00 56.06 320 VAL A C 1
ATOM 2460 O O . VAL A 1 320 ? -18.942 18.661 13.026 1.00 56.06 320 VAL A O 1
ATOM 2463 N N . SER A 1 321 ? -17.269 20.057 13.567 1.00 50.41 321 SER A N 1
ATOM 2464 C CA . SER A 1 321 ? -18.134 20.982 14.317 1.00 50.41 321 SER A CA 1
ATOM 2465 C C . SER A 1 321 ? -19.175 21.650 13.411 1.00 50.41 321 SER A C 1
ATOM 2467 O O . SER A 1 321 ? -20.310 21.873 13.824 1.00 50.41 321 SER A O 1
ATOM 2469 N N . PHE A 1 322 ? -18.814 21.960 12.161 1.00 49.75 322 PHE A N 1
ATOM 2470 C CA . PHE A 1 322 ? -19.761 22.461 11.163 1.00 49.75 322 PHE A CA 1
ATOM 2471 C C . PHE A 1 322 ? -20.734 21.366 10.700 1.00 49.75 322 PHE A C 1
ATOM 2473 O O . PHE A 1 322 ? -21.941 21.596 10.669 1.00 49.75 322 PHE A O 1
ATOM 2480 N N . GLY A 1 323 ? -20.237 20.158 10.415 1.00 49.91 323 GLY A N 1
ATOM 2481 C CA . GLY A 1 323 ? -21.052 19.000 10.038 1.00 49.91 323 GLY A CA 1
ATOM 2482 C C . GLY A 1 323 ? -22.086 18.632 11.105 1.00 49.91 323 GLY A C 1
ATOM 2483 O O . GLY A 1 323 ? -23.252 18.434 10.776 1.00 49.91 323 GLY A O 1
ATOM 2484 N N . ALA A 1 324 ? -21.703 18.648 12.386 1.00 52.59 324 ALA A N 1
ATOM 2485 C CA . ALA A 1 324 ? -22.617 18.453 13.511 1.00 52.59 324 ALA A CA 1
ATOM 2486 C C . ALA A 1 324 ? -23.752 19.493 13.533 1.00 52.59 324 ALA A C 1
ATOM 2488 O O . ALA A 1 324 ? -24.893 19.139 13.801 1.00 52.59 324 ALA A O 1
ATOM 2489 N N . LYS A 1 325 ? -23.469 20.758 13.189 1.00 51.22 325 LYS A N 1
ATOM 2490 C CA . LYS A 1 325 ? -24.467 21.846 13.166 1.00 51.22 325 LYS A CA 1
ATOM 2491 C C . LYS A 1 325 ? -25.407 21.803 11.967 1.00 51.22 325 LYS A C 1
ATOM 2493 O O . LYS A 1 325 ? -26.543 22.246 12.080 1.00 51.22 325 LYS A O 1
ATOM 2498 N N . VAL A 1 326 ? -24.927 21.319 10.821 1.00 47.97 326 VAL A N 1
ATOM 2499 C CA . VAL A 1 326 ? -25.689 21.298 9.561 1.00 47.97 326 VAL A CA 1
ATOM 2500 C C . VAL A 1 326 ? -26.473 19.996 9.381 1.00 47.97 326 VAL A C 1
ATOM 2502 O O . VAL A 1 326 ? -27.584 20.025 8.864 1.00 47.97 326 VAL A O 1
ATOM 2505 N N . ILE A 1 327 ? -25.904 18.862 9.799 1.00 46.59 327 ILE A N 1
ATOM 2506 C CA . ILE A 1 327 ? -26.466 17.516 9.595 1.00 46.59 327 ILE A CA 1
ATOM 2507 C C . ILE A 1 327 ? -27.105 16.982 10.887 1.00 46.59 327 ILE A C 1
ATOM 2509 O O . ILE A 1 327 ? -28.060 16.211 10.835 1.00 46.59 327 ILE A O 1
ATOM 2513 N N . GLY A 1 328 ? -26.606 17.398 12.055 1.00 39.94 328 GLY A N 1
ATOM 2514 C CA . GLY A 1 328 ? -27.016 16.893 13.367 1.00 39.94 328 GLY A CA 1
ATOM 2515 C C . GLY A 1 328 ? -28.250 17.572 13.961 1.00 39.94 328 GLY A C 1
ATOM 2516 O O . GLY A 1 328 ? -28.226 17.935 15.135 1.00 39.94 328 GLY A O 1
ATOM 2517 N N . ILE A 1 329 ? -29.330 17.732 13.191 1.00 35.31 329 ILE A N 1
ATOM 2518 C CA . ILE A 1 329 ? -30.611 18.217 13.725 1.00 35.31 329 ILE A CA 1
ATOM 2519 C C . ILE A 1 329 ? -31.682 17.130 13.565 1.00 35.31 329 ILE A C 1
ATOM 2521 O O . ILE A 1 329 ? -32.303 17.018 12.515 1.00 35.31 329 ILE A O 1
ATOM 2525 N N . ASP A 1 330 ? -31.840 16.288 14.596 1.00 39.88 330 ASP A N 1
ATOM 2526 C CA . ASP A 1 330 ? -33.091 16.178 15.372 1.00 39.88 330 ASP A CA 1
ATOM 2527 C C . ASP A 1 330 ? -33.020 15.107 16.488 1.00 39.88 330 ASP A C 1
ATOM 2529 O O . ASP A 1 330 ? -32.541 13.994 16.269 1.00 39.88 330 ASP A O 1
ATOM 2533 N N . LYS A 1 331 ? -33.617 15.449 17.651 1.00 43.06 331 LYS A N 1
ATOM 2534 C CA . LYS A 1 331 ? -33.937 14.646 18.869 1.00 43.06 331 LYS A CA 1
ATOM 2535 C C . LYS A 1 331 ? -33.117 14.867 20.157 1.00 43.06 331 LYS A C 1
ATOM 2537 O O . LYS A 1 331 ? -32.843 13.905 20.867 1.00 43.06 331 LYS A O 1
ATOM 2542 N N . TYR A 1 332 ? -32.866 16.113 20.560 1.00 40.84 332 TYR A N 1
ATOM 2543 C CA . TYR A 1 332 ? -32.635 16.420 21.985 1.00 40.84 332 TYR A CA 1
ATOM 2544 C C . TYR A 1 332 ? -33.591 17.527 22.464 1.00 40.84 332 TYR A C 1
ATOM 2546 O O . TYR A 1 332 ? -33.879 18.447 21.694 1.00 40.84 332 TYR A O 1
ATOM 2554 N N . PRO A 1 333 ? -34.131 17.453 23.697 1.00 41.28 333 PRO A N 1
ATOM 2555 C CA . PRO A 1 333 ? -34.949 18.523 24.262 1.00 41.28 333 PRO A CA 1
ATOM 2556 C C . PRO A 1 333 ? -34.135 19.825 24.408 1.00 41.28 333 PRO A C 1
ATOM 2558 O O . PRO A 1 333 ? -32.924 19.814 24.627 1.00 41.28 333 PRO A O 1
ATOM 2561 N N . ALA A 1 334 ? -34.803 20.975 24.251 1.00 39.75 334 ALA A N 1
ATOM 2562 C CA . ALA A 1 334 ? -34.176 22.291 24.048 1.00 39.75 334 ALA A CA 1
ATOM 2563 C C . ALA A 1 334 ? -33.207 22.752 25.162 1.00 39.75 334 ALA A C 1
ATOM 2565 O O . ALA A 1 334 ? -32.368 23.622 24.936 1.00 39.75 334 ALA A O 1
ATOM 2566 N N . ASN A 1 335 ? -33.315 22.177 26.358 1.00 42.88 335 ASN A N 1
ATOM 2567 C CA . ASN A 1 335 ? -32.450 22.439 27.506 1.00 42.88 335 ASN A CA 1
ATOM 2568 C C . ASN A 1 335 ? -31.070 21.758 27.400 1.00 42.88 335 ASN A C 1
ATOM 2570 O O . ASN A 1 335 ? -30.080 22.384 27.766 1.00 42.88 335 ASN A O 1
ATOM 2574 N N . GLU A 1 336 ? -30.974 20.545 26.845 1.00 44.97 336 GLU A N 1
ATOM 2575 C CA . GLU A 1 336 ? -29.692 19.840 26.631 1.00 44.97 336 GLU A CA 1
ATOM 2576 C C . GLU A 1 336 ? -28.894 20.419 25.451 1.00 44.97 336 GLU A C 1
ATOM 2578 O O . GLU A 1 336 ? -27.662 20.464 25.473 1.00 44.97 336 GLU A O 1
ATOM 2583 N N . LEU A 1 337 ? -29.594 20.931 24.432 1.00 40.72 337 LEU A N 1
ATOM 2584 C CA . LEU A 1 337 ? -28.984 21.580 23.267 1.00 40.72 337 LEU A CA 1
ATOM 2585 C C . LEU A 1 337 ? -28.195 22.839 23.663 1.00 40.72 337 LEU A C 1
ATOM 2587 O O . LEU A 1 337 ? -27.122 23.106 23.117 1.00 40.72 337 LEU A O 1
ATOM 2591 N N . LEU A 1 338 ? -28.705 23.602 24.635 1.00 40.72 338 LEU A N 1
ATOM 2592 C CA . LEU A 1 338 ? -28.072 24.830 25.112 1.00 40.72 338 LEU A CA 1
ATOM 2593 C C . LEU A 1 338 ? -26.754 24.534 25.849 1.00 40.72 338 LEU A C 1
ATOM 2595 O O . LEU A 1 338 ? -25.762 25.230 25.643 1.00 40.72 338 LEU A O 1
ATOM 2599 N N . GLU A 1 339 ? -26.730 23.473 26.659 1.00 47.84 339 GLU A N 1
ATOM 2600 C CA . GLU A 1 339 ? -25.560 23.048 27.434 1.00 47.84 339 GLU A CA 1
ATOM 2601 C C . GLU A 1 339 ? -24.450 22.478 26.535 1.00 47.84 339 GLU A C 1
ATOM 2603 O O . GLU A 1 339 ? -23.294 22.897 26.645 1.00 47.84 339 GLU A O 1
ATOM 2608 N N . LYS A 1 340 ? -24.800 21.621 25.562 1.00 47.22 340 LYS A N 1
ATOM 2609 C CA . LYS A 1 340 ? -23.845 21.102 24.565 1.00 47.22 340 LYS A CA 1
ATOM 2610 C C . LYS A 1 340 ? -23.278 22.218 23.673 1.00 47.22 340 LYS A C 1
ATOM 2612 O O . LYS A 1 340 ? -22.067 22.272 23.474 1.00 47.22 340 LYS A O 1
ATOM 2617 N N . THR A 1 341 ? -24.098 23.184 23.247 1.00 43.75 341 THR A N 1
ATOM 2618 C CA . THR A 1 341 ? -23.637 24.365 22.480 1.00 43.75 341 THR A CA 1
ATOM 2619 C C . THR A 1 341 ? -22.672 25.248 23.292 1.00 43.75 341 THR A C 1
ATOM 2621 O O . THR A 1 341 ? -21.706 25.789 22.751 1.00 43.75 341 THR A O 1
ATOM 2624 N N . PHE A 1 342 ? -22.876 25.373 24.609 1.00 42.50 342 PHE A N 1
ATOM 2625 C CA . PHE A 1 342 ? -21.958 26.095 25.501 1.00 42.50 342 PHE A CA 1
ATOM 2626 C C . PHE A 1 342 ? -20.599 25.389 25.663 1.00 42.50 342 PHE A C 1
ATOM 2628 O O . PHE A 1 342 ? -19.569 26.060 25.767 1.00 42.50 342 PHE A O 1
ATOM 2635 N N . GLN A 1 343 ? -20.566 24.052 25.652 1.00 45.97 343 GLN A N 1
ATOM 2636 C CA . GLN A 1 343 ? -19.325 23.263 25.692 1.00 45.97 343 GLN A CA 1
ATOM 2637 C C . GLN A 1 343 ? -18.525 23.342 24.379 1.00 45.97 343 GLN A C 1
ATOM 2639 O O . GLN A 1 343 ? -17.290 23.366 24.415 1.00 45.97 343 GLN A O 1
ATOM 2644 N N . GLU A 1 344 ? -19.204 23.460 23.232 1.00 47.25 344 GLU A N 1
ATOM 2645 C CA . GLU A 1 344 ? -18.575 23.702 21.924 1.00 47.25 344 GLU A CA 1
ATOM 2646 C C . GLU A 1 344 ? -17.825 25.041 21.876 1.00 47.25 344 GLU A C 1
ATOM 2648 O O . GLU A 1 344 ? -16.694 25.102 21.395 1.00 47.25 344 GLU A O 1
ATOM 2653 N N . ILE A 1 345 ? -18.414 26.109 22.427 1.00 41.75 345 ILE A N 1
ATOM 2654 C CA . ILE A 1 345 ? -17.797 27.449 22.496 1.00 41.75 345 ILE A CA 1
ATOM 2655 C C . ILE A 1 345 ? -16.548 27.450 23.399 1.00 41.75 345 ILE A C 1
ATOM 2657 O O . ILE A 1 345 ? -15.640 28.257 23.204 1.00 41.75 345 ILE A O 1
ATOM 2661 N N . GLN A 1 346 ? -16.465 26.523 24.360 1.00 43.41 346 GLN A N 1
ATOM 2662 C CA . GLN A 1 346 ? -15.310 26.352 25.249 1.00 43.41 346 GLN A CA 1
ATOM 2663 C C . GLN A 1 346 ? -14.222 25.412 24.696 1.00 43.41 346 GLN A C 1
ATOM 2665 O O . GLN A 1 346 ? -13.220 25.201 25.377 1.00 43.41 346 GLN A O 1
ATOM 2670 N N . GLY A 1 347 ? -14.395 24.832 23.500 1.00 50.53 347 GLY A N 1
ATOM 2671 C CA . GLY A 1 347 ? -13.408 23.936 22.881 1.00 50.53 347 GLY A CA 1
ATOM 2672 C C . GLY A 1 347 ? -13.313 22.534 23.502 1.00 50.53 347 GLY A C 1
ATOM 2673 O O . GLY A 1 347 ? -12.336 21.836 23.254 1.00 50.53 347 GLY A O 1
ATOM 2674 N N . LYS A 1 348 ? -14.306 22.106 24.298 1.00 55.97 348 LYS A N 1
ATOM 2675 C CA . LYS A 1 348 ? -14.267 20.843 25.069 1.00 55.97 348 LYS A CA 1
ATOM 2676 C C . LYS A 1 348 ? -14.842 19.618 24.342 1.00 55.97 348 LYS A C 1
ATOM 2678 O O . LYS A 1 348 ? -14.546 18.493 24.729 1.00 55.97 348 LYS A O 1
ATOM 2683 N N . GLY A 1 349 ? -15.625 19.806 23.276 1.00 64.00 349 GLY A N 1
ATOM 2684 C CA . GLY A 1 349 ? -16.306 18.695 22.586 1.00 64.00 349 GLY A CA 1
ATOM 2685 C C . GLY A 1 349 ? -15.389 17.763 21.781 1.00 64.00 349 GLY A C 1
ATOM 2686 O O . GLY A 1 349 ? -15.762 16.629 21.474 1.00 64.00 349 GLY A O 1
ATOM 2687 N N . ILE A 1 350 ? -14.169 18.204 21.458 1.00 74.19 350 ILE A N 1
ATOM 2688 C CA . ILE A 1 350 ? -13.229 17.432 20.636 1.00 74.19 350 ILE A CA 1
ATOM 2689 C C . ILE A 1 350 ? -12.568 16.285 21.418 1.00 74.19 350 ILE A C 1
ATOM 2691 O O . ILE A 1 350 ? -12.402 15.194 20.880 1.00 74.19 350 ILE A O 1
ATOM 2695 N N . ASP A 1 351 ? -12.289 16.476 22.711 1.00 82.00 351 ASP A N 1
ATOM 2696 C CA . ASP A 1 351 ? -11.716 15.433 23.576 1.00 82.00 351 ASP A CA 1
ATOM 2697 C C . ASP A 1 351 ? -12.713 14.298 23.845 1.00 82.00 351 ASP A C 1
ATOM 2699 O O . ASP A 1 351 ? -12.320 13.163 24.118 1.00 82.00 351 ASP A O 1
ATOM 2703 N N . HIS A 1 352 ? -14.004 14.601 23.709 1.00 88.12 352 HIS A N 1
ATOM 2704 C CA . HIS A 1 352 ? -15.140 13.685 23.790 1.00 88.12 352 HIS A CA 1
ATOM 2705 C C . HIS A 1 352 ? -15.543 13.108 22.420 1.00 88.12 352 HIS A C 1
ATOM 2707 O O . HIS A 1 352 ? -16.577 12.450 22.302 1.00 88.12 352 HIS A O 1
ATOM 2713 N N . THR A 1 353 ? -14.753 13.360 21.371 1.00 86.38 353 THR A N 1
ATOM 2714 C CA . THR A 1 353 ? -15.028 12.856 20.023 1.00 86.38 353 THR A CA 1
ATOM 2715 C C . THR A 1 353 ? -14.286 11.547 19.758 1.00 86.38 353 THR A C 1
ATOM 2717 O O . THR A 1 353 ? -13.066 11.476 19.922 1.00 86.38 353 THR A O 1
ATOM 2720 N N . LEU A 1 354 ? -15.009 10.510 19.321 1.00 90.94 354 LEU A N 1
ATOM 2721 C CA . LEU A 1 354 ? -14.440 9.233 18.866 1.00 90.94 354 LEU A CA 1
ATOM 2722 C C . LEU A 1 354 ? -14.530 9.122 17.342 1.00 90.94 354 LEU A C 1
ATOM 2724 O O . LEU A 1 354 ? -15.622 9.252 16.791 1.00 90.94 354 LEU A O 1
ATOM 2728 N N . THR A 1 355 ? -13.401 8.865 16.678 1.00 90.50 355 THR A N 1
ATOM 2729 C CA . THR A 1 355 ? -13.373 8.550 15.239 1.00 90.50 355 THR A CA 1
ATOM 2730 C C . THR A 1 355 ? -13.593 7.054 15.056 1.00 90.50 355 THR A C 1
ATOM 2732 O O . THR A 1 355 ? -12.956 6.258 15.745 1.00 90.50 355 THR A O 1
ATOM 2735 N N . LEU A 1 356 ? -14.472 6.687 14.129 1.00 93.25 356 LEU A N 1
ATOM 2736 C CA . LEU A 1 356 ? -14.832 5.316 13.788 1.00 93.25 356 LEU A CA 1
ATOM 2737 C C . LEU A 1 356 ? -14.518 5.092 12.307 1.00 93.25 356 LEU A C 1
ATOM 2739 O O . LEU A 1 356 ? -14.983 5.847 11.449 1.00 93.25 356 LEU A O 1
ATOM 2743 N N . LEU A 1 357 ? -13.705 4.082 12.025 1.00 93.75 357 LEU A N 1
ATOM 2744 C CA . LEU A 1 357 ? -13.279 3.684 10.687 1.00 93.75 357 LEU A CA 1
ATOM 2745 C C . LEU A 1 357 ? -13.912 2.335 10.376 1.00 93.75 357 LEU A C 1
ATOM 2747 O O . LEU A 1 357 ? -13.851 1.431 11.201 1.00 93.75 357 LEU A O 1
ATOM 2751 N N . CYS A 1 358 ? -14.541 2.189 9.221 1.00 94.81 358 CYS A N 1
ATOM 2752 C CA . CYS A 1 358 ? -15.242 0.966 8.864 1.00 94.81 358 CYS A CA 1
ATOM 2753 C C . CYS A 1 358 ? -14.764 0.439 7.528 1.00 94.81 358 CYS A C 1
ATOM 2755 O O . CYS A 1 358 ? -14.501 1.224 6.623 1.00 94.81 358 CYS A O 1
ATOM 2757 N N . MET A 1 359 ? -14.743 -0.884 7.411 1.00 96.56 359 MET A N 1
ATOM 2758 C CA . MET A 1 359 ? -14.529 -1.594 6.155 1.00 96.56 359 MET A CA 1
ATOM 2759 C C . MET A 1 359 ? -15.598 -2.670 6.014 1.00 96.56 359 MET A C 1
ATOM 2761 O O . MET A 1 359 ? -16.070 -3.217 7.013 1.00 96.56 359 MET A O 1
ATOM 2765 N N . GLY A 1 360 ? -15.975 -2.975 4.779 1.00 95.25 360 GLY A N 1
ATOM 2766 C CA . GLY A 1 360 ? -17.009 -3.956 4.466 1.00 95.25 360 GLY A CA 1
ATOM 2767 C C . GLY A 1 360 ? -16.966 -4.350 2.997 1.00 95.25 360 GLY A C 1
ATOM 2768 O O . GLY A 1 360 ? -15.945 -4.180 2.331 1.00 95.25 360 GLY A O 1
ATOM 2769 N N . HIS A 1 361 ? -18.081 -4.860 2.480 1.00 95.56 361 HIS A N 1
ATOM 2770 C CA . HIS A 1 361 ? -18.139 -5.355 1.108 1.00 95.56 361 HIS A CA 1
ATOM 2771 C C . HIS A 1 361 ? -18.926 -4.420 0.189 1.00 95.56 361 HIS A C 1
ATOM 2773 O O . HIS A 1 361 ? -20.147 -4.341 0.273 1.00 95.56 361 HIS A O 1
ATOM 2779 N N . ASP A 1 362 ? -18.215 -3.686 -0.668 1.00 94.94 362 ASP A N 1
ATOM 2780 C CA . ASP A 1 362 ? -18.807 -2.986 -1.816 1.00 94.94 362 ASP A CA 1
ATOM 2781 C C . ASP A 1 362 ? -18.843 -3.895 -3.055 1.00 94.94 362 ASP A C 1
ATOM 2783 O O . ASP A 1 362 ? -18.229 -4.968 -3.076 1.00 94.94 362 ASP A O 1
ATOM 2787 N N . SER A 1 363 ? -19.565 -3.459 -4.088 1.00 94.50 363 SER A N 1
ATOM 2788 C CA . SER A 1 363 ? -19.773 -4.231 -5.318 1.00 94.50 363 SER A CA 1
ATOM 2789 C C . SER A 1 363 ? -18.541 -4.347 -6.228 1.00 94.50 363 SER A C 1
ATOM 2791 O O . SER A 1 363 ? -18.592 -5.072 -7.221 1.00 94.50 363 SER A O 1
ATOM 2793 N N . ALA A 1 364 ? -17.457 -3.623 -5.923 1.00 96.06 364 ALA A N 1
ATOM 2794 C CA . ALA A 1 364 ? -16.302 -3.434 -6.800 1.00 96.06 364 ALA A CA 1
ATOM 2795 C C . ALA A 1 364 ? -16.672 -2.965 -8.227 1.00 96.06 364 ALA A C 1
ATOM 2797 O O . ALA A 1 364 ? -16.015 -3.330 -9.198 1.00 96.06 364 ALA A O 1
ATOM 2798 N N . SER A 1 365 ? -17.738 -2.175 -8.389 1.00 95.69 365 SER A N 1
ATOM 2799 C CA . SER A 1 365 ? -18.204 -1.729 -9.715 1.00 95.69 365 SER A CA 1
ATOM 2800 C C . SER A 1 365 ? -17.451 -0.515 -10.267 1.00 95.69 365 SER A C 1
ATOM 2802 O O . SER A 1 365 ? -17.765 -0.054 -11.365 1.00 95.69 365 SER A O 1
ATOM 2804 N N . GLY A 1 366 ? -16.476 0.022 -9.528 1.00 96.06 366 GLY A N 1
ATOM 2805 C CA . GLY A 1 366 ? -15.711 1.179 -9.966 1.00 96.06 366 GLY A CA 1
ATOM 2806 C C . GLY A 1 366 ? -14.855 0.882 -11.198 1.00 96.06 366 GLY A C 1
ATOM 2807 O O . GLY A 1 366 ? -14.336 -0.228 -11.373 1.00 96.06 366 GLY A O 1
ATOM 2808 N N . VAL A 1 367 ? -14.670 1.907 -12.030 1.00 97.56 367 VAL A N 1
ATOM 2809 C CA . VAL A 1 367 ? -13.805 1.850 -13.212 1.00 97.56 367 VAL A CA 1
ATOM 2810 C C . VAL A 1 367 ? -12.798 2.992 -13.176 1.00 97.56 367 VAL A C 1
ATOM 2812 O O . VAL A 1 367 ? -13.177 4.164 -13.168 1.00 97.56 367 VAL A O 1
ATOM 2815 N N . ILE A 1 368 ? -11.514 2.637 -13.186 1.00 97.56 368 ILE A N 1
ATOM 2816 C CA . ILE A 1 368 ? -10.390 3.550 -13.383 1.00 97.56 368 ILE A CA 1
ATOM 2817 C C . ILE A 1 368 ? -10.154 3.696 -14.887 1.00 97.56 368 ILE A C 1
ATOM 2819 O O . ILE A 1 368 ? -9.884 2.721 -15.585 1.00 97.56 368 ILE A O 1
ATOM 2823 N N . SER A 1 369 ? -10.205 4.924 -15.380 1.00 95.81 369 SER A N 1
ATOM 2824 C CA . SER A 1 369 ? -9.881 5.285 -16.760 1.00 95.81 369 SER A CA 1
ATOM 2825 C C . SER A 1 369 ? -8.712 6.261 -16.803 1.00 95.81 369 SER A C 1
ATOM 2827 O O . SER A 1 369 ? -8.457 6.970 -15.835 1.00 95.81 369 SER A O 1
ATOM 2829 N N . PHE A 1 370 ? -7.995 6.305 -17.923 1.00 94.44 370 PHE A N 1
ATOM 2830 C CA . PHE A 1 370 ? -6.899 7.247 -18.136 1.00 94.44 370 PHE A CA 1
ATOM 2831 C C . PHE A 1 370 ? -7.350 8.386 -19.057 1.00 94.44 370 PHE A C 1
ATOM 2833 O O . PHE A 1 370 ? -7.913 8.141 -20.121 1.00 94.44 370 PHE A O 1
ATOM 2840 N N . GLU A 1 371 ? -7.096 9.630 -18.652 1.00 88.81 371 GLU A N 1
ATOM 2841 C CA . GLU A 1 371 ? -7.378 10.839 -19.424 1.00 88.81 371 GLU A CA 1
ATOM 2842 C C . GLU A 1 371 ? -6.061 11.407 -19.973 1.00 88.81 371 GLU A C 1
ATOM 2844 O O . GLU A 1 371 ? -5.337 12.173 -19.325 1.00 88.81 371 GLU A O 1
ATOM 2849 N N . SER A 1 372 ? -5.768 11.059 -21.226 1.00 86.00 372 SER A N 1
ATOM 2850 C CA . SER A 1 372 ? -4.524 11.421 -21.918 1.00 86.00 372 SER A CA 1
ATOM 2851 C C . SER A 1 372 ? -4.240 12.924 -21.996 1.00 86.00 372 SER A C 1
ATOM 2853 O O . SER A 1 372 ? -3.080 13.329 -22.061 1.00 86.00 372 SER A O 1
ATOM 2855 N N . LYS A 1 373 ? -5.272 13.778 -21.951 1.00 81.81 373 LYS A N 1
ATOM 2856 C CA . LYS A 1 373 ? -5.113 15.244 -22.008 1.00 81.81 373 LYS A CA 1
ATOM 2857 C C . LYS A 1 373 ? -4.436 15.830 -20.775 1.00 81.81 373 LYS A C 1
ATOM 2859 O O . LYS A 1 373 ? -3.811 16.884 -20.886 1.00 81.81 373 LYS A O 1
ATOM 2864 N N . ILE A 1 374 ? -4.603 15.188 -19.621 1.00 80.25 374 ILE A N 1
ATOM 2865 C CA . ILE A 1 374 ? -4.047 15.643 -18.342 1.00 80.25 374 ILE A CA 1
ATOM 2866 C C . ILE A 1 374 ? -2.983 14.684 -17.787 1.00 80.25 374 ILE A C 1
ATOM 2868 O O . ILE A 1 374 ? -2.396 14.989 -16.754 1.00 80.25 374 ILE A O 1
ATOM 2872 N N . ASP A 1 375 ? -2.702 13.576 -18.491 1.00 83.25 375 ASP A N 1
ATOM 2873 C CA . ASP A 1 375 ? -1.783 12.503 -18.065 1.00 83.25 375 ASP A CA 1
ATOM 2874 C C . ASP A 1 375 ? -2.126 11.980 -16.658 1.00 83.25 375 ASP A C 1
ATOM 2876 O O . ASP A 1 375 ? -1.265 11.753 -15.798 1.00 83.25 375 ASP A O 1
ATOM 2880 N N . ASP A 1 376 ? -3.425 11.812 -16.414 1.00 85.88 376 ASP A N 1
ATOM 2881 C CA . ASP A 1 376 ? -3.948 11.385 -15.124 1.00 85.88 376 ASP A CA 1
ATOM 2882 C C . ASP A 1 376 ? -5.136 10.437 -15.251 1.00 85.88 376 ASP A C 1
ATOM 2884 O O . ASP A 1 376 ? -5.582 10.132 -16.355 1.00 85.88 376 ASP A O 1
ATOM 2888 N N . ILE A 1 377 ? -5.603 9.918 -14.120 1.00 88.44 377 ILE A N 1
ATOM 2889 C CA . ILE A 1 377 ? -6.753 9.020 -14.075 1.00 88.44 377 ILE A CA 1
ATOM 2890 C C . ILE A 1 377 ? -8.047 9.734 -13.691 1.00 88.44 377 ILE A C 1
ATOM 2892 O O . ILE A 1 377 ? -8.041 10.751 -13.000 1.00 88.44 377 ILE A O 1
ATOM 2896 N N . ASP A 1 378 ? -9.156 9.125 -14.087 1.00 89.62 378 ASP A N 1
ATOM 2897 C CA . ASP A 1 378 ? -10.480 9.369 -13.529 1.00 89.62 378 ASP A CA 1
ATOM 2898 C C . ASP A 1 378 ? -11.062 8.053 -13.001 1.00 89.62 378 ASP A C 1
ATOM 2900 O O . ASP A 1 378 ? -10.738 6.976 -13.506 1.00 89.62 378 ASP A O 1
ATOM 2904 N N . ILE A 1 379 ? -11.901 8.140 -11.973 1.00 90.44 379 ILE A N 1
ATOM 2905 C CA . ILE A 1 379 ? -12.565 6.991 -11.350 1.00 90.44 379 ILE A CA 1
ATOM 2906 C C . ILE A 1 379 ? -14.055 7.269 -11.356 1.00 90.44 379 ILE A C 1
ATOM 2908 O O . ILE A 1 379 ? -14.526 8.177 -10.665 1.00 90.44 379 ILE A O 1
ATOM 2912 N N . THR A 1 380 ? -14.772 6.446 -12.113 1.00 91.25 380 THR A N 1
ATOM 2913 C CA . THR A 1 380 ? -16.223 6.527 -12.250 1.00 91.25 380 THR A CA 1
ATOM 2914 C C . THR A 1 380 ? -16.874 5.406 -11.458 1.00 91.25 380 THR A C 1
ATOM 2916 O O . THR A 1 380 ? -16.471 4.242 -11.549 1.00 91.25 380 THR A O 1
ATOM 2919 N N . TRP A 1 381 ? -17.868 5.761 -10.649 1.00 91.50 381 TRP A N 1
ATOM 2920 C CA . TRP A 1 381 ? -18.675 4.801 -9.910 1.00 91.50 381 TRP A CA 1
ATOM 2921 C C . TRP A 1 381 ? -20.026 5.421 -9.588 1.00 91.50 381 TRP A C 1
ATOM 2923 O O . TRP A 1 381 ? -20.198 6.068 -8.554 1.00 91.50 381 TRP A O 1
ATOM 2933 N N . ASP A 1 382 ? -20.995 5.179 -10.472 1.00 83.19 382 ASP A N 1
ATOM 2934 C CA . ASP A 1 382 ? -22.320 5.785 -10.373 1.00 83.19 382 ASP A CA 1
ATOM 2935 C C . ASP A 1 382 ? -22.931 5.543 -8.989 1.00 83.19 382 ASP A C 1
ATOM 2937 O O . ASP A 1 382 ? -23.305 4.424 -8.630 1.00 83.19 382 ASP A O 1
ATOM 2941 N N . ARG A 1 383 ? -23.019 6.623 -8.203 1.00 80.75 383 ARG A N 1
ATOM 2942 C CA . ARG A 1 383 ? -23.709 6.652 -6.910 1.00 80.75 383 ARG A CA 1
ATOM 2943 C C . ARG A 1 383 ? -23.194 5.620 -5.901 1.00 80.75 383 ARG A C 1
ATOM 2945 O O . ARG A 1 383 ? -23.992 5.084 -5.131 1.00 80.75 383 ARG A O 1
ATOM 2952 N N . VAL A 1 384 ? -21.875 5.418 -5.826 1.00 85.88 384 VAL A N 1
ATOM 2953 C CA . VAL A 1 384 ? -21.224 4.507 -4.857 1.00 85.88 384 VAL A CA 1
ATOM 2954 C C . VAL A 1 384 ? -21.770 4.640 -3.426 1.00 85.88 384 VAL A C 1
ATOM 2956 O O . VAL A 1 384 ? -22.075 3.643 -2.776 1.00 85.88 384 VAL A O 1
ATOM 2959 N N . GLY A 1 385 ? -22.026 5.862 -2.944 1.00 81.44 385 GLY A N 1
ATOM 2960 C CA . GLY A 1 385 ? -22.555 6.091 -1.595 1.00 81.44 385 GLY A CA 1
ATOM 2961 C C . GLY A 1 385 ? -24.014 5.664 -1.361 1.00 81.44 385 GLY A C 1
ATOM 2962 O O . GLY A 1 385 ? -24.560 5.853 -0.273 1.00 81.44 385 GLY A O 1
ATOM 2963 N N . PHE A 1 386 ? -24.690 5.124 -2.373 1.00 84.12 386 PHE A N 1
ATOM 2964 C CA . PHE A 1 386 ? -26.028 4.544 -2.260 1.00 84.12 386 PHE A CA 1
ATOM 2965 C C . PHE A 1 386 ? -26.011 3.014 -2.228 1.00 84.12 386 PHE A C 1
ATOM 2967 O O . PHE A 1 386 ? -27.080 2.412 -2.116 1.00 84.12 386 PHE A O 1
ATOM 2974 N N . GLU A 1 387 ? -24.839 2.379 -2.302 1.00 89.38 387 GLU A N 1
ATOM 2975 C CA . GLU A 1 387 ? -24.748 0.935 -2.118 1.00 89.38 387 GLU A CA 1
ATOM 2976 C C . GLU A 1 387 ? -25.180 0.517 -0.702 1.00 89.38 387 GLU A C 1
ATOM 2978 O O . GLU A 1 387 ? -25.015 1.231 0.296 1.00 89.38 387 GLU A O 1
ATOM 2983 N N . LYS A 1 388 ? -25.783 -0.673 -0.622 1.00 89.19 388 LYS A N 1
ATOM 2984 C CA . LYS A 1 388 ? -26.437 -1.194 0.586 1.00 89.19 388 LYS A CA 1
ATOM 2985 C C . LYS A 1 388 ? -25.471 -1.365 1.766 1.00 89.19 388 LYS A C 1
ATOM 2987 O O . LYS A 1 388 ? -25.876 -1.217 2.923 1.00 89.19 388 LYS A O 1
ATOM 2992 N N . ASN A 1 389 ? -24.207 -1.678 1.491 1.00 89.88 389 ASN A N 1
ATOM 2993 C CA . ASN A 1 389 ? -23.164 -1.815 2.505 1.00 89.88 389 ASN A CA 1
ATOM 2994 C C . ASN A 1 389 ? -22.979 -0.505 3.287 1.00 89.88 389 ASN A C 1
ATOM 2996 O O . ASN A 1 389 ? -23.004 -0.525 4.517 1.00 89.88 389 ASN A O 1
ATOM 3000 N N . PHE A 1 390 ? -22.907 0.644 2.606 1.00 88.69 390 PHE A N 1
ATOM 3001 C CA . PHE A 1 390 ? -22.741 1.939 3.266 1.00 88.69 390 PHE A CA 1
ATOM 3002 C C . PHE A 1 390 ? -23.965 2.335 4.086 1.00 88.69 390 PHE A C 1
ATOM 3004 O O . PHE A 1 390 ? -23.819 2.937 5.149 1.00 88.69 390 PHE A O 1
ATOM 3011 N N . GLU A 1 391 ? -25.176 2.002 3.635 1.00 86.44 391 GLU A N 1
ATOM 3012 C CA . GLU A 1 391 ? -26.382 2.206 4.443 1.00 86.44 391 GLU A CA 1
ATOM 3013 C C . GLU A 1 391 ? -26.322 1.384 5.739 1.00 86.44 391 GLU A C 1
ATOM 3015 O O . GLU A 1 391 ? -26.516 1.932 6.826 1.00 86.44 391 GLU A O 1
ATOM 3020 N N . THR A 1 392 ? -25.977 0.100 5.630 1.00 89.12 392 THR A N 1
ATOM 3021 C CA . THR A 1 392 ? -25.867 -0.829 6.766 1.00 89.12 392 THR A CA 1
ATOM 3022 C C . THR A 1 392 ? -24.824 -0.352 7.781 1.00 89.12 392 THR A C 1
ATOM 3024 O O . THR A 1 392 ? -25.111 -0.252 8.976 1.00 89.12 392 THR A O 1
ATOM 3027 N N . VAL A 1 393 ? -23.632 0.022 7.306 1.00 90.12 393 VAL A N 1
ATOM 3028 C CA . VAL A 1 393 ? -22.539 0.529 8.147 1.00 90.12 393 VAL A CA 1
ATOM 3029 C C . VAL A 1 393 ? -22.923 1.849 8.819 1.00 90.12 393 VAL A C 1
ATOM 3031 O O . VAL A 1 393 ? -22.723 2.007 10.022 1.00 90.12 393 VAL A O 1
ATOM 3034 N N . ASN A 1 394 ? -23.537 2.787 8.092 1.00 88.62 394 ASN A N 1
ATOM 3035 C CA . ASN A 1 394 ? -23.969 4.061 8.671 1.00 88.62 394 ASN A CA 1
ATOM 3036 C C . ASN A 1 394 ? -25.047 3.883 9.753 1.00 88.62 394 ASN A C 1
ATOM 3038 O O . ASN A 1 394 ? -25.020 4.603 10.750 1.00 88.62 394 ASN A O 1
ATOM 3042 N N . GLN A 1 395 ? -25.973 2.931 9.593 1.00 89.31 395 GLN A N 1
ATOM 3043 C CA . GLN A 1 395 ? -26.966 2.606 10.625 1.00 89.31 395 GLN A CA 1
ATOM 3044 C C . GLN A 1 395 ? -26.306 2.025 11.885 1.00 89.31 395 GLN A C 1
ATOM 3046 O O . GLN A 1 395 ? -26.673 2.394 13.004 1.00 89.31 395 GLN A O 1
ATOM 3051 N N . ALA A 1 396 ? -25.308 1.149 11.720 1.00 91.25 396 ALA A N 1
ATOM 3052 C CA .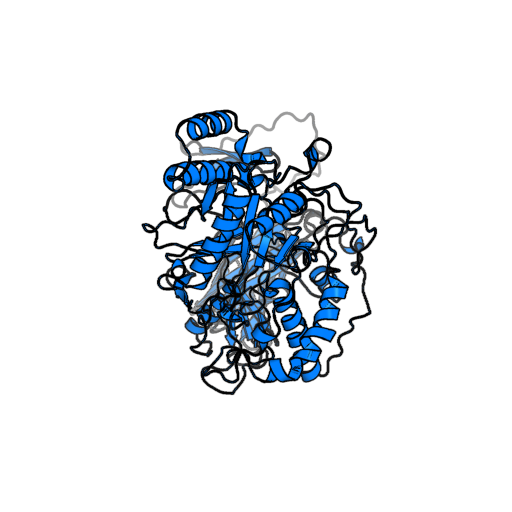 ALA A 1 396 ? -24.538 0.608 12.837 1.00 91.25 396 ALA A CA 1
ATOM 3053 C C . ALA A 1 396 ? -23.743 1.706 13.564 1.00 91.25 396 ALA A C 1
ATOM 3055 O O . ALA A 1 396 ? -23.814 1.801 14.791 1.00 91.25 396 ALA A O 1
ATOM 3056 N N . LEU A 1 397 ? -23.062 2.582 12.819 1.00 91.75 397 LEU A N 1
ATOM 3057 C CA . LEU A 1 397 ? -22.345 3.740 13.358 1.00 91.75 397 LEU A CA 1
ATOM 3058 C C . LEU A 1 397 ? -23.268 4.674 14.140 1.00 91.75 397 LEU A C 1
ATOM 3060 O O . LEU A 1 397 ? -22.946 5.059 15.260 1.00 91.75 397 LEU A O 1
ATOM 3064 N N . GLU A 1 398 ? -24.436 5.008 13.592 1.00 90.19 398 GLU A N 1
ATOM 3065 C CA . GLU A 1 398 ? -25.408 5.861 14.275 1.00 90.19 398 GLU A CA 1
ATOM 3066 C C . GLU A 1 398 ? -25.872 5.238 15.598 1.00 90.19 398 GLU A C 1
ATOM 3068 O O . GLU A 1 398 ? -25.973 5.928 16.615 1.00 90.19 398 GLU A O 1
ATOM 3073 N N . LYS A 1 399 ? -26.112 3.923 15.609 1.00 91.75 399 LYS A N 1
ATOM 3074 C CA . LYS A 1 399 ? -26.497 3.190 16.816 1.00 91.75 399 LYS A CA 1
ATOM 3075 C C . LYS A 1 399 ? -25.393 3.207 17.877 1.00 91.75 399 LYS A C 1
ATOM 3077 O O . LYS A 1 399 ? -25.694 3.500 19.031 1.00 91.75 399 LYS A O 1
ATOM 3082 N N . ILE A 1 400 ? -24.137 2.980 17.482 1.00 92.44 400 ILE A N 1
ATOM 3083 C CA . ILE A 1 400 ? -22.964 3.105 18.364 1.00 92.44 400 ILE A CA 1
ATOM 3084 C C . ILE A 1 400 ? -22.908 4.512 18.953 1.00 92.44 400 ILE A C 1
ATOM 3086 O O . ILE A 1 400 ? -22.873 4.678 20.167 1.00 92.44 400 ILE A O 1
ATOM 3090 N N . VAL A 1 401 ? -22.944 5.537 18.104 1.00 90.62 401 VAL A N 1
ATOM 3091 C CA . VAL A 1 401 ? -22.791 6.935 18.520 1.00 90.62 401 VAL A CA 1
ATOM 3092 C C . VAL A 1 401 ? -23.882 7.355 19.509 1.00 90.62 401 VAL A C 1
ATOM 3094 O O . VAL A 1 401 ? -23.581 8.017 20.503 1.00 90.62 401 VAL A O 1
ATOM 3097 N N . ARG A 1 402 ? -25.128 6.909 19.300 1.00 89.81 402 ARG A N 1
ATOM 3098 C CA . ARG A 1 402 ? -26.229 7.134 20.250 1.00 89.81 402 ARG A CA 1
ATOM 3099 C C . ARG A 1 402 ? -25.953 6.500 21.613 1.00 89.81 402 ARG A C 1
ATOM 3101 O O . ARG A 1 402 ? -26.169 7.159 22.625 1.00 89.81 402 ARG A O 1
ATOM 3108 N N . SER A 1 403 ? -25.433 5.273 21.654 1.00 91.31 403 SER A N 1
ATOM 3109 C CA . SER A 1 403 ? -25.014 4.621 22.907 1.00 91.31 403 SER A CA 1
ATOM 3110 C C . SER A 1 403 ? -23.843 5.323 23.592 1.00 91.31 403 SER A C 1
ATOM 3112 O O . SER A 1 403 ? -23.666 5.192 24.799 1.00 91.31 403 SER A O 1
ATOM 3114 N N . LEU A 1 404 ? -23.050 6.091 22.841 1.00 91.88 404 LEU A N 1
ATOM 3115 C CA . LEU A 1 404 ? -21.953 6.893 23.376 1.00 91.88 404 LEU A CA 1
ATOM 3116 C C . LEU A 1 404 ? -22.383 8.294 23.852 1.00 91.88 404 LEU A C 1
ATOM 3118 O O . LEU A 1 404 ? -21.521 9.043 24.326 1.00 91.88 404 LEU A O 1
ATOM 3122 N N . GLY A 1 405 ? -23.663 8.652 23.683 1.00 87.31 405 GLY A N 1
ATOM 3123 C CA . GLY A 1 405 ? -24.220 9.979 23.971 1.00 87.31 405 GLY A CA 1
ATOM 3124 C C . GLY A 1 405 ? -23.758 11.087 23.019 1.00 87.31 405 GLY A C 1
ATOM 3125 O O . GLY A 1 405 ? -23.957 12.276 23.290 1.00 87.31 405 GLY A O 1
ATOM 3126 N N . GLY A 1 406 ? -23.118 10.709 21.908 1.00 85.69 406 GLY A N 1
ATOM 3127 C CA . GLY A 1 406 ? -22.566 11.635 20.926 1.00 85.69 406 GLY A CA 1
ATOM 3128 C C . GLY A 1 406 ? -23.545 12.001 19.812 1.00 85.69 406 GLY A C 1
ATOM 3129 O O . GLY A 1 406 ? -24.574 11.360 19.605 1.00 85.69 406 GLY A O 1
ATOM 3130 N N . THR A 1 407 ? -23.176 13.023 19.046 1.00 80.56 407 THR A N 1
ATOM 3131 C CA . THR A 1 407 ? -23.823 13.382 17.782 1.00 80.56 407 THR A CA 1
ATOM 3132 C C . THR A 1 407 ? -23.112 12.668 16.642 1.00 80.56 407 THR A C 1
ATOM 3134 O O . THR A 1 407 ? -21.899 12.813 16.475 1.00 80.56 407 THR A O 1
ATOM 3137 N N . PHE A 1 408 ? -23.855 11.905 15.840 1.00 82.38 408 PHE A N 1
ATOM 3138 C CA . PHE A 1 408 ? -23.274 11.224 14.688 1.00 82.38 408 PHE A CA 1
ATOM 3139 C C . PHE A 1 408 ? -22.964 12.227 13.582 1.00 82.38 408 PHE A C 1
ATOM 3141 O O . PHE A 1 408 ? -23.864 12.831 13.001 1.00 82.38 408 PHE A O 1
ATOM 3148 N N . VAL A 1 409 ? -21.677 12.383 13.287 1.00 72.38 409 VAL A N 1
ATOM 3149 C CA . VAL A 1 409 ? -21.201 13.156 12.142 1.00 72.38 409 VAL A CA 1
ATOM 3150 C C . VAL A 1 409 ? -20.740 12.168 11.081 1.00 72.38 409 VAL A C 1
ATOM 3152 O O . VAL A 1 409 ? -19.742 11.465 11.257 1.00 72.38 409 VAL A O 1
ATOM 3155 N N . LYS A 1 410 ? -21.511 12.102 9.993 1.00 70.62 410 LYS A N 1
ATOM 3156 C CA . LYS A 1 410 ? -21.139 11.376 8.773 1.00 70.62 410 LYS A CA 1
ATOM 3157 C C . LYS A 1 410 ? -19.942 12.060 8.115 1.00 70.62 410 LYS A C 1
ATOM 3159 O O . LYS A 1 410 ? -19.673 13.232 8.384 1.00 70.62 410 LYS A O 1
ATOM 3164 N N . ASN A 1 411 ? -19.250 11.341 7.234 1.00 63.03 411 ASN A N 1
ATOM 3165 C CA . ASN A 1 411 ? -18.197 11.904 6.391 1.00 63.03 411 ASN A CA 1
ATOM 3166 C C . ASN A 1 411 ? -18.623 13.288 5.822 1.00 63.03 411 ASN A C 1
ATOM 3168 O O . ASN A 1 411 ? -19.711 13.385 5.253 1.00 63.03 411 ASN A O 1
ATOM 3172 N N . PRO A 1 412 ? -17.812 14.359 5.962 1.00 50.50 412 PRO A N 1
ATOM 3173 C CA . PRO A 1 412 ? -18.145 15.698 5.465 1.00 50.50 412 PRO A CA 1
ATOM 3174 C C . PRO A 1 412 ? -18.505 15.777 3.971 1.00 50.50 412 PRO A C 1
ATOM 3176 O O . PRO A 1 412 ? -19.206 16.706 3.576 1.00 50.50 412 PRO A O 1
ATOM 3179 N N . THR A 1 413 ? -18.057 14.823 3.143 1.00 51.56 413 THR A N 1
ATOM 3180 C CA . THR A 1 413 ? -18.408 14.729 1.709 1.00 51.56 413 THR A CA 1
ATOM 3181 C C . THR A 1 413 ? -19.736 14.005 1.446 1.00 51.56 413 THR A C 1
ATOM 3183 O O . THR A 1 413 ? -20.214 13.961 0.314 1.00 51.56 413 THR A O 1
ATOM 3186 N N . TRP A 1 414 ? -20.374 13.461 2.486 1.00 50.50 414 TRP A N 1
ATOM 3187 C CA . TRP A 1 414 ? -21.604 12.672 2.416 1.00 50.50 414 TRP A CA 1
ATOM 3188 C C . TRP A 1 414 ? -22.866 13.540 2.523 1.00 50.50 414 TRP A C 1
ATOM 3190 O O . TRP A 1 414 ? -23.670 13.394 3.447 1.00 50.50 414 TRP A O 1
ATOM 3200 N N . SER A 1 415 ? -23.062 14.467 1.584 1.00 52.41 415 SER A N 1
ATOM 3201 C CA . SER A 1 415 ? -24.336 15.186 1.437 1.00 52.41 415 SER A CA 1
ATOM 3202 C C . SER A 1 415 ? -25.108 14.685 0.217 1.00 52.41 415 SER A C 1
ATOM 3204 O O . SER A 1 415 ? -24.520 14.292 -0.791 1.00 52.41 415 SER A O 1
ATOM 3206 N N . GLU A 1 416 ? -26.445 14.715 0.276 1.00 48.50 416 GLU A N 1
ATOM 3207 C CA . GLU A 1 416 ? -27.284 14.368 -0.886 1.00 48.50 416 GLU A CA 1
ATOM 3208 C C . GLU A 1 416 ? -27.035 15.299 -2.078 1.00 48.50 416 GLU A C 1
ATOM 3210 O O . GLU A 1 416 ? -27.097 14.865 -3.222 1.00 48.50 416 GLU A O 1
ATOM 3215 N N . SER A 1 417 ? -26.677 16.558 -1.809 1.00 42.09 417 SER A N 1
ATOM 3216 C CA . SER A 1 417 ? -26.297 17.547 -2.821 1.00 42.09 417 SER A CA 1
ATOM 3217 C C . SER A 1 417 ? -24.935 17.294 -3.481 1.00 42.09 417 SER A C 1
ATOM 3219 O O . SER A 1 417 ? -24.672 17.875 -4.529 1.00 42.09 417 SER A O 1
ATOM 3221 N N . LEU A 1 418 ? -24.080 16.454 -2.886 1.00 49.09 418 LEU A N 1
ATOM 3222 C CA . LEU A 1 418 ? -22.749 16.082 -3.386 1.00 49.09 418 LEU A CA 1
ATOM 3223 C C . LEU A 1 418 ? -22.682 14.591 -3.763 1.00 49.09 418 LEU A C 1
ATOM 3225 O O . LEU A 1 418 ? -21.621 13.981 -3.707 1.00 49.09 418 LEU A O 1
ATOM 3229 N N . GLY A 1 419 ? -23.827 13.972 -4.074 1.00 52.84 419 GLY A N 1
ATOM 3230 C CA . GLY A 1 419 ? -23.880 12.593 -4.571 1.00 52.84 419 GLY A CA 1
ATOM 3231 C C . GLY A 1 419 ? -23.510 11.502 -3.557 1.00 52.84 419 GLY A C 1
ATOM 3232 O O . GLY A 1 419 ? -23.446 10.340 -3.942 1.00 52.84 419 GLY A O 1
ATOM 3233 N N . ARG A 1 420 ? -23.329 11.841 -2.267 1.00 64.31 420 ARG A N 1
ATOM 3234 C CA . ARG A 1 420 ? -22.827 10.935 -1.211 1.00 64.31 420 ARG A CA 1
ATOM 3235 C C . ARG A 1 420 ? -21.436 10.363 -1.532 1.00 64.31 420 ARG A C 1
ATOM 3237 O O . ARG A 1 420 ? -21.231 9.155 -1.490 1.00 64.31 420 ARG A O 1
ATOM 3244 N N . SER A 1 421 ? -20.482 11.239 -1.840 1.00 69.56 421 SER A N 1
ATOM 3245 C CA . SER A 1 421 ? -19.121 10.824 -2.192 1.00 69.56 421 SER A CA 1
ATOM 3246 C C . SER A 1 421 ? -18.394 10.083 -1.052 1.00 69.56 421 SER A C 1
ATOM 3248 O O . SER A 1 421 ? -18.444 10.507 0.111 1.00 69.56 421 SER A O 1
ATOM 3250 N N . VAL A 1 422 ? -17.705 8.985 -1.395 1.00 81.81 422 VAL A N 1
ATOM 3251 C CA . VAL A 1 422 ? -16.941 8.111 -0.476 1.00 81.81 422 VAL A CA 1
ATOM 3252 C C . VAL A 1 422 ? -15.481 8.562 -0.384 1.00 81.81 422 VAL A C 1
ATOM 3254 O O . VAL A 1 422 ? -14.905 9.039 -1.354 1.00 81.81 422 VAL A O 1
ATOM 3257 N N . VAL A 1 423 ? -14.849 8.376 0.775 1.00 84.44 423 VAL A N 1
ATOM 3258 C CA . VAL A 1 423 ? -13.392 8.512 0.923 1.00 84.44 423 VAL A CA 1
ATOM 3259 C C . VAL A 1 423 ? -12.825 7.132 1.212 1.00 84.44 423 VAL A C 1
ATOM 3261 O O . VAL A 1 423 ? -13.253 6.502 2.174 1.00 84.44 423 VAL A O 1
ATOM 3264 N N . THR A 1 424 ? -11.853 6.690 0.418 1.00 90.06 424 THR A N 1
ATOM 3265 C CA . THR A 1 424 ? -11.149 5.423 0.629 1.00 90.06 424 THR A CA 1
ATOM 3266 C C . THR A 1 424 ? -9.659 5.640 0.865 1.00 90.06 424 THR A C 1
ATOM 3268 O O . THR A 1 424 ? -9.001 6.459 0.217 1.00 90.06 424 THR A O 1
ATOM 3271 N N . VAL A 1 425 ? -9.131 4.886 1.823 1.00 92.00 425 VAL A N 1
ATOM 3272 C CA . VAL A 1 425 ? -7.696 4.726 2.100 1.00 92.00 425 VAL A CA 1
ATOM 3273 C C . VAL A 1 425 ? -7.216 3.319 1.722 1.00 92.00 425 VAL A C 1
ATOM 3275 O O . VAL A 1 425 ? -6.033 3.000 1.855 1.00 92.00 425 VAL A O 1
ATOM 3278 N N . HIS A 1 426 ? -8.138 2.480 1.248 1.00 97.06 426 HIS A N 1
ATOM 3279 C CA . HIS A 1 426 ? -7.934 1.094 0.856 1.00 97.06 426 HIS A CA 1
ATOM 3280 C C . HIS A 1 426 ? -8.374 0.849 -0.603 1.00 97.06 426 HIS A C 1
ATOM 3282 O O . HIS A 1 426 ? -9.217 -0.016 -0.840 1.00 97.06 426 HIS A O 1
ATOM 3288 N N . PRO A 1 427 ? -7.822 1.573 -1.598 1.00 97.25 427 PRO A N 1
ATOM 3289 C CA . PRO A 1 427 ? -8.124 1.293 -2.997 1.00 97.25 427 PRO A CA 1
ATOM 3290 C C . PRO A 1 427 ? -7.637 -0.113 -3.378 1.00 97.25 427 PRO A C 1
ATOM 3292 O O . PRO A 1 427 ? -6.482 -0.469 -3.121 1.00 97.25 427 PRO A O 1
ATOM 3295 N N . LEU A 1 428 ? -8.510 -0.896 -4.009 1.00 98.75 428 LEU A N 1
ATOM 3296 C CA . LEU A 1 428 ? -8.234 -2.247 -4.506 1.00 98.75 428 LEU A CA 1
ATOM 3297 C C . LEU A 1 428 ? -8.741 -2.390 -5.942 1.00 98.75 428 LEU A C 1
ATOM 3299 O O . LEU A 1 428 ? -9.672 -1.692 -6.342 1.00 98.75 428 LEU A O 1
ATOM 3303 N N . GLY A 1 429 ? -8.159 -3.314 -6.699 1.00 98.38 429 GLY A N 1
ATOM 3304 C CA . GLY A 1 429 ? -8.589 -3.601 -8.066 1.00 98.38 429 GLY A CA 1
ATOM 3305 C C . GLY A 1 429 ? -8.046 -2.626 -9.113 1.00 98.38 429 GLY A C 1
ATOM 3306 O O . GLY A 1 429 ? -7.187 -1.787 -8.835 1.00 98.38 429 GLY A O 1
ATOM 3307 N N . GLY A 1 430 ? -8.535 -2.768 -10.345 1.00 98.50 430 GLY A N 1
ATOM 3308 C CA . GLY A 1 430 ? -8.017 -2.094 -11.538 1.00 98.50 430 GLY A CA 1
ATOM 3309 C C . GLY A 1 430 ? -7.163 -3.004 -12.428 1.00 98.50 430 GLY A C 1
ATOM 3310 O O . GLY A 1 430 ? -7.203 -2.865 -13.647 1.00 98.50 430 GLY A O 1
ATOM 3311 N N . CYS A 1 431 ? -6.488 -4.005 -11.859 1.00 98.75 431 CYS A N 1
ATOM 3312 C CA . CYS A 1 431 ? -5.792 -5.062 -12.599 1.00 98.75 431 CYS A CA 1
ATOM 3313 C C . CYS A 1 431 ? -6.225 -6.460 -12.119 1.00 98.75 431 CYS A C 1
ATOM 3315 O O . CYS A 1 431 ? -5.357 -7.249 -11.750 1.00 98.75 431 CYS A O 1
ATOM 3317 N N . PRO A 1 432 ? -7.533 -6.781 -12.072 1.00 98.38 432 PRO A N 1
ATOM 3318 C CA . PRO A 1 432 ? -8.037 -7.940 -11.337 1.00 98.38 432 PRO A CA 1
ATOM 3319 C C . PRO A 1 432 ? -7.435 -9.269 -11.803 1.00 98.38 432 PRO A C 1
ATOM 3321 O O . PRO A 1 432 ? -7.167 -9.450 -12.993 1.00 98.38 432 PRO A O 1
ATOM 3324 N N . MET A 1 433 ? -7.281 -10.201 -10.858 1.00 98.44 433 MET A N 1
ATOM 3325 C CA . MET A 1 433 ? -6.970 -11.605 -11.134 1.00 98.44 433 MET A CA 1
ATOM 3326 C C . MET A 1 433 ? -8.122 -12.346 -11.821 1.00 98.44 433 MET A C 1
ATOM 3328 O O . MET A 1 433 ? -9.292 -12.071 -11.563 1.00 98.44 433 MET A O 1
ATOM 3332 N N . GLY A 1 434 ? -7.779 -13.358 -12.618 1.00 97.06 434 GLY A N 1
ATOM 3333 C CA . GLY A 1 434 ? -8.725 -14.313 -13.195 1.00 97.06 434 GLY A CA 1
ATOM 3334 C C . GLY A 1 434 ? -8.033 -15.395 -14.019 1.00 97.06 434 GLY A C 1
ATOM 3335 O O . GLY A 1 434 ? -6.829 -15.612 -13.892 1.00 97.06 434 GLY A O 1
ATOM 3336 N N . GLU A 1 435 ? -8.809 -16.099 -14.842 1.00 96.00 435 GLU A N 1
ATOM 3337 C CA . GLU A 1 435 ? -8.351 -17.307 -15.550 1.00 96.00 435 GLU A CA 1
ATOM 3338 C C . GLU A 1 435 ? -7.913 -17.036 -17.001 1.00 96.00 435 GLU A C 1
ATOM 3340 O O . GLU A 1 435 ? -7.227 -17.858 -17.600 1.00 96.00 435 GLU A O 1
ATOM 3345 N N . SER A 1 436 ? -8.286 -15.887 -17.573 1.00 97.50 436 SER A N 1
ATOM 3346 C CA . SER A 1 436 ? -7.871 -15.465 -18.918 1.00 97.50 436 SER A CA 1
ATOM 3347 C C . SER A 1 436 ? -7.910 -13.945 -19.076 1.00 97.50 436 SER A C 1
ATOM 3349 O O . SER A 1 436 ? -8.642 -13.263 -18.346 1.00 97.50 436 SER A O 1
ATOM 3351 N N . GLY A 1 437 ? -7.239 -13.441 -20.115 1.00 97.56 437 GLY A N 1
ATOM 3352 C CA . GLY A 1 437 ? -7.278 -12.043 -20.543 1.00 97.56 437 GLY A CA 1
ATOM 3353 C C . GLY A 1 437 ? -8.675 -11.538 -20.909 1.00 97.56 437 GLY A C 1
ATOM 3354 O O . GLY A 1 437 ? -8.886 -10.338 -20.956 1.00 97.56 437 GLY A O 1
ATOM 3355 N N . ARG A 1 438 ? -9.664 -12.426 -21.097 1.00 97.38 438 ARG A N 1
ATOM 3356 C CA . ARG A 1 438 ? -11.075 -12.043 -21.318 1.00 97.38 438 ARG A CA 1
ATOM 3357 C C . ARG A 1 438 ? -11.840 -11.666 -20.061 1.00 97.38 438 ARG A C 1
ATOM 3359 O O . ARG A 1 438 ? -12.971 -11.197 -20.124 1.00 97.38 438 ARG A O 1
ATOM 3366 N N . THR A 1 439 ? -11.274 -12.008 -18.914 1.00 96.31 439 THR A N 1
ATOM 3367 C CA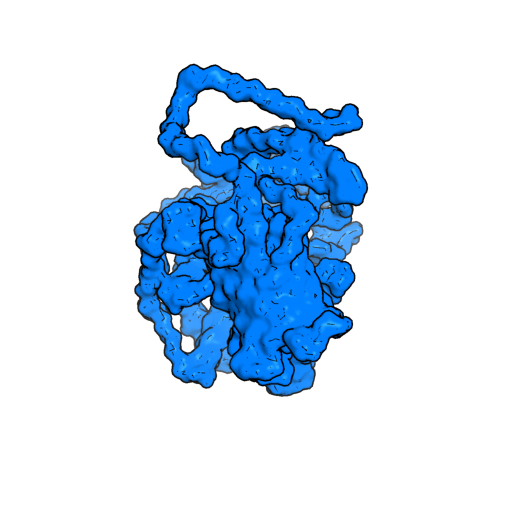 . THR A 1 439 ? -11.960 -11.962 -17.617 1.00 96.31 439 THR A CA 1
ATOM 3368 C C . THR A 1 439 ? -11.160 -11.222 -16.554 1.00 96.31 439 THR A C 1
ATOM 3370 O O . THR A 1 439 ? -11.688 -10.965 -15.472 1.00 96.31 439 THR A O 1
ATOM 3373 N N . ALA A 1 440 ? -9.898 -10.903 -16.853 1.00 98.00 440 ALA A N 1
ATOM 3374 C CA . ALA A 1 440 ? -8.930 -10.368 -15.916 1.00 98.00 440 ALA A CA 1
ATOM 3375 C C . ALA A 1 440 ? -7.711 -9.766 -16.622 1.00 98.00 440 ALA A C 1
ATOM 3377 O O . ALA A 1 440 ? -7.441 -10.056 -17.784 1.00 98.00 440 ALA A O 1
ATOM 3378 N N . VAL A 1 441 ? -6.933 -8.977 -15.879 1.00 98.81 441 VAL A N 1
ATOM 3379 C CA . VAL A 1 441 ? -5.661 -8.405 -16.353 1.00 98.81 441 VAL A CA 1
ATOM 3380 C C . VAL A 1 441 ? -4.490 -9.319 -16.038 1.00 98.81 441 VAL A C 1
ATOM 3382 O O . VAL A 1 441 ? -3.554 -9.400 -16.833 1.00 98.81 441 VAL A O 1
ATOM 3385 N N . VAL A 1 442 ? -4.537 -10.006 -14.895 1.00 98.88 442 VAL A N 1
ATOM 3386 C CA . VAL A 1 442 ? -3.473 -10.911 -14.464 1.00 98.88 442 VAL A CA 1
ATOM 3387 C C . VAL A 1 442 ? -3.996 -12.305 -14.153 1.00 98.88 442 VAL A C 1
ATOM 3389 O O . VAL A 1 442 ? -5.145 -12.478 -13.741 1.00 98.88 442 VAL A O 1
ATOM 3392 N N . ASN A 1 443 ? -3.143 -13.312 -14.314 1.00 98.62 443 ASN A N 1
ATOM 3393 C CA . ASN A 1 443 ? -3.437 -14.657 -13.831 1.00 98.62 443 ASN A CA 1
ATOM 3394 C C . ASN A 1 443 ? -3.309 -14.742 -12.297 1.00 98.62 443 ASN A C 1
ATOM 3396 O O . ASN A 1 443 ? -2.926 -13.785 -11.619 1.00 98.62 443 ASN A O 1
ATOM 3400 N N . HIS A 1 444 ? -3.561 -15.927 -11.736 1.00 98.06 444 HIS A N 1
ATOM 3401 C CA . HIS A 1 444 ? -3.431 -16.175 -10.297 1.00 98.06 444 HIS A CA 1
ATOM 3402 C C . HIS A 1 444 ? -2.030 -15.899 -9.721 1.00 98.06 444 HIS A C 1
ATOM 3404 O O . HIS A 1 444 ? -1.900 -15.813 -8.505 1.00 98.06 444 HIS A O 1
ATOM 3410 N N . ALA A 1 445 ? -0.975 -15.840 -10.539 1.00 98.38 445 ALA A N 1
ATOM 3411 C CA . ALA A 1 445 ? 0.413 -15.598 -10.130 1.00 98.38 445 ALA A CA 1
ATOM 3412 C C . ALA A 1 445 ? 0.866 -14.144 -10.377 1.00 98.38 445 ALA A C 1
ATOM 3414 O O . ALA A 1 445 ? 2.053 -13.840 -10.265 1.00 98.38 445 ALA A O 1
ATOM 3415 N N . GLY A 1 446 ? -0.063 -13.254 -10.742 1.00 98.56 446 GLY A N 1
ATOM 3416 C CA . GLY A 1 446 ? 0.217 -11.846 -11.016 1.00 98.56 446 GLY A CA 1
ATOM 3417 C C . GLY A 1 446 ? 0.823 -11.570 -12.396 1.00 98.56 446 GLY A C 1
ATOM 3418 O O . GLY A 1 446 ? 1.173 -10.426 -12.664 1.00 98.56 446 GLY A O 1
ATOM 3419 N N . GLN A 1 447 ? 0.949 -12.566 -13.282 1.00 98.75 447 GLN A N 1
ATOM 3420 C CA . GLN A 1 447 ? 1.438 -12.368 -14.656 1.00 98.75 447 GLN A CA 1
ATOM 3421 C C . GLN A 1 447 ? 0.368 -11.699 -15.512 1.00 98.75 447 GLN A C 1
ATOM 3423 O O . GLN A 1 447 ? -0.781 -12.135 -15.493 1.00 98.75 447 GLN A O 1
ATOM 3428 N N . VAL A 1 448 ? 0.744 -10.685 -16.291 1.00 98.81 448 VAL A N 1
ATOM 3429 C CA . VAL A 1 448 ? -0.196 -9.944 -17.146 1.00 98.81 448 VAL A CA 1
ATOM 3430 C C . VAL A 1 448 ? -0.568 -10.762 -18.388 1.00 98.81 448 VAL A C 1
ATOM 3432 O O . VAL A 1 448 ? 0.309 -11.338 -19.027 1.00 98.81 448 VAL A O 1
ATOM 3435 N N . PHE A 1 449 ? -1.852 -10.804 -18.749 1.00 98.69 449 PHE A N 1
ATOM 3436 C CA . PHE A 1 449 ? -2.326 -11.421 -19.995 1.00 98.69 449 PHE A CA 1
ATOM 3437 C C . PHE A 1 449 ? -2.014 -10.557 -21.228 1.00 98.69 449 PHE A C 1
ATOM 3439 O O . PHE A 1 449 ? -2.051 -9.326 -21.163 1.00 98.69 449 PHE A O 1
ATOM 3446 N N . ASP A 1 450 ? -1.738 -11.201 -22.364 1.00 97.19 450 ASP A N 1
ATOM 3447 C CA . ASP A 1 450 ? -1.583 -10.537 -23.665 1.00 97.19 450 ASP A CA 1
ATOM 3448 C C . ASP A 1 450 ? -2.971 -10.311 -24.285 1.00 97.19 450 ASP A C 1
ATOM 3450 O O . ASP A 1 450 ? -3.597 -11.241 -24.805 1.00 97.19 450 ASP A O 1
ATOM 3454 N N . GLY A 1 451 ? -3.494 -9.089 -24.161 1.00 95.69 451 GLY A N 1
ATOM 3455 C CA . GLY A 1 451 ? -4.839 -8.741 -24.627 1.00 95.69 451 GLY A CA 1
ATOM 3456 C C . GLY A 1 451 ? -5.946 -9.640 -24.047 1.00 95.69 451 GLY A C 1
ATOM 3457 O O . GLY A 1 451 ? -5.955 -9.978 -22.865 1.00 95.69 451 GLY A O 1
ATOM 3458 N N . GLU A 1 452 ? -6.876 -10.049 -24.911 1.00 95.50 452 GLU A N 1
ATOM 3459 C CA . GLU A 1 452 ? -8.055 -10.880 -24.600 1.00 95.50 452 GLU A CA 1
ATOM 3460 C C . GLU A 1 452 ? -7.794 -12.395 -24.784 1.00 95.50 452 GLU A C 1
ATOM 3462 O O . GLU A 1 452 ? -8.681 -13.165 -25.188 1.00 95.50 452 GLU A O 1
ATOM 3467 N N . THR A 1 453 ? -6.549 -12.830 -24.569 1.00 95.06 453 THR A N 1
ATOM 3468 C CA . THR A 1 453 ? -6.096 -14.210 -24.816 1.00 95.06 453 THR A CA 1
ATOM 3469 C C . THR A 1 453 ? -5.834 -14.985 -23.518 1.00 95.06 453 THR A C 1
ATOM 3471 O O . THR A 1 453 ? -5.974 -14.462 -22.416 1.00 95.06 453 THR A O 1
ATOM 3474 N N . GLU A 1 454 ? -5.483 -16.266 -23.642 1.00 94.62 454 GLU A N 1
ATOM 3475 C CA . GLU A 1 454 ? -4.947 -17.073 -22.532 1.00 94.62 454 GLU A CA 1
ATOM 3476 C C . GLU A 1 454 ? -3.411 -16.975 -22.440 1.00 94.62 454 GLU A C 1
ATOM 3478 O O . GLU A 1 454 ? -2.804 -17.553 -21.540 1.00 94.62 454 GLU A O 1
ATOM 3483 N N . GLU A 1 455 ? -2.767 -16.258 -23.370 1.00 97.50 455 GLU A N 1
ATOM 3484 C CA . GLU A 1 455 ? -1.317 -16.076 -23.385 1.00 97.50 455 GLU A CA 1
ATOM 3485 C C . GLU A 1 455 ? -0.891 -15.009 -22.371 1.00 97.50 455 GLU A C 1
ATOM 3487 O O . GLU A 1 455 ? -1.617 -14.057 -22.075 1.00 97.50 455 GLU A O 1
ATOM 3492 N N . LEU A 1 456 ? 0.314 -15.176 -21.829 1.00 97.69 456 LEU A N 1
ATOM 3493 C CA . LEU A 1 456 ? 0.884 -14.294 -20.817 1.00 97.69 456 LEU A CA 1
ATOM 3494 C C . LEU A 1 456 ? 2.025 -13.471 -21.408 1.00 97.69 456 LEU A C 1
ATOM 3496 O O . LEU A 1 456 ? 2.855 -13.968 -22.172 1.00 97.69 456 LEU A O 1
ATOM 3500 N N . LEU A 1 457 ? 2.106 -12.220 -20.975 1.00 97.06 457 LEU A N 1
ATOM 3501 C CA . LEU A 1 457 ? 3.228 -11.332 -21.216 1.00 97.06 457 LEU A CA 1
ATOM 3502 C C . LEU A 1 457 ? 4.412 -11.760 -20.351 1.00 97.06 457 LEU A C 1
ATOM 3504 O O . LEU A 1 457 ? 4.536 -11.351 -19.196 1.00 97.06 457 LEU A O 1
ATOM 3508 N N . ASP A 1 458 ? 5.286 -12.601 -20.906 1.00 95.38 458 ASP A N 1
ATOM 3509 C CA . ASP A 1 458 ? 6.428 -13.116 -20.153 1.00 95.38 458 ASP A CA 1
ATOM 3510 C C . ASP A 1 458 ? 7.325 -11.985 -19.623 1.00 95.38 458 ASP A C 1
ATOM 3512 O O . ASP A 1 458 ? 7.665 -11.028 -20.322 1.00 95.38 458 ASP A O 1
ATOM 3516 N N . GLY A 1 459 ? 7.671 -12.082 -18.342 1.00 96.56 459 GLY A N 1
ATOM 3517 C CA . GLY A 1 459 ? 8.431 -11.064 -17.630 1.00 96.56 459 GLY A CA 1
ATOM 3518 C C . GLY A 1 459 ? 7.631 -9.855 -17.125 1.00 96.56 459 GLY A C 1
ATOM 3519 O O . GLY A 1 459 ? 8.233 -9.036 -16.440 1.00 96.56 459 GLY A O 1
ATOM 3520 N N . LEU A 1 460 ? 6.321 -9.719 -17.385 1.00 98.56 460 LEU A N 1
ATOM 3521 C CA . LEU A 1 460 ? 5.503 -8.609 -16.864 1.00 98.56 460 LEU A CA 1
ATOM 3522 C C . LEU A 1 460 ? 4.498 -9.067 -15.797 1.00 98.56 460 LEU A C 1
ATOM 3524 O O . LEU A 1 460 ? 3.646 -9.920 -16.047 1.00 98.56 460 LEU A O 1
ATOM 3528 N N . TYR A 1 461 ? 4.576 -8.445 -14.619 1.00 98.88 461 TYR A N 1
ATOM 3529 C CA . TYR A 1 461 ? 3.791 -8.803 -13.438 1.00 98.88 461 TYR A CA 1
ATOM 3530 C C . TYR A 1 461 ? 3.151 -7.579 -12.777 1.00 98.88 461 TYR A C 1
ATOM 3532 O O . TYR A 1 461 ? 3.719 -6.488 -12.811 1.00 98.88 461 TYR A O 1
ATOM 3540 N N . VAL A 1 462 ? 2.025 -7.779 -12.092 1.00 98.94 462 VAL A N 1
ATOM 3541 C CA . VAL A 1 462 ? 1.452 -6.839 -11.116 1.00 98.94 462 VAL A CA 1
ATOM 3542 C C . VAL A 1 462 ? 1.347 -7.550 -9.771 1.00 98.94 462 VAL A C 1
ATOM 3544 O O . VAL A 1 462 ? 0.813 -8.653 -9.692 1.00 98.94 462 VAL A O 1
ATOM 3547 N N . VAL A 1 463 ? 1.902 -6.948 -8.719 1.00 98.62 463 VAL A N 1
ATOM 3548 C CA . VAL A 1 463 ? 2.094 -7.585 -7.404 1.00 98.62 463 VAL A CA 1
ATOM 3549 C C . VAL A 1 463 ? 1.788 -6.577 -6.290 1.00 98.62 463 VAL A C 1
ATOM 3551 O O . VAL A 1 463 ? 2.616 -6.258 -5.441 1.00 98.62 463 VAL A O 1
ATOM 3554 N N . ASP A 1 464 ? 0.584 -6.011 -6.326 1.00 98.69 464 ASP A N 1
ATOM 3555 C CA . ASP A 1 464 ? 0.080 -5.055 -5.336 1.00 98.69 464 ASP A CA 1
ATOM 3556 C C . ASP A 1 464 ? -1.455 -5.109 -5.226 1.00 98.69 464 ASP A C 1
ATOM 3558 O O . ASP A 1 464 ? -2.086 -6.028 -5.732 1.00 98.69 464 ASP A O 1
ATOM 3562 N N . GLY A 1 465 ? -2.085 -4.133 -4.562 1.00 98.50 465 GLY A N 1
ATOM 3563 C CA . GLY A 1 465 ? -3.542 -4.089 -4.386 1.00 98.50 465 GLY A CA 1
ATOM 3564 C C . GLY A 1 465 ? -4.376 -4.046 -5.676 1.00 98.50 465 GLY A C 1
ATOM 3565 O O . GLY A 1 465 ? -5.575 -4.310 -5.602 1.00 98.50 465 GLY A O 1
ATOM 3566 N N . ALA A 1 466 ? -3.784 -3.765 -6.844 1.00 98.81 466 ALA A N 1
ATOM 3567 C CA . ALA A 1 466 ? -4.498 -3.730 -8.121 1.00 98.81 466 ALA A CA 1
ATOM 3568 C C . ALA A 1 466 ? -5.048 -5.102 -8.537 1.00 98.81 466 ALA A C 1
ATOM 3570 O O . ALA A 1 466 ? -6.042 -5.171 -9.256 1.00 98.81 466 ALA A O 1
ATOM 3571 N N . ILE A 1 467 ? -4.410 -6.190 -8.090 1.00 98.81 467 ILE A N 1
ATOM 3572 C CA . ILE A 1 467 ? -4.754 -7.559 -8.506 1.00 98.81 467 ILE A CA 1
ATOM 3573 C C . ILE A 1 467 ? -5.942 -8.152 -7.751 1.00 9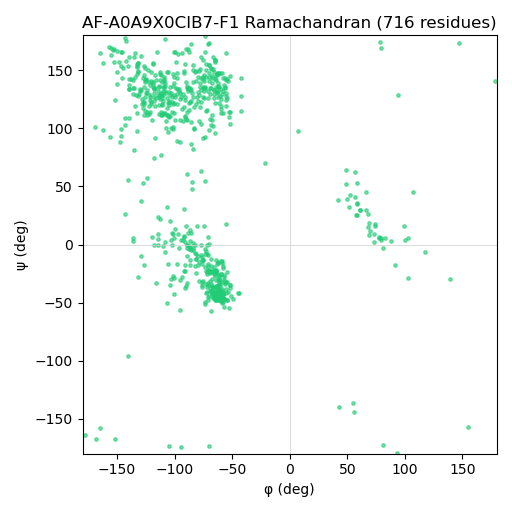8.81 467 ILE A C 1
ATOM 3575 O O . ILE A 1 467 ? -6.480 -9.186 -8.144 1.00 98.81 467 ILE A O 1
ATOM 3579 N N . ILE A 1 468 ? -6.354 -7.510 -6.659 1.00 98.62 468 ILE A N 1
ATOM 3580 C CA . ILE A 1 468 ? -7.431 -7.989 -5.798 1.00 98.62 468 ILE A CA 1
ATOM 3581 C C . ILE A 1 468 ? -8.777 -7.673 -6.477 1.00 98.62 468 ILE A C 1
ATOM 3583 O O . ILE A 1 468 ? -9.078 -6.500 -6.690 1.00 98.62 468 ILE A O 1
ATOM 3587 N N . PRO A 1 469 ? -9.602 -8.681 -6.822 1.00 97.62 469 PRO A N 1
ATOM 3588 C CA . PRO A 1 469 ? -10.759 -8.491 -7.699 1.00 97.62 469 PRO A CA 1
ATOM 3589 C C . PRO A 1 469 ? -12.042 -8.046 -6.974 1.00 97.62 469 PRO A C 1
ATOM 3591 O O . PRO A 1 469 ? -13.070 -7.873 -7.631 1.00 97.62 469 PRO A O 1
ATOM 3594 N N . ARG A 1 470 ? -12.011 -7.915 -5.638 1.00 96.94 470 ARG A N 1
ATOM 3595 C CA . ARG A 1 470 ? -13.141 -7.470 -4.806 1.00 96.94 470 ARG A CA 1
ATOM 3596 C C . ARG A 1 470 ? -12.693 -6.883 -3.462 1.00 96.94 470 ARG A C 1
ATOM 3598 O O . ARG A 1 470 ? -11.545 -7.034 -3.055 1.00 96.94 470 ARG A O 1
ATOM 3605 N N . SER A 1 471 ? -13.629 -6.272 -2.742 1.00 97.25 471 SER A N 1
ATOM 3606 C CA . SER A 1 471 ? -13.452 -5.863 -1.343 1.00 97.25 471 SER A CA 1
ATOM 3607 C C . SER A 1 471 ? -13.048 -7.042 -0.441 1.00 97.25 471 SER A C 1
ATOM 3609 O O . SER A 1 471 ? -13.639 -8.125 -0.506 1.00 97.25 471 SER A O 1
ATOM 3611 N N . VAL A 1 472 ? -12.066 -6.812 0.437 1.00 97.31 472 VAL A N 1
ATOM 3612 C CA . VAL A 1 472 ? -11.589 -7.782 1.444 1.00 97.31 472 VAL A CA 1
ATOM 3613 C C . VAL A 1 472 ? -12.329 -7.614 2.778 1.00 97.31 472 VAL A C 1
ATOM 3615 O O . VAL A 1 472 ? -12.405 -8.557 3.562 1.00 97.31 472 VAL A O 1
ATOM 3618 N N . GLY A 1 473 ? -12.897 -6.432 3.045 1.00 95.75 473 GLY A N 1
ATOM 3619 C CA . GLY A 1 473 ? -13.727 -6.163 4.229 1.00 95.75 473 GLY A CA 1
ATOM 3620 C C . GLY A 1 473 ? -12.948 -5.920 5.529 1.00 95.75 473 GLY A C 1
ATOM 3621 O O . GLY A 1 473 ? -13.547 -5.730 6.583 1.00 95.75 473 GLY A O 1
ATOM 3622 N N . VAL A 1 474 ? -11.614 -5.890 5.460 1.00 97.38 474 VAL A N 1
ATOM 3623 C CA . VAL A 1 474 ? -10.681 -5.486 6.530 1.00 97.38 474 VAL A CA 1
ATOM 3624 C C . VAL A 1 474 ? -9.491 -4.736 5.929 1.00 97.38 474 VAL A C 1
ATOM 3626 O O . VAL A 1 474 ? -9.401 -4.613 4.708 1.00 97.38 474 VAL A O 1
ATOM 3629 N N . ASN A 1 475 ? -8.552 -4.240 6.743 1.00 98.06 475 ASN A N 1
ATOM 3630 C CA . ASN A 1 475 ? -7.391 -3.501 6.239 1.00 98.06 475 ASN A CA 1
ATOM 3631 C C . ASN A 1 475 ? -6.580 -4.413 5.295 1.00 98.06 475 ASN A C 1
ATOM 3633 O O . ASN A 1 475 ? -6.055 -5.443 5.726 1.00 98.06 475 ASN A O 1
ATOM 3637 N N . PRO A 1 476 ? -6.418 -4.049 4.014 1.00 97.81 476 PRO A N 1
ATOM 3638 C CA . PRO A 1 476 ? -6.016 -5.000 2.983 1.00 97.81 476 PRO A CA 1
ATOM 3639 C C . PRO A 1 476 ? -4.517 -5.298 2.978 1.00 97.81 476 PRO A C 1
ATOM 3641 O O . PRO A 1 476 ? -4.083 -6.214 2.290 1.00 97.81 476 PRO A O 1
ATOM 3644 N N . SER A 1 477 ? -3.711 -4.542 3.732 1.00 96.38 477 SER A N 1
ATOM 3645 C CA . SER A 1 477 ? -2.248 -4.642 3.679 1.00 96.38 477 SER A CA 1
ATOM 3646 C C . SER A 1 477 ? -1.719 -6.055 3.935 1.00 96.38 477 SER A C 1
ATOM 3648 O O . SER A 1 477 ? -0.796 -6.468 3.247 1.00 96.38 477 SER A O 1
ATOM 3650 N N . LEU A 1 478 ? -2.327 -6.817 4.856 1.00 97.69 478 LEU A N 1
ATOM 3651 C CA . LEU A 1 478 ? -1.934 -8.207 5.098 1.00 97.69 478 LEU A CA 1
ATOM 3652 C C . LEU A 1 478 ? -2.242 -9.089 3.883 1.00 97.69 478 LEU A C 1
ATOM 3654 O O . LEU A 1 478 ? -1.380 -9.834 3.437 1.00 97.69 478 LEU A O 1
ATOM 3658 N N . THR A 1 479 ? -3.440 -8.960 3.308 1.00 98.19 479 THR A N 1
ATOM 3659 C CA . THR A 1 479 ? -3.846 -9.738 2.124 1.00 98.19 479 THR A CA 1
ATOM 3660 C C . THR A 1 479 ? -2.962 -9.417 0.919 1.00 98.19 479 THR A C 1
ATOM 3662 O O . THR A 1 479 ? -2.503 -10.334 0.244 1.00 98.19 479 THR A O 1
ATOM 3665 N N . ILE A 1 480 ? -2.662 -8.133 0.686 1.00 98.56 480 ILE A N 1
ATOM 3666 C CA . ILE A 1 480 ? -1.743 -7.689 -0.372 1.00 98.56 480 ILE A CA 1
ATOM 3667 C C . ILE A 1 480 ? -0.364 -8.326 -0.177 1.00 98.56 480 ILE A C 1
ATOM 3669 O O . ILE A 1 480 ? 0.185 -8.883 -1.123 1.00 98.56 480 ILE A O 1
ATOM 3673 N N . SER A 1 481 ? 0.177 -8.293 1.043 1.00 98.00 481 SER A N 1
ATOM 3674 C CA . SER A 1 481 ? 1.482 -8.887 1.334 1.00 98.00 481 SER A CA 1
ATOM 3675 C C . SER A 1 481 ? 1.505 -10.404 1.155 1.00 98.00 481 SER A C 1
ATOM 3677 O O . SER A 1 481 ? 2.450 -10.919 0.568 1.00 98.00 481 SER A O 1
ATOM 3679 N N . CYS A 1 482 ? 0.471 -11.125 1.601 1.00 98.12 482 CYS A N 1
ATOM 3680 C CA . CYS A 1 482 ? 0.384 -12.575 1.399 1.00 98.12 482 CYS A CA 1
ATOM 3681 C C . CYS A 1 482 ? 0.350 -12.929 -0.094 1.00 98.12 482 CYS A C 1
ATOM 3683 O O . CYS A 1 482 ? 1.024 -13.858 -0.531 1.00 98.12 482 CYS A O 1
ATOM 3685 N N . LEU A 1 483 ? -0.411 -12.174 -0.893 1.00 98.50 483 LEU A N 1
ATOM 3686 C CA . LEU A 1 483 ? -0.449 -12.363 -2.343 1.00 98.50 483 LEU A CA 1
ATOM 3687 C C . LEU A 1 483 ? 0.891 -12.020 -2.996 1.00 98.50 483 LEU A C 1
ATOM 3689 O O . LEU A 1 483 ? 1.289 -12.709 -3.932 1.00 98.50 483 LEU A O 1
ATOM 3693 N N . ALA A 1 484 ? 1.600 -11.006 -2.498 1.00 98.56 484 ALA A N 1
ATOM 3694 C CA . ALA A 1 484 ? 2.930 -10.661 -2.980 1.00 98.56 484 ALA A CA 1
ATOM 3695 C C . ALA A 1 484 ? 3.954 -11.772 -2.700 1.00 98.56 484 ALA A C 1
ATOM 3697 O O . ALA A 1 484 ? 4.640 -12.198 -3.628 1.00 98.56 484 ALA A O 1
ATOM 3698 N N . GLU A 1 485 ? 3.996 -12.296 -1.469 1.00 98.12 485 GLU A N 1
ATOM 3699 C CA . GLU A 1 485 ? 4.806 -13.468 -1.096 1.00 98.12 485 GLU A CA 1
ATOM 3700 C C . GLU A 1 485 ? 4.497 -14.657 -2.010 1.00 98.12 485 GLU A C 1
ATOM 3702 O O . GLU A 1 485 ? 5.402 -15.238 -2.610 1.00 98.12 485 GLU A O 1
ATOM 3707 N N . ARG A 1 486 ? 3.209 -14.952 -2.223 1.00 98.12 486 ARG A N 1
ATOM 3708 C CA . ARG A 1 486 ? 2.779 -16.021 -3.127 1.00 98.12 486 ARG A CA 1
ATOM 3709 C C . ARG A 1 486 ? 3.246 -15.807 -4.569 1.00 98.12 486 ARG A C 1
ATOM 3711 O O . ARG A 1 486 ? 3.758 -16.737 -5.185 1.00 98.12 486 ARG A O 1
ATOM 3718 N N . CYS A 1 487 ? 3.059 -14.613 -5.135 1.00 98.56 487 CYS A N 1
ATOM 3719 C CA . CYS A 1 487 ? 3.466 -14.330 -6.516 1.00 98.56 487 CYS A CA 1
ATOM 3720 C C . CYS A 1 487 ? 4.984 -14.473 -6.688 1.00 98.56 487 CYS A C 1
ATOM 3722 O O . CYS A 1 487 ? 5.438 -15.053 -7.673 1.00 98.56 487 CYS A O 1
ATOM 3724 N N . MET A 1 488 ? 5.770 -13.991 -5.719 1.00 98.00 488 MET A N 1
ATOM 3725 C CA . MET A 1 488 ? 7.231 -14.105 -5.756 1.00 98.00 488 MET A CA 1
ATOM 3726 C C . MET A 1 488 ? 7.709 -15.542 -5.564 1.00 98.00 488 MET A C 1
ATOM 3728 O O . MET A 1 488 ? 8.622 -15.966 -6.271 1.00 98.00 488 MET A O 1
ATOM 3732 N N . ARG A 1 489 ? 7.055 -16.323 -4.698 1.00 97.56 489 ARG A N 1
ATOM 3733 C CA . ARG A 1 489 ? 7.299 -17.763 -4.570 1.00 97.56 489 ARG A CA 1
ATOM 3734 C C . ARG A 1 489 ? 7.047 -18.495 -5.888 1.00 97.56 489 ARG A C 1
ATOM 3736 O O . ARG A 1 489 ? 7.923 -19.218 -6.348 1.00 97.56 489 ARG A O 1
ATOM 3743 N N . LEU A 1 490 ? 5.896 -18.277 -6.525 1.00 98.25 490 LEU A N 1
ATOM 3744 C CA . LEU A 1 490 ? 5.561 -18.925 -7.799 1.00 98.25 490 LEU A CA 1
ATOM 3745 C C . LEU A 1 490 ? 6.509 -18.514 -8.933 1.00 98.25 490 LEU A C 1
ATOM 3747 O O . LEU A 1 490 ? 6.875 -19.349 -9.759 1.00 98.25 490 LEU A O 1
ATOM 3751 N N . LEU A 1 491 ? 6.938 -17.249 -8.968 1.00 98.06 491 LEU A N 1
ATOM 3752 C CA . LEU A 1 491 ? 7.974 -16.799 -9.898 1.00 98.06 491 LEU A CA 1
ATOM 3753 C C . LEU A 1 491 ? 9.303 -17.523 -9.636 1.00 98.06 491 LEU A C 1
ATOM 3755 O O . LEU A 1 491 ? 9.911 -18.032 -10.573 1.00 98.06 491 LEU A O 1
ATOM 3759 N N . ALA A 1 492 ? 9.739 -17.617 -8.379 1.00 98.06 492 ALA A N 1
ATOM 3760 C CA . ALA A 1 492 ? 10.965 -18.327 -8.031 1.00 98.06 492 ALA A CA 1
ATOM 3761 C C . ALA A 1 492 ? 10.894 -19.816 -8.407 1.00 98.06 492 ALA A C 1
ATOM 3763 O O . ALA A 1 492 ? 11.822 -20.329 -9.028 1.00 98.06 492 ALA A O 1
ATOM 3764 N N . GLU A 1 493 ? 9.779 -20.492 -8.118 1.00 97.50 493 GLU A N 1
ATOM 3765 C CA . GLU A 1 493 ? 9.540 -21.886 -8.513 1.00 97.50 493 GLU A CA 1
ATOM 3766 C C . GLU A 1 493 ? 9.613 -22.066 -10.038 1.00 97.50 493 GLU A C 1
ATOM 3768 O O . GLU A 1 493 ? 10.270 -22.992 -10.518 1.00 97.50 493 GLU A O 1
ATOM 3773 N N . ARG A 1 494 ? 8.999 -21.154 -10.805 1.00 97.00 494 ARG A N 1
ATOM 3774 C CA . ARG A 1 494 ? 9.025 -21.156 -12.277 1.00 97.00 494 ARG A CA 1
ATOM 3775 C C . ARG A 1 494 ? 10.446 -21.046 -12.832 1.00 97.00 494 ARG A C 1
ATOM 3777 O O . ARG A 1 494 ? 10.791 -21.757 -13.772 1.00 97.00 494 ARG A O 1
ATOM 3784 N N . GLU A 1 495 ? 11.257 -20.166 -12.250 1.00 97.12 495 GLU A N 1
ATOM 3785 C CA . GLU A 1 495 ? 12.633 -19.904 -12.688 1.00 97.12 495 GLU A CA 1
ATOM 3786 C C . GLU A 1 495 ? 13.668 -20.867 -12.080 1.00 97.12 495 GLU A C 1
ATOM 3788 O O . GLU A 1 495 ? 14.851 -20.815 -12.427 1.00 97.12 495 GLU A O 1
ATOM 3793 N N . GLY A 1 496 ? 13.252 -21.747 -11.164 1.00 97.81 496 GLY A N 1
ATOM 3794 C CA . GLY A 1 496 ? 14.157 -22.617 -10.411 1.00 97.81 496 GLY A CA 1
ATOM 3795 C C . GLY A 1 496 ? 15.053 -21.858 -9.425 1.00 97.81 496 GLY A C 1
ATOM 3796 O O . GLY A 1 496 ? 16.158 -22.313 -9.119 1.00 97.81 496 GLY A O 1
ATOM 3797 N N . TRP A 1 497 ? 14.614 -20.691 -8.949 1.00 97.25 497 TRP A N 1
ATOM 3798 C CA . TRP A 1 497 ? 15.292 -19.919 -7.911 1.00 97.25 497 TRP A CA 1
ATOM 3799 C C . TRP A 1 497 ? 14.933 -20.442 -6.519 1.00 97.25 497 TRP A C 1
ATOM 3801 O O . TRP A 1 497 ? 13.822 -20.905 -6.272 1.00 97.25 497 TRP A O 1
ATOM 3811 N N . SER A 1 498 ? 15.877 -20.329 -5.586 1.00 93.94 498 SER A N 1
ATOM 3812 C CA . SER A 1 498 ? 15.638 -20.596 -4.167 1.00 93.94 498 SER A CA 1
ATOM 3813 C C . SER A 1 498 ? 15.534 -19.273 -3.425 1.00 93.94 498 SER A C 1
ATOM 3815 O O . SER A 1 498 ? 16.435 -18.442 -3.536 1.00 93.94 498 SER A O 1
ATOM 3817 N N . ILE A 1 499 ? 14.465 -19.095 -2.649 1.00 92.81 499 ILE A N 1
ATOM 3818 C CA . ILE A 1 499 ? 14.317 -17.954 -1.743 1.00 92.81 499 ILE A CA 1
ATOM 3819 C C . ILE A 1 499 ? 14.881 -18.357 -0.382 1.00 92.81 499 ILE A C 1
ATOM 3821 O O . ILE A 1 499 ? 14.511 -19.397 0.163 1.00 92.81 499 ILE A O 1
ATOM 3825 N N . ASP A 1 500 ? 15.789 -17.547 0.148 1.00 90.06 500 ASP A N 1
ATOM 3826 C CA . ASP A 1 500 ? 16.305 -17.700 1.504 1.00 90.06 500 ASP A CA 1
ATOM 3827 C C . ASP A 1 500 ? 15.510 -16.792 2.449 1.00 90.06 500 ASP A C 1
ATOM 3829 O O . ASP A 1 500 ? 15.640 -15.571 2.409 1.00 90.06 500 ASP A O 1
ATOM 3833 N N . TYR A 1 501 ? 14.656 -17.397 3.272 1.00 87.50 501 TYR A N 1
ATOM 3834 C CA . TYR A 1 501 ? 13.837 -16.687 4.259 1.00 87.50 501 TYR A CA 1
ATOM 3835 C C . TYR A 1 501 ? 14.535 -16.532 5.625 1.00 87.50 501 TYR A C 1
ATOM 3837 O O . TYR A 1 501 ? 14.054 -15.795 6.499 1.00 87.50 501 TYR A O 1
ATOM 3845 N N . ASP A 1 502 ? 15.665 -17.216 5.820 1.00 84.44 502 ASP A N 1
ATOM 3846 C CA . ASP A 1 502 ? 16.333 -17.366 7.111 1.00 84.44 502 ASP A CA 1
ATOM 3847 C C . ASP A 1 502 ? 17.578 -16.480 7.233 1.00 84.44 502 ASP A C 1
ATOM 3849 O O . ASP A 1 502 ? 17.874 -15.969 8.320 1.00 84.44 502 ASP A O 1
ATOM 3853 N N . THR A 1 503 ? 18.306 -16.269 6.136 1.00 83.25 503 THR A N 1
ATOM 3854 C CA . THR A 1 503 ? 19.522 -15.454 6.135 1.00 83.25 503 THR A CA 1
ATOM 3855 C C . THR A 1 503 ? 19.186 -13.974 6.063 1.00 83.25 503 THR A C 1
ATOM 3857 O O . THR A 1 503 ? 18.618 -13.481 5.096 1.00 83.25 503 THR A O 1
ATOM 3860 N N . PHE A 1 504 ? 19.634 -13.235 7.076 1.00 80.75 504 PHE A N 1
ATOM 3861 C CA . PHE A 1 504 ? 19.610 -11.780 7.073 1.00 80.75 504 PHE A CA 1
ATOM 3862 C C . PHE A 1 504 ? 21.028 -11.208 6.954 1.00 80.75 504 PHE A C 1
ATOM 3864 O O . PHE A 1 504 ? 21.926 -11.588 7.713 1.00 80.75 504 PHE A O 1
ATOM 3871 N N . ILE A 1 505 ? 21.209 -10.241 6.050 1.00 82.94 505 ILE A N 1
ATOM 3872 C CA . ILE A 1 505 ? 22.467 -9.513 5.857 1.00 82.94 505 ILE A CA 1
ATOM 3873 C C . ILE A 1 505 ? 22.324 -8.097 6.441 1.00 82.94 505 ILE A C 1
ATOM 3875 O O . ILE A 1 505 ? 21.599 -7.274 5.882 1.00 82.94 505 ILE A O 1
ATOM 3879 N N . PRO A 1 506 ? 23.022 -7.754 7.544 1.00 76.50 506 PRO A N 1
ATOM 3880 C CA . PRO A 1 506 ? 23.036 -6.393 8.066 1.00 76.50 506 PRO A CA 1
ATOM 3881 C C . PRO A 1 506 ? 23.485 -5.388 7.009 1.00 76.50 506 PRO A C 1
ATOM 3883 O O . PRO A 1 506 ? 24.545 -5.551 6.406 1.00 76.50 506 PRO A O 1
ATOM 3886 N N . LEU A 1 507 ? 22.717 -4.310 6.835 1.00 76.25 507 LEU A N 1
ATOM 3887 C CA . LEU A 1 507 ? 23.152 -3.170 6.032 1.00 76.25 507 LEU A CA 1
ATOM 3888 C C . LEU A 1 507 ? 24.489 -2.645 6.566 1.00 76.25 507 LEU A C 1
ATOM 3890 O O . LEU A 1 507 ? 24.568 -2.186 7.711 1.00 76.25 507 LEU A O 1
ATOM 3894 N N . ASP A 1 508 ? 25.523 -2.675 5.725 1.00 70.50 508 ASP A N 1
ATOM 3895 C CA . ASP A 1 508 ? 26.816 -2.093 6.060 1.00 70.50 508 ASP A CA 1
ATOM 3896 C C . ASP A 1 508 ? 26.689 -0.571 6.170 1.00 70.50 508 ASP A C 1
ATOM 3898 O O . ASP A 1 508 ? 26.658 0.164 5.181 1.00 70.50 508 ASP A O 1
ATOM 3902 N N . ARG A 1 509 ? 26.632 -0.083 7.413 1.00 66.25 509 ARG A N 1
ATOM 3903 C CA . ARG A 1 509 ? 26.519 1.352 7.669 1.00 66.25 509 ARG A CA 1
ATOM 3904 C C . ARG A 1 509 ? 27.816 2.119 7.443 1.00 66.25 509 ARG A C 1
ATOM 3906 O O . ARG A 1 509 ? 27.773 3.345 7.371 1.00 66.25 509 ARG A O 1
ATOM 3913 N N . SER A 1 510 ? 28.948 1.426 7.322 1.00 59.94 510 SER A N 1
ATOM 3914 C CA . SER A 1 510 ? 30.232 2.057 7.020 1.00 59.94 510 SER A CA 1
ATOM 3915 C C . SER A 1 510 ? 30.302 2.546 5.570 1.00 59.94 510 SER A C 1
ATOM 3917 O O . SER A 1 510 ? 30.963 3.548 5.305 1.00 59.94 510 SER A O 1
ATOM 3919 N N . ALA A 1 511 ? 29.525 1.939 4.664 1.00 53.38 511 ALA A N 1
ATOM 3920 C CA . ALA A 1 511 ? 29.347 2.407 3.292 1.00 53.38 511 ALA A CA 1
ATOM 3921 C C . ALA A 1 511 ? 28.538 3.718 3.192 1.00 53.38 511 ALA A C 1
ATOM 3923 O O . ALA A 1 511 ? 28.729 4.473 2.244 1.00 53.38 511 ALA A O 1
ATOM 3924 N N . PHE A 1 512 ? 27.700 4.047 4.190 1.00 54.91 512 PHE A N 1
ATOM 3925 C CA . PHE A 1 512 ? 27.020 5.353 4.297 1.00 54.91 512 PHE A CA 1
ATOM 3926 C C . PHE A 1 512 ? 27.925 6.456 4.883 1.00 54.91 512 PHE A C 1
ATOM 3928 O O . PHE A 1 512 ? 27.430 7.488 5.346 1.00 54.91 512 PHE A O 1
ATOM 3935 N N . ALA A 1 513 ? 29.247 6.244 4.930 1.00 49.50 513 ALA A N 1
ATOM 3936 C CA . ALA A 1 513 ? 30.203 7.245 5.390 1.00 49.50 513 ALA A CA 1
ATOM 3937 C C . ALA A 1 513 ? 29.985 8.571 4.646 1.00 49.50 513 ALA A C 1
ATOM 3939 O O . ALA A 1 513 ? 30.180 8.622 3.437 1.00 49.50 513 ALA A O 1
ATOM 3940 N N . LYS A 1 514 ? 29.565 9.598 5.412 1.00 48.59 514 LYS A N 1
ATOM 3941 C CA . LYS A 1 514 ? 29.290 10.998 5.028 1.00 48.59 514 LYS A CA 1
ATOM 3942 C C . LYS A 1 514 ? 29.369 11.227 3.522 1.00 48.59 514 LYS A C 1
ATOM 3944 O O . LYS A 1 514 ? 30.465 11.471 3.015 1.00 48.59 514 LYS A O 1
ATOM 3949 N N . GLU A 1 515 ? 28.211 11.218 2.860 1.00 54.44 515 GLU A N 1
ATOM 3950 C CA . GLU A 1 515 ? 28.075 11.833 1.540 1.00 54.44 515 GLU A CA 1
ATOM 3951 C C . GLU A 1 515 ? 28.817 13.170 1.573 1.00 54.44 515 GLU A C 1
ATOM 3953 O O . GLU A 1 515 ? 28.527 14.060 2.384 1.00 54.44 515 GLU A O 1
ATOM 3958 N N . LYS A 1 516 ? 29.879 13.256 0.778 1.00 65.38 516 LYS A N 1
ATOM 3959 C CA . LYS A 1 516 ? 30.596 14.508 0.610 1.00 65.38 516 LYS A CA 1
ATOM 3960 C C . LYS A 1 516 ? 29.701 15.413 -0.236 1.00 65.38 516 LYS A C 1
ATOM 3962 O O . LYS A 1 516 ? 28.842 14.912 -0.960 1.00 65.38 516 LYS A O 1
ATOM 3967 N N . PRO A 1 517 ? 29.839 16.744 -0.141 1.00 65.00 517 PRO A N 1
ATOM 3968 C CA . PRO A 1 517 ? 29.084 17.639 -1.003 1.00 65.00 517 PRO A CA 1
ATOM 3969 C C . PRO A 1 517 ? 29.281 17.234 -2.467 1.00 65.00 517 PRO A C 1
ATOM 3971 O O . PRO A 1 517 ? 30.397 17.296 -2.983 1.00 65.00 517 PRO A O 1
ATOM 3974 N N . GLY A 1 518 ? 28.206 16.772 -3.098 1.00 69.31 518 GLY A N 1
ATOM 3975 C CA . GLY A 1 518 ? 28.164 16.402 -4.503 1.00 69.31 518 GLY A CA 1
ATOM 3976 C C . GLY A 1 518 ? 27.683 17.557 -5.380 1.00 69.31 518 GLY A C 1
ATOM 3977 O O . GLY A 1 518 ? 27.124 18.541 -4.893 1.00 69.31 518 GLY A O 1
ATOM 3978 N N . ILE A 1 519 ? 27.896 17.446 -6.687 1.00 70.19 519 ILE A N 1
ATOM 3979 C CA . ILE A 1 519 ? 27.293 18.324 -7.689 1.00 70.19 519 ILE A CA 1
ATOM 3980 C C . ILE A 1 519 ? 26.601 17.457 -8.721 1.00 70.19 519 ILE A C 1
ATOM 3982 O O . ILE A 1 519 ? 27.161 16.474 -9.206 1.00 70.19 519 ILE A O 1
ATOM 3986 N N . ARG A 1 520 ? 25.386 17.856 -9.078 1.00 68.62 520 ARG A N 1
ATOM 3987 C CA . ARG A 1 520 ? 24.662 17.308 -10.211 1.00 68.62 520 ARG A CA 1
ATOM 3988 C C . ARG A 1 520 ? 24.161 18.470 -11.047 1.00 68.62 520 ARG A C 1
ATOM 3990 O O . ARG A 1 520 ? 23.629 19.423 -10.496 1.00 68.62 520 ARG A O 1
ATOM 3997 N N . PHE A 1 521 ? 24.333 18.388 -12.355 1.00 68.25 521 PHE A N 1
ATOM 3998 C CA . PHE A 1 521 ? 23.723 19.325 -13.289 1.00 68.25 521 PHE A CA 1
ATOM 3999 C C . PHE A 1 521 ? 23.339 18.579 -14.560 1.00 68.25 521 PHE A C 1
ATOM 4001 O O . PHE A 1 521 ? 23.939 17.561 -14.908 1.00 68.25 521 PHE A O 1
ATOM 4008 N N . THR A 1 522 ? 22.316 19.069 -15.248 1.00 65.12 522 THR A N 1
ATOM 4009 C CA . THR A 1 522 ? 21.907 18.533 -16.546 1.00 65.12 522 THR A CA 1
ATOM 4010 C C . THR A 1 522 ? 22.251 19.535 -17.629 1.00 65.12 522 THR A C 1
ATOM 4012 O O . THR A 1 522 ? 22.023 20.733 -17.494 1.00 65.12 522 THR A O 1
ATOM 4015 N N . GLU A 1 523 ? 22.817 19.045 -18.718 1.00 71.00 523 GLU A N 1
ATOM 4016 C CA . GLU A 1 523 ? 23.274 19.841 -19.837 1.00 71.00 523 GLU A CA 1
ATOM 4017 C C . GLU A 1 523 ? 22.620 19.348 -21.127 1.00 71.00 523 GLU A C 1
ATOM 4019 O O . GLU A 1 523 ? 22.610 18.153 -21.429 1.00 71.00 523 GLU A O 1
ATOM 4024 N N . LYS A 1 524 ? 22.055 20.288 -21.889 1.00 70.00 524 LYS A N 1
ATOM 4025 C CA . LYS A 1 524 ? 21.428 20.023 -23.184 1.00 70.00 524 LYS A CA 1
ATOM 4026 C C . LYS A 1 524 ? 22.307 20.576 -24.303 1.00 70.00 524 LYS A C 1
ATOM 4028 O O . LYS A 1 524 ? 22.464 21.789 -24.438 1.00 70.00 524 LYS A O 1
ATOM 4033 N N . MET A 1 525 ? 22.863 19.676 -25.108 1.00 75.50 525 MET A N 1
ATOM 4034 C CA . MET A 1 525 ? 23.720 19.943 -26.261 1.00 75.50 525 MET A CA 1
ATOM 4035 C C . MET A 1 525 ? 22.908 19.825 -27.555 1.00 75.50 525 MET A C 1
ATOM 4037 O O . MET A 1 525 ? 22.504 18.730 -27.931 1.00 75.50 525 MET A O 1
ATOM 4041 N N . VAL A 1 526 ? 22.704 20.930 -28.273 1.00 72.06 526 VAL A N 1
ATOM 4042 C CA . VAL A 1 526 ? 21.927 20.972 -29.527 1.00 72.06 526 VAL A CA 1
ATOM 4043 C C . VAL A 1 526 ? 22.821 21.415 -30.675 1.00 72.06 526 VAL A C 1
ATOM 4045 O O . VAL A 1 526 ? 23.515 22.429 -30.577 1.00 72.06 526 VAL A O 1
ATOM 4048 N N . GLY A 1 527 ? 22.817 20.679 -31.783 1.00 74.62 527 GLY A N 1
ATOM 4049 C CA . GLY A 1 527 ? 23.708 20.966 -32.898 1.00 74.62 527 GLY A CA 1
ATOM 4050 C C . GLY A 1 527 ? 23.398 20.226 -34.190 1.00 74.62 527 GLY A C 1
ATOM 4051 O O . GLY A 1 527 ? 22.344 19.617 -34.346 1.00 74.62 527 GLY A O 1
ATOM 4052 N N . THR A 1 528 ? 24.341 20.281 -35.128 1.00 74.56 528 THR A N 1
ATOM 4053 C CA . THR A 1 528 ? 24.276 19.541 -36.391 1.00 74.56 528 THR A CA 1
ATOM 4054 C C . THR A 1 528 ? 25.462 18.597 -36.529 1.00 74.56 528 THR A C 1
ATOM 4056 O O . THR A 1 528 ? 26.591 18.914 -36.149 1.00 74.56 528 THR A O 1
ATOM 4059 N N . PHE A 1 529 ? 25.192 17.409 -37.062 1.00 78.38 529 PHE A N 1
ATOM 4060 C CA . PHE A 1 529 ? 26.160 16.368 -37.376 1.00 78.38 529 PHE A CA 1
ATOM 4061 C C . PHE A 1 529 ? 26.326 16.236 -38.889 1.00 78.38 529 PHE A C 1
ATOM 4063 O O . PHE A 1 529 ? 25.345 16.258 -39.631 1.00 78.38 529 PHE A O 1
ATOM 4070 N N . TRP A 1 530 ? 27.555 16.017 -39.345 1.00 72.50 530 TRP A N 1
ATOM 4071 C CA . TRP A 1 530 ? 27.856 15.660 -40.731 1.00 72.50 530 TRP A CA 1
ATOM 4072 C C . TRP A 1 530 ? 28.962 14.606 -40.784 1.00 72.50 530 TRP A C 1
ATOM 4074 O O . TRP A 1 530 ? 29.823 14.502 -39.904 1.00 72.50 530 TRP A O 1
ATOM 4084 N N . THR A 1 531 ? 28.974 13.815 -41.854 1.00 70.06 531 THR A N 1
ATOM 4085 C CA . THR A 1 531 ? 30.000 12.781 -42.048 1.00 70.06 531 THR A CA 1
ATOM 4086 C C . THR A 1 531 ? 31.267 13.369 -42.668 1.00 70.06 531 THR A C 1
ATOM 4088 O O . THR A 1 531 ? 31.224 14.357 -43.403 1.00 70.06 531 THR A O 1
ATOM 4091 N N . THR A 1 532 ? 32.418 12.736 -42.432 1.00 66.25 532 THR A N 1
ATOM 4092 C CA . THR A 1 532 ? 33.691 13.137 -43.063 1.00 66.25 532 THR A CA 1
ATOM 4093 C C . THR A 1 532 ? 33.661 13.020 -44.591 1.00 66.25 532 THR A C 1
ATOM 4095 O O . THR A 1 532 ? 34.354 13.777 -45.270 1.00 66.25 532 THR A O 1
ATOM 4098 N N . LYS A 1 533 ? 32.832 12.115 -45.132 1.00 62.50 533 LYS A N 1
ATOM 4099 C CA . LYS A 1 533 ? 32.672 11.877 -46.575 1.00 62.50 533 LYS A CA 1
ATOM 4100 C C . LYS A 1 533 ? 31.746 12.877 -47.271 1.00 62.50 533 LYS A C 1
ATOM 4102 O O . LYS A 1 533 ? 31.884 13.059 -48.475 1.00 62.50 533 LYS A O 1
ATOM 4107 N N . ASN A 1 534 ? 30.816 13.513 -46.553 1.00 62.12 534 ASN A N 1
ATOM 4108 C CA . ASN A 1 534 ? 29.856 14.437 -47.155 1.00 62.12 534 ASN A CA 1
ATOM 4109 C C . ASN A 1 534 ? 29.507 15.589 -46.196 1.00 62.12 534 ASN A C 1
ATOM 4111 O O . ASN A 1 534 ? 28.614 15.466 -45.360 1.00 62.12 534 ASN A O 1
ATOM 4115 N N . LYS A 1 535 ? 30.235 16.708 -46.316 1.00 61.09 535 LYS A N 1
ATOM 4116 C CA . LYS A 1 535 ? 30.090 17.899 -45.453 1.00 61.09 535 LYS A CA 1
ATOM 4117 C C . LYS A 1 535 ? 28.859 18.761 -45.764 1.00 61.09 535 LYS A C 1
ATOM 4119 O O . LYS A 1 535 ? 28.583 19.676 -45.004 1.00 61.09 535 LYS A O 1
ATOM 4124 N N . SER A 1 536 ? 28.161 18.522 -46.876 1.00 64.44 536 SER A N 1
ATOM 4125 C CA . SER A 1 536 ? 26.992 19.318 -47.285 1.00 64.44 536 SER A CA 1
ATOM 4126 C C . SER A 1 536 ? 25.673 18.834 -46.679 1.00 64.44 536 SER A C 1
ATOM 4128 O O . SER A 1 536 ? 24.682 19.556 -46.747 1.00 64.44 536 SER A O 1
ATOM 4130 N N . VAL A 1 537 ? 25.645 17.629 -46.097 1.00 72.06 537 VAL A N 1
ATOM 4131 C CA . VAL A 1 537 ? 24.454 17.061 -45.456 1.00 72.06 537 VAL A CA 1
ATOM 4132 C C . VAL A 1 537 ? 24.609 17.186 -43.945 1.00 72.06 537 VAL A C 1
ATOM 4134 O O . VAL A 1 537 ? 25.313 16.396 -43.315 1.00 72.06 537 VAL A O 1
ATOM 4137 N N . GLU A 1 538 ? 23.956 18.197 -43.380 1.00 79.38 538 GLU A N 1
ATOM 4138 C CA . GLU A 1 538 ? 23.881 18.431 -41.940 1.00 79.38 538 GLU A CA 1
ATOM 4139 C C . GLU A 1 538 ? 22.600 17.815 -41.373 1.00 79.38 538 GLU A C 1
ATOM 4141 O O . GLU A 1 538 ? 21.508 18.028 -41.895 1.00 79.38 538 GLU A O 1
ATOM 4146 N N . THR A 1 539 ? 22.726 17.037 -40.301 1.00 76.50 539 THR A N 1
ATOM 4147 C CA . THR A 1 539 ? 21.594 16.418 -39.604 1.00 76.50 539 THR A CA 1
ATOM 4148 C C . THR A 1 539 ? 21.468 16.999 -38.200 1.00 76.50 539 THR A C 1
ATOM 4150 O O . THR A 1 539 ? 22.467 16.994 -37.481 1.00 76.50 539 THR A O 1
ATOM 4153 N N . PRO A 1 540 ? 20.287 17.483 -37.779 1.00 79.06 540 PRO A N 1
ATOM 4154 C CA . PRO A 1 540 ? 20.066 17.932 -36.409 1.00 79.06 540 PRO A CA 1
ATOM 4155 C C . PRO A 1 540 ? 20.308 16.804 -35.407 1.00 79.06 540 PRO A C 1
ATOM 4157 O O . PRO A 1 540 ? 19.834 15.680 -35.603 1.00 79.06 540 PRO A O 1
ATOM 4160 N N . CYS A 1 541 ? 21.050 17.111 -34.348 1.00 76.69 541 CYS A N 1
ATOM 4161 C CA . CYS A 1 541 ? 21.348 16.189 -33.265 1.00 76.69 541 CYS A CA 1
ATOM 4162 C C . CYS A 1 541 ? 21.269 16.917 -31.922 1.00 76.69 541 CYS A C 1
ATOM 4164 O O . CYS A 1 541 ? 21.664 18.076 -31.795 1.00 76.69 541 CYS A O 1
ATOM 4166 N N . GLU A 1 542 ? 20.759 16.218 -30.921 1.00 78.25 542 GLU A N 1
ATOM 4167 C CA . GLU A 1 542 ? 20.480 16.745 -29.592 1.00 78.25 542 GLU A CA 1
ATOM 4168 C C . GLU A 1 542 ? 20.865 15.707 -28.544 1.00 78.25 542 GLU A C 1
ATOM 4170 O O . GLU A 1 542 ? 20.521 14.539 -28.693 1.00 78.25 542 GLU A O 1
ATOM 4175 N N . PHE A 1 543 ? 21.562 16.119 -27.492 1.00 77.88 543 PHE A N 1
ATOM 4176 C CA . PHE A 1 543 ? 21.953 15.267 -26.374 1.00 77.88 543 PHE A CA 1
ATOM 4177 C C . PHE A 1 543 ? 21.584 15.954 -25.064 1.00 77.88 543 PHE A C 1
ATOM 4179 O O . PHE A 1 543 ? 21.955 17.103 -24.851 1.00 77.88 543 PHE A O 1
ATOM 4186 N N . THR A 1 544 ? 20.900 15.241 -24.180 1.00 75.75 544 THR A N 1
ATOM 4187 C CA . THR A 1 544 ? 20.590 15.676 -22.818 1.00 75.75 544 THR A CA 1
ATOM 4188 C C . THR A 1 544 ? 21.352 14.760 -21.874 1.00 75.75 544 THR A C 1
ATOM 4190 O O . THR A 1 544 ? 21.074 13.561 -21.825 1.00 75.75 544 THR A O 1
ATOM 4193 N N . VAL A 1 545 ? 22.339 15.308 -21.168 1.00 76.12 545 VAL A N 1
ATOM 4194 C CA . VAL A 1 545 ? 23.228 14.553 -20.281 1.00 76.12 545 VAL A CA 1
ATOM 4195 C C . VAL A 1 545 ? 23.193 15.118 -18.870 1.00 76.12 545 VAL A C 1
ATOM 4197 O O . VAL A 1 545 ? 23.291 16.322 -18.671 1.00 76.12 545 VAL A O 1
ATOM 4200 N N . THR A 1 546 ? 23.062 14.252 -17.879 1.00 74.94 546 THR A N 1
ATOM 4201 C CA . THR A 1 546 ? 23.209 14.583 -16.467 1.00 74.94 546 THR A CA 1
ATOM 4202 C C . THR A 1 546 ? 24.612 14.201 -16.032 1.00 74.94 546 THR A C 1
ATOM 4204 O O . THR A 1 546 ? 25.003 13.039 -16.132 1.00 74.94 546 THR A O 1
ATOM 4207 N N . VAL A 1 547 ? 25.361 15.188 -15.556 1.00 79.19 547 VAL A N 1
ATOM 4208 C CA . VAL A 1 547 ? 26.670 15.012 -14.936 1.00 79.19 547 VAL A CA 1
ATOM 4209 C C . VAL A 1 547 ? 26.478 14.958 -13.430 1.00 79.19 547 VAL A C 1
ATOM 4211 O O . VAL A 1 547 ? 25.776 15.799 -12.869 1.00 79.19 547 VAL A O 1
ATOM 4214 N N . GLU A 1 548 ? 27.114 13.995 -12.776 1.00 79.06 548 GLU A N 1
ATOM 4215 C CA . GLU A 1 548 ? 27.084 13.850 -11.327 1.00 79.06 548 GLU A CA 1
ATOM 4216 C C . GLU A 1 548 ? 28.449 13.469 -10.747 1.00 79.06 548 GLU A C 1
ATOM 4218 O O . GLU A 1 548 ? 29.186 12.632 -11.279 1.00 79.06 548 GLU A O 1
ATOM 4223 N N . SER A 1 549 ? 28.783 14.113 -9.633 1.00 81.44 549 SER A N 1
ATOM 4224 C CA . SER A 1 549 ? 29.884 13.740 -8.756 1.00 81.44 549 SER A CA 1
ATOM 4225 C C . SER A 1 549 ? 29.386 13.764 -7.321 1.00 81.44 549 SER A C 1
ATOM 4227 O O . SER A 1 549 ? 28.853 14.779 -6.878 1.00 81.44 549 SER A O 1
ATOM 4229 N N . ASP A 1 550 ? 29.619 12.678 -6.593 1.00 75.94 550 ASP A N 1
ATOM 4230 C CA . ASP A 1 550 ? 29.281 12.549 -5.171 1.00 75.94 550 ASP A CA 1
ATOM 4231 C C . ASP A 1 550 ? 30.374 13.148 -4.257 1.00 75.94 550 ASP A C 1
ATOM 4233 O O . ASP A 1 550 ? 30.284 13.092 -3.033 1.00 75.94 550 ASP A O 1
ATOM 4237 N N . ASP A 1 551 ? 31.436 13.714 -4.847 1.00 78.75 551 ASP A N 1
ATOM 4238 C CA . ASP A 1 551 ? 32.555 14.348 -4.148 1.00 78.75 551 ASP A CA 1
ATOM 4239 C C . ASP A 1 551 ? 33.104 15.522 -4.979 1.00 78.75 551 ASP A C 1
ATOM 4241 O O . ASP A 1 551 ? 34.014 15.383 -5.806 1.00 78.75 551 ASP A O 1
ATOM 4245 N N . VAL A 1 552 ? 32.520 16.707 -4.783 1.00 78.19 552 VAL A N 1
ATOM 4246 C CA . VAL A 1 552 ? 32.922 17.943 -5.476 1.00 78.19 552 VAL A CA 1
ATOM 4247 C C . VAL A 1 552 ? 34.354 18.324 -5.151 1.00 78.19 552 VAL A C 1
ATOM 4249 O O . VAL A 1 552 ? 35.070 18.797 -6.032 1.00 78.19 552 VAL A O 1
ATOM 4252 N N . GLU A 1 553 ? 34.797 18.119 -3.911 1.00 72.12 553 GLU A N 1
ATOM 4253 C CA . GLU A 1 553 ? 36.167 18.447 -3.527 1.00 72.12 553 GLU A CA 1
ATOM 4254 C C . GLU A 1 553 ? 37.171 17.557 -4.256 1.00 72.12 553 GLU A C 1
ATOM 4256 O O . GLU A 1 553 ? 38.168 18.069 -4.767 1.00 72.12 553 GLU A O 1
ATOM 4261 N N . HIS A 1 554 ? 36.908 16.253 -4.364 1.00 77.19 554 HIS A N 1
ATOM 4262 C CA . HIS A 1 554 ? 37.749 15.353 -5.150 1.00 77.19 554 HIS A CA 1
ATOM 4263 C C . HIS A 1 554 ? 37.715 15.709 -6.638 1.00 77.19 554 HIS A C 1
ATOM 4265 O O . HIS A 1 554 ? 38.770 15.829 -7.256 1.00 77.19 554 HIS A O 1
ATOM 4271 N N . MET A 1 555 ? 36.532 15.974 -7.200 1.00 79.12 555 MET A N 1
ATOM 4272 C CA . MET A 1 555 ? 36.400 16.407 -8.593 1.00 79.12 555 MET A CA 1
ATOM 4273 C C . MET A 1 555 ? 37.192 17.697 -8.866 1.00 79.12 555 MET A C 1
ATOM 4275 O O . MET A 1 555 ? 37.848 17.814 -9.890 1.00 79.12 555 MET A O 1
ATOM 4279 N N . ILE A 1 556 ? 37.186 18.683 -7.968 1.00 72.38 556 ILE A N 1
ATOM 4280 C CA . ILE A 1 556 ? 37.901 19.950 -8.195 1.00 72.38 556 ILE A CA 1
ATOM 4281 C C . ILE A 1 556 ? 39.406 19.824 -7.934 1.00 72.38 556 ILE A C 1
ATOM 4283 O O . ILE A 1 556 ? 40.182 20.513 -8.590 1.00 72.38 556 ILE A O 1
ATOM 4287 N N . ASN A 1 557 ? 39.842 18.969 -7.007 1.00 72.00 557 ASN A N 1
ATOM 4288 C CA . ASN A 1 557 ? 41.235 18.959 -6.546 1.00 72.00 557 ASN A CA 1
ATOM 4289 C C . ASN A 1 557 ? 42.083 17.794 -7.074 1.00 72.00 557 ASN A C 1
ATOM 4291 O O . ASN A 1 557 ? 43.310 17.867 -6.994 1.00 72.00 557 ASN A O 1
ATOM 4295 N N . CYS A 1 558 ? 41.475 16.733 -7.605 1.00 74.12 558 CYS A N 1
ATOM 4296 C CA . CYS A 1 558 ? 42.194 15.565 -8.109 1.00 74.12 558 CYS A CA 1
ATOM 4297 C C . CYS A 1 558 ? 42.089 15.473 -9.632 1.00 74.12 558 CYS A C 1
ATOM 4299 O O . CYS A 1 558 ? 40.996 15.333 -10.166 1.00 74.12 558 CYS A O 1
ATOM 4301 N N . ASP A 1 559 ? 43.234 15.504 -10.318 1.00 65.75 559 ASP A N 1
ATOM 4302 C CA . ASP A 1 559 ? 43.360 15.209 -11.752 1.00 65.75 559 ASP A CA 1
ATOM 4303 C C . ASP A 1 559 ? 42.937 13.740 -11.992 1.00 65.75 559 ASP A C 1
ATOM 4305 O O . ASP A 1 559 ? 43.435 12.860 -11.280 1.00 65.75 559 ASP A O 1
ATOM 4309 N N . PRO A 1 560 ? 41.996 13.428 -12.908 1.00 71.38 560 PRO A N 1
ATOM 4310 C CA . PRO A 1 560 ? 41.562 14.222 -14.061 1.00 71.38 560 PRO A CA 1
ATOM 4311 C C . PRO A 1 560 ? 40.497 15.305 -13.837 1.00 71.38 560 PRO A C 1
ATOM 4313 O O . PRO A 1 560 ? 40.181 16.003 -14.784 1.00 71.38 560 PRO A O 1
ATOM 4316 N N . HIS A 1 561 ? 39.930 15.492 -12.653 1.00 77.06 561 HIS A N 1
ATOM 4317 C CA . HIS A 1 561 ? 38.729 16.306 -12.419 1.00 77.06 561 HIS A CA 1
ATOM 4318 C C . HIS A 1 561 ? 37.461 15.734 -13.068 1.00 77.06 561 HIS A C 1
ATOM 4320 O O . HIS A 1 561 ? 36.700 16.436 -13.744 1.00 77.06 561 HIS A O 1
ATOM 4326 N N . ALA A 1 562 ? 37.266 14.424 -12.909 1.00 80.69 562 ALA A N 1
ATOM 4327 C CA . ALA A 1 562 ? 36.203 13.687 -13.576 1.00 80.69 562 ALA A CA 1
ATOM 4328 C C . ALA A 1 562 ? 34.909 13.586 -12.753 1.00 80.69 562 ALA A C 1
ATOM 4330 O O . ALA A 1 562 ? 34.933 13.492 -11.528 1.00 80.69 562 ALA A O 1
ATOM 4331 N N . ALA A 1 563 ? 33.789 13.523 -13.466 1.00 82.62 563 ALA A N 1
ATOM 4332 C CA . ALA A 1 563 ? 32.458 13.202 -12.976 1.00 82.62 563 ALA A CA 1
ATOM 4333 C C . ALA A 1 563 ? 31.812 12.143 -13.883 1.00 82.62 563 ALA A C 1
ATOM 4335 O O . ALA A 1 563 ? 32.183 11.996 -15.056 1.00 82.62 563 ALA A O 1
ATOM 4336 N N . LYS A 1 564 ? 30.849 11.396 -13.338 1.00 84.81 564 LYS A N 1
ATOM 4337 C CA . LYS A 1 564 ? 30.054 10.446 -14.120 1.00 84.81 564 LYS A CA 1
ATOM 4338 C C . LYS A 1 564 ? 29.001 11.201 -14.915 1.00 84.81 564 LYS A C 1
ATOM 4340 O O . LYS A 1 564 ? 28.552 12.272 -14.515 1.00 84.81 564 LYS A O 1
ATOM 4345 N N . MET A 1 565 ? 28.617 10.644 -16.053 1.00 83.06 565 MET A N 1
ATOM 4346 C CA . MET A 1 565 ? 27.623 11.232 -16.933 1.00 83.06 565 MET A CA 1
ATOM 4347 C C . MET A 1 565 ? 26.697 10.151 -17.492 1.00 83.06 565 MET A C 1
ATOM 4349 O O . MET A 1 565 ? 27.148 9.111 -17.970 1.00 83.06 565 MET A O 1
ATOM 4353 N N . SER A 1 566 ? 25.396 10.417 -17.459 1.00 80.75 566 SER A N 1
ATOM 4354 C CA . SER A 1 566 ? 24.344 9.575 -18.038 1.00 80.75 566 SER A CA 1
ATOM 4355 C C . SER A 1 566 ? 23.353 10.443 -18.812 1.00 80.75 566 SER A C 1
ATOM 4357 O O . SER A 1 566 ? 23.377 11.664 -18.690 1.00 80.75 566 SER A O 1
ATOM 4359 N N . GLY A 1 567 ? 22.506 9.859 -19.657 1.00 79.19 567 GLY A N 1
ATOM 4360 C CA . GLY A 1 567 ? 21.526 10.640 -20.412 1.00 79.19 567 GLY A CA 1
ATOM 4361 C C . GLY A 1 567 ? 21.078 9.995 -21.713 1.00 79.19 567 GLY A C 1
ATOM 4362 O O . GLY A 1 567 ? 21.175 8.782 -21.902 1.00 79.19 567 GLY A O 1
ATOM 4363 N N . THR A 1 568 ? 20.594 10.817 -22.635 1.00 79.25 568 THR A N 1
ATOM 4364 C CA . THR A 1 568 ? 20.052 10.374 -23.924 1.00 79.25 568 THR A CA 1
ATOM 4365 C C . THR A 1 568 ? 20.426 11.333 -25.042 1.00 79.25 568 THR A C 1
ATOM 4367 O O . THR A 1 568 ? 20.667 12.513 -24.802 1.00 79.25 568 THR A O 1
ATOM 4370 N N . GLY A 1 569 ? 20.415 10.867 -26.287 1.00 79.88 569 GLY A N 1
ATOM 4371 C CA . GLY A 1 569 ? 20.552 11.747 -27.440 1.00 79.88 569 GLY A CA 1
ATOM 4372 C C . GLY A 1 569 ? 19.841 11.261 -28.691 1.00 79.88 569 GLY A C 1
ATOM 4373 O O . GLY A 1 569 ? 19.727 10.067 -28.949 1.00 79.88 569 GLY A O 1
ATOM 4374 N N . THR A 1 570 ? 19.379 12.201 -29.501 1.00 78.50 570 THR A N 1
ATOM 4375 C CA . THR A 1 570 ? 18.772 11.969 -30.810 1.00 78.50 570 THR A CA 1
ATOM 4376 C C . THR A 1 570 ? 19.699 12.477 -31.902 1.00 78.50 570 THR A C 1
ATOM 4378 O O . THR A 1 570 ? 20.289 13.549 -31.797 1.00 78.50 570 THR A O 1
ATOM 4381 N N . CYS A 1 571 ? 19.875 11.686 -32.955 1.00 80.56 571 CYS A N 1
ATOM 4382 C CA . CYS A 1 571 ? 20.660 12.083 -34.116 1.00 80.56 571 CYS A CA 1
ATOM 4383 C C . CYS A 1 571 ? 20.293 11.155 -35.272 1.00 80.56 571 CYS A C 1
ATOM 4385 O O . CYS A 1 571 ? 20.797 10.032 -35.341 1.00 80.56 571 CYS A O 1
ATOM 4387 N N . ALA A 1 572 ? 19.407 11.603 -36.166 1.00 78.81 572 ALA A N 1
ATOM 4388 C CA . ALA A 1 572 ? 18.807 10.745 -37.198 1.00 78.81 572 ALA A CA 1
ATOM 4389 C C . ALA A 1 572 ? 19.841 10.106 -38.148 1.00 78.81 572 ALA A C 1
ATOM 4391 O O . ALA A 1 572 ? 19.612 9.030 -38.696 1.00 78.81 572 ALA A O 1
ATOM 4392 N N . ALA A 1 573 ? 21.010 10.736 -38.303 1.00 74.75 573 ALA A N 1
ATOM 4393 C CA . ALA A 1 573 ? 22.127 10.211 -39.085 1.00 74.75 573 ALA A CA 1
ATOM 4394 C C . ALA A 1 573 ? 22.847 9.027 -38.414 1.00 74.75 573 ALA A C 1
ATOM 4396 O O . ALA A 1 573 ? 23.518 8.252 -39.094 1.00 74.75 573 ALA A O 1
ATOM 4397 N N . LEU A 1 574 ? 22.739 8.901 -37.088 1.00 74.44 574 LEU A N 1
ATOM 4398 C CA . LEU A 1 574 ? 23.364 7.839 -36.297 1.00 74.44 574 LEU A CA 1
ATOM 4399 C C . LEU A 1 574 ? 22.360 6.734 -35.954 1.00 74.44 574 LEU A C 1
ATOM 4401 O O . LEU A 1 574 ? 22.677 5.548 -36.059 1.00 74.44 574 LEU A O 1
ATOM 4405 N N . SER A 1 575 ? 21.142 7.118 -35.573 1.00 72.81 575 SER A N 1
ATOM 4406 C CA . SER A 1 575 ? 20.074 6.207 -35.172 1.00 72.81 575 SER A CA 1
ATOM 4407 C C . SER A 1 575 ? 18.708 6.807 -35.500 1.00 72.81 575 SER A C 1
ATOM 4409 O O . SER A 1 575 ? 18.466 7.984 -35.248 1.00 72.81 575 SER A O 1
ATOM 4411 N N . ALA A 1 576 ? 17.795 5.981 -36.023 1.00 70.19 576 ALA A N 1
ATOM 4412 C CA . ALA A 1 576 ? 16.407 6.374 -36.292 1.00 70.19 576 ALA A CA 1
ATOM 4413 C C . ALA A 1 576 ? 15.591 6.623 -35.007 1.00 70.19 576 ALA A C 1
ATOM 4415 O O . ALA A 1 576 ? 14.497 7.172 -35.059 1.00 70.19 576 ALA A O 1
ATOM 4416 N N . THR A 1 577 ? 16.123 6.215 -33.856 1.00 68.50 577 THR A N 1
ATOM 4417 C CA . THR A 1 577 ? 15.518 6.379 -32.532 1.00 68.50 577 THR A CA 1
ATOM 4418 C C . THR A 1 577 ? 16.513 7.011 -31.559 1.00 68.50 577 THR A C 1
ATOM 4420 O O . THR A 1 577 ? 17.723 6.938 -31.813 1.00 68.50 577 THR A O 1
ATOM 4423 N N . PRO A 1 578 ? 16.045 7.560 -30.421 1.00 77.00 578 PRO A N 1
ATOM 4424 C CA . PRO A 1 578 ? 16.928 8.028 -29.359 1.00 77.00 578 PRO A CA 1
ATOM 4425 C C . PRO A 1 578 ? 17.941 6.954 -28.932 1.00 77.00 578 PRO A C 1
ATOM 4427 O O . PRO A 1 578 ? 17.647 5.756 -28.950 1.00 77.00 578 PRO A O 1
ATOM 4430 N N . MET A 1 579 ? 19.142 7.403 -28.590 1.00 81.81 579 MET A N 1
ATOM 4431 C CA . MET A 1 579 ? 20.267 6.613 -28.101 1.00 81.81 579 MET A CA 1
ATOM 4432 C C . MET A 1 579 ? 20.474 6.911 -26.619 1.00 81.81 579 MET A C 1
ATOM 4434 O O . MET A 1 579 ? 20.324 8.057 -26.197 1.00 81.81 579 MET A O 1
ATOM 4438 N N . THR A 1 580 ? 20.862 5.905 -25.845 1.00 76.56 580 THR A N 1
ATOM 4439 C CA . THR A 1 580 ? 21.204 6.073 -24.427 1.00 76.56 580 THR A CA 1
ATOM 4440 C C . THR A 1 580 ? 22.691 6.377 -24.284 1.00 76.56 580 THR A C 1
ATOM 4442 O O . THR A 1 580 ? 23.511 5.795 -24.995 1.00 76.56 580 THR A O 1
ATOM 4445 N N . VAL A 1 581 ? 23.034 7.284 -23.374 1.00 76.25 581 VAL A N 1
ATOM 4446 C CA . VAL A 1 581 ? 24.405 7.585 -22.959 1.00 76.25 581 VAL A CA 1
ATOM 4447 C C . VAL A 1 581 ? 24.766 6.666 -21.797 1.00 76.25 581 VAL A C 1
ATOM 4449 O O . VAL A 1 581 ? 24.187 6.776 -20.718 1.00 76.25 581 VAL A O 1
ATOM 4452 N N . THR A 1 582 ? 25.721 5.769 -22.027 1.00 67.75 582 THR A N 1
ATOM 4453 C CA . THR A 1 582 ? 26.298 4.878 -21.011 1.00 67.75 582 THR A CA 1
ATOM 4454 C C . THR A 1 582 ? 27.796 5.144 -20.875 1.00 67.75 582 THR A C 1
ATOM 4456 O O . THR A 1 582 ? 28.425 5.653 -21.809 1.00 67.75 582 THR A O 1
ATOM 4459 N N . ASP A 1 583 ? 28.360 4.827 -19.705 1.00 69.12 583 ASP A N 1
ATOM 4460 C CA . ASP A 1 583 ? 29.786 5.015 -19.384 1.00 69.12 583 ASP A CA 1
ATOM 4461 C C . ASP A 1 583 ? 30.299 6.429 -19.708 1.00 69.12 583 ASP A C 1
ATOM 4463 O O . ASP A 1 583 ? 31.386 6.628 -20.259 1.00 69.12 583 ASP A O 1
ATOM 4467 N N . GLY A 1 584 ? 29.464 7.434 -19.431 1.00 79.75 584 GLY A N 1
ATOM 4468 C CA . GLY A 1 584 ? 29.806 8.821 -19.673 1.00 79.75 584 GLY A CA 1
ATOM 4469 C C . GLY A 1 584 ? 30.800 9.330 -18.633 1.00 79.75 584 GLY A C 1
ATOM 4470 O O . GLY A 1 584 ? 30.598 9.189 -17.428 1.00 79.75 584 GLY A O 1
ATOM 4471 N N . HIS A 1 585 ? 31.850 9.981 -19.113 1.00 84.75 585 HIS A N 1
ATOM 4472 C CA . HIS A 1 585 ? 32.832 10.691 -18.314 1.00 84.75 585 HIS A CA 1
ATOM 4473 C C . HIS A 1 585 ? 32.860 12.154 -18.731 1.00 84.75 585 HIS A C 1
ATOM 4475 O O . HIS A 1 585 ? 33.105 12.488 -19.894 1.00 84.75 585 HIS A O 1
ATOM 4481 N N . PHE A 1 586 ? 32.627 13.020 -17.756 1.00 83.25 586 PHE A N 1
ATOM 4482 C CA . PHE A 1 586 ? 32.801 14.454 -17.882 1.00 83.25 586 PHE A CA 1
ATOM 4483 C C . PHE A 1 586 ? 34.080 14.861 -17.162 1.00 83.25 586 PHE A C 1
ATOM 4485 O O . PHE A 1 586 ? 34.324 14.396 -16.056 1.00 83.25 586 PHE A O 1
ATOM 4492 N N . GLN A 1 587 ? 34.893 15.717 -17.769 1.00 81.88 587 GLN A N 1
ATOM 4493 C CA . GLN A 1 587 ? 36.125 16.216 -17.170 1.00 81.88 587 GLN A CA 1
ATOM 4494 C C . GLN A 1 587 ? 36.141 17.738 -17.239 1.00 81.88 587 GLN A C 1
ATOM 4496 O O . GLN A 1 587 ? 36.027 18.300 -18.331 1.00 81.88 587 GLN A O 1
ATOM 4501 N N . ILE A 1 588 ? 36.319 18.407 -16.100 1.00 74.94 588 ILE A N 1
ATOM 4502 C CA . ILE A 1 588 ? 36.532 19.859 -16.071 1.00 74.94 588 ILE A CA 1
ATOM 4503 C C . ILE A 1 588 ? 38.022 20.190 -16.133 1.00 74.94 588 ILE A C 1
ATOM 4505 O O . ILE A 1 588 ? 38.865 19.409 -15.714 1.00 74.94 588 ILE A O 1
ATOM 4509 N N . MET A 1 589 ? 38.364 21.387 -16.612 1.00 69.06 589 MET A N 1
ATOM 4510 C CA . MET A 1 589 ? 39.726 21.932 -16.511 1.00 69.06 589 MET A CA 1
ATOM 4511 C C . MET A 1 589 ? 40.828 21.073 -17.162 1.00 69.06 589 MET A C 1
ATOM 4513 O O . MET A 1 589 ? 42.007 21.208 -16.802 1.00 69.06 589 MET A O 1
ATOM 4517 N N . SER A 1 590 ? 40.482 20.254 -18.160 1.00 67.56 590 SER A N 1
ATOM 4518 C CA . SER A 1 590 ? 41.466 19.498 -18.938 1.00 67.56 590 SER A CA 1
ATOM 4519 C C . SER A 1 590 ? 42.368 20.464 -19.709 1.00 67.56 590 SER A C 1
ATOM 4521 O O . SER A 1 590 ? 41.928 21.532 -20.137 1.00 67.56 590 SER A O 1
ATOM 4523 N N . GLN A 1 591 ? 43.662 20.169 -19.820 1.00 69.44 591 GLN A N 1
ATOM 4524 C CA . GLN A 1 591 ? 44.583 21.043 -20.544 1.00 69.44 591 GLN A CA 1
ATOM 4525 C C . GLN A 1 591 ? 44.440 20.804 -22.048 1.00 69.44 591 GLN A C 1
ATOM 4527 O O . GLN A 1 591 ? 44.627 19.679 -22.510 1.00 69.44 591 GLN A O 1
ATOM 4532 N N . SER A 1 592 ? 44.138 21.861 -22.809 1.00 65.25 592 SER A N 1
ATOM 4533 C CA . SER A 1 592 ? 44.036 21.734 -24.260 1.00 65.25 592 SER A CA 1
ATOM 4534 C C . SER A 1 592 ? 45.374 21.314 -24.867 1.00 65.25 592 SER A C 1
ATOM 4536 O O . SER A 1 592 ? 46.432 21.849 -24.530 1.00 65.25 592 SER A O 1
ATOM 4538 N N . THR A 1 593 ? 45.318 20.352 -25.788 1.00 65.38 593 THR A N 1
ATOM 4539 C CA . THR A 1 593 ? 46.484 19.924 -26.581 1.00 65.38 593 THR A CA 1
ATOM 4540 C C . THR A 1 593 ? 46.677 20.774 -27.839 1.00 65.38 593 THR A C 1
ATOM 4542 O O . THR A 1 593 ? 47.769 20.784 -28.404 1.00 65.38 593 THR A O 1
ATOM 4545 N N . GLU A 1 594 ? 45.643 21.512 -28.259 1.00 60.69 594 GLU A N 1
ATOM 4546 C CA . GLU A 1 594 ? 45.651 22.349 -29.467 1.00 60.69 594 GLU A CA 1
ATOM 4547 C C . GLU A 1 594 ? 45.848 23.844 -29.152 1.00 60.69 594 GLU A C 1
ATOM 4549 O O . GLU A 1 594 ? 46.391 24.580 -29.980 1.00 60.69 594 GLU A O 1
ATOM 4554 N N . HIS A 1 595 ? 45.454 24.301 -27.957 1.00 63.75 595 HIS A N 1
ATOM 4555 C CA . HIS A 1 595 ? 45.501 25.710 -27.559 1.00 63.75 595 HIS A CA 1
ATOM 4556 C C . HIS A 1 595 ? 46.259 25.913 -26.239 1.00 63.75 595 HIS A C 1
ATOM 4558 O O . HIS A 1 595 ? 45.809 25.523 -25.163 1.00 63.75 595 HIS A O 1
ATOM 4564 N N . ILE A 1 596 ? 47.428 26.555 -26.320 1.00 58.75 596 ILE A N 1
ATOM 4565 C CA . ILE A 1 596 ? 48.223 26.935 -25.144 1.00 58.75 596 ILE A CA 1
ATOM 4566 C C . ILE A 1 596 ? 47.391 27.914 -24.295 1.00 58.75 596 ILE A C 1
ATOM 4568 O O . ILE A 1 596 ? 46.830 28.864 -24.833 1.00 58.75 596 ILE A O 1
ATOM 4572 N N . ASP A 1 597 ? 47.316 27.663 -22.986 1.00 61.69 597 ASP A N 1
ATOM 4573 C CA . ASP A 1 597 ? 46.575 28.439 -21.973 1.00 61.69 597 ASP A CA 1
ATOM 4574 C C . ASP A 1 597 ? 45.034 28.322 -21.976 1.00 61.69 597 ASP A C 1
ATOM 4576 O O . ASP A 1 597 ? 44.370 29.006 -21.193 1.00 61.69 597 ASP A O 1
ATOM 4580 N N . THR A 1 598 ? 44.446 27.408 -22.756 1.00 62.56 598 THR A N 1
ATOM 4581 C CA . THR A 1 598 ? 42.997 27.131 -22.718 1.00 62.56 598 THR A CA 1
ATOM 4582 C C . THR A 1 598 ? 42.688 25.874 -21.900 1.00 62.56 598 THR A C 1
ATOM 4584 O O . THR A 1 598 ? 43.387 24.858 -21.985 1.00 62.56 598 THR A O 1
ATOM 4587 N N . LYS A 1 599 ? 41.620 25.931 -21.096 1.00 66.75 599 LYS A N 1
ATOM 4588 C CA . LYS A 1 599 ? 41.074 24.765 -20.395 1.00 66.75 599 LYS A CA 1
ATOM 4589 C C . LYS A 1 599 ? 39.897 24.192 -21.172 1.00 66.75 599 LYS A C 1
ATOM 4591 O O . LYS A 1 599 ? 39.167 24.929 -21.815 1.00 66.75 599 LYS A O 1
ATOM 4596 N N . GLU A 1 600 ? 39.708 22.885 -21.117 1.00 69.62 600 GLU A N 1
ATOM 4597 C CA . GLU A 1 600 ? 38.659 22.171 -21.838 1.00 69.62 600 GLU A CA 1
ATOM 4598 C C . GLU A 1 600 ? 37.681 21.517 -20.860 1.00 69.62 600 GLU A C 1
ATOM 4600 O O . GLU A 1 600 ? 38.087 20.980 -19.825 1.00 69.62 600 GLU A O 1
ATOM 4605 N N . LEU A 1 601 ? 36.394 21.540 -21.211 1.00 74.56 601 LEU A N 1
ATOM 4606 C CA . LEU A 1 601 ? 35.427 20.574 -20.706 1.00 74.56 601 LEU A CA 1
ATOM 4607 C C . LEU A 1 601 ? 35.379 19.415 -21.696 1.00 74.56 601 LEU A C 1
ATOM 4609 O O . LEU A 1 601 ? 35.042 19.603 -22.871 1.00 74.56 601 LEU A O 1
ATOM 4613 N N . LEU A 1 602 ? 35.741 18.228 -21.227 1.00 76.62 602 LEU A N 1
ATOM 4614 C CA . LEU A 1 602 ? 35.762 17.025 -22.041 1.00 76.62 602 LEU A CA 1
ATOM 4615 C C . LEU A 1 602 ? 34.536 16.174 -21.724 1.00 76.62 602 LEU A C 1
ATOM 4617 O O . LEU A 1 602 ? 34.305 15.802 -20.577 1.00 76.62 602 LEU A O 1
ATOM 4621 N N . TYR A 1 603 ? 33.799 15.818 -22.767 1.00 82.31 603 TYR A N 1
ATOM 4622 C CA . TYR A 1 603 ? 32.663 14.909 -22.714 1.00 82.31 603 TYR A CA 1
ATOM 4623 C C . TYR A 1 603 ? 33.057 13.640 -23.454 1.00 82.31 603 TYR A C 1
ATOM 4625 O O . TYR A 1 603 ? 33.260 13.669 -24.668 1.00 82.31 603 TYR A O 1
ATOM 4633 N N . THR A 1 604 ? 33.170 12.524 -22.749 1.00 83.38 604 THR A N 1
ATOM 4634 C CA . THR A 1 604 ? 33.406 11.212 -23.359 1.00 83.38 604 THR A CA 1
ATOM 4635 C C . THR A 1 604 ? 32.228 10.320 -23.030 1.00 83.38 604 THR A C 1
ATOM 4637 O O . THR A 1 604 ? 31.865 10.210 -21.869 1.00 83.38 604 THR A O 1
ATOM 4640 N N . MET A 1 605 ? 31.599 9.708 -24.029 1.00 84.00 605 MET A N 1
ATOM 4641 C CA . MET A 1 605 ? 30.447 8.838 -23.798 1.00 84.00 605 MET A CA 1
ATOM 4642 C C . MET A 1 605 ? 30.278 7.770 -24.866 1.00 84.00 605 MET A C 1
ATOM 4644 O O . MET A 1 605 ? 30.712 7.936 -26.010 1.00 84.00 605 MET A O 1
ATOM 4648 N N . ILE A 1 606 ? 29.592 6.690 -24.492 1.00 78.56 606 ILE A N 1
ATOM 4649 C CA . ILE A 1 606 ? 29.119 5.668 -25.417 1.00 78.56 606 ILE A CA 1
ATOM 4650 C C . ILE A 1 606 ? 27.632 5.908 -25.674 1.00 78.56 606 ILE A C 1
ATOM 4652 O O . ILE A 1 606 ? 26.813 5.914 -24.761 1.00 78.56 606 ILE A O 1
ATOM 4656 N N . LEU A 1 607 ? 27.286 6.116 -26.941 1.00 78.62 607 LEU A N 1
ATOM 4657 C CA . LEU A 1 607 ? 25.913 6.223 -27.414 1.00 78.62 607 LEU A CA 1
ATOM 4658 C C . LEU A 1 607 ? 25.452 4.849 -27.879 1.00 78.62 607 LEU A C 1
ATOM 4660 O O . LEU A 1 607 ? 25.981 4.318 -28.857 1.00 78.62 607 LEU A O 1
ATOM 4664 N N . THR A 1 608 ? 24.449 4.292 -27.217 1.00 74.69 608 THR A N 1
ATOM 4665 C CA . THR A 1 608 ? 23.901 2.977 -27.549 1.00 74.69 608 THR A CA 1
ATOM 4666 C C . THR A 1 608 ? 22.540 3.138 -28.215 1.00 74.69 608 THR A C 1
ATOM 4668 O O . THR A 1 608 ? 21.573 3.580 -27.597 1.00 74.69 608 THR A O 1
ATOM 4671 N N . GLY A 1 609 ? 22.469 2.804 -29.505 1.00 68.19 609 GLY A N 1
ATOM 4672 C CA . GLY A 1 609 ? 21.236 2.786 -30.294 1.00 68.19 609 GLY A CA 1
ATOM 4673 C C . GLY A 1 609 ? 20.566 1.407 -30.344 1.00 68.19 609 GLY A C 1
ATOM 4674 O O . GLY A 1 609 ? 20.993 0.433 -29.719 1.00 68.19 609 GLY A O 1
ATOM 4675 N N . ILE A 1 610 ? 19.502 1.295 -31.142 1.00 57.12 610 ILE A N 1
ATOM 4676 C CA . ILE A 1 610 ? 18.772 0.033 -31.345 1.00 57.12 610 ILE A CA 1
ATOM 4677 C C . ILE A 1 610 ? 19.668 -1.032 -32.020 1.00 57.12 610 ILE A C 1
ATOM 4679 O O . ILE A 1 610 ? 20.504 -0.714 -32.870 1.00 57.12 610 ILE A O 1
ATOM 4683 N N . ARG A 1 611 ? 19.481 -2.312 -31.640 1.00 49.75 611 ARG A N 1
ATOM 4684 C CA . ARG A 1 611 ? 20.291 -3.492 -32.042 1.00 49.75 611 ARG A CA 1
ATOM 4685 C C . ARG A 1 611 ? 21.744 -3.500 -31.529 1.00 49.75 611 ARG A C 1
ATOM 4687 O O . ARG A 1 611 ? 22.625 -4.020 -32.207 1.00 49.75 611 ARG A O 1
ATOM 4694 N N . GLY A 1 612 ? 22.011 -2.895 -30.366 1.00 57.78 612 GLY A N 1
ATOM 4695 C CA . GLY A 1 612 ? 23.336 -2.932 -29.722 1.00 57.78 612 GLY A CA 1
ATOM 4696 C C . GLY A 1 612 ? 24.422 -2.167 -30.485 1.00 57.78 612 GLY A C 1
ATOM 4697 O O . GLY A 1 612 ? 25.612 -2.359 -30.248 1.00 57.78 612 GLY A O 1
ATOM 4698 N N . LYS A 1 613 ? 24.032 -1.306 -31.435 1.00 68.00 613 LYS A N 1
ATOM 4699 C CA . LYS A 1 613 ? 24.979 -0.446 -32.145 1.00 68.00 613 LYS A CA 1
ATOM 4700 C C . LYS A 1 613 ? 25.459 0.643 -31.198 1.00 68.00 613 LYS A C 1
ATOM 4702 O O . LYS A 1 613 ? 24.674 1.500 -30.802 1.00 68.00 613 LYS A O 1
ATOM 4707 N N . THR A 1 614 ? 26.748 0.615 -30.899 1.00 71.88 614 THR A N 1
ATOM 4708 C CA . THR A 1 614 ? 27.411 1.620 -30.077 1.00 71.88 614 THR A CA 1
ATOM 4709 C C . THR A 1 614 ? 28.194 2.607 -30.936 1.00 71.88 614 THR A C 1
ATOM 4711 O O . THR A 1 614 ? 28.743 2.258 -31.989 1.00 71.88 614 THR A O 1
ATOM 4714 N N . PHE A 1 615 ? 28.244 3.851 -30.475 1.00 75.25 615 PHE A N 1
ATOM 4715 C CA . PHE A 1 615 ? 29.069 4.908 -31.037 1.00 75.25 615 PHE A CA 1
ATOM 4716 C C . PHE A 1 615 ? 29.846 5.574 -29.911 1.00 75.25 615 PHE A C 1
ATOM 4718 O O . PHE A 1 615 ? 29.265 5.946 -28.898 1.00 75.25 615 PHE A O 1
ATOM 4725 N N . SER A 1 616 ? 31.151 5.755 -30.087 1.00 76.94 616 SER A N 1
ATOM 4726 C CA . SER A 1 616 ? 31.929 6.566 -29.152 1.00 76.94 616 SER A CA 1
ATOM 4727 C C . SER A 1 616 ? 31.802 8.029 -29.551 1.00 76.94 616 SER A C 1
ATOM 4729 O O . SER A 1 616 ? 32.058 8.363 -30.710 1.00 76.94 616 SER A O 1
ATOM 4731 N N . PHE A 1 617 ? 31.405 8.877 -28.607 1.00 77.88 617 PHE A N 1
ATOM 4732 C CA . PHE A 1 617 ? 31.388 10.325 -28.742 1.00 77.88 617 PHE A CA 1
ATOM 4733 C C . PHE A 1 617 ? 32.463 10.927 -27.841 1.00 77.88 617 PHE A C 1
ATOM 4735 O O . PHE A 1 617 ? 32.517 10.647 -26.643 1.00 77.88 617 PHE A O 1
ATOM 4742 N N . ARG A 1 618 ? 33.281 11.801 -28.427 1.00 79.19 618 ARG A N 1
ATOM 4743 C CA . ARG A 1 618 ? 34.196 12.678 -27.699 1.00 79.19 618 ARG A CA 1
ATOM 4744 C C . ARG A 1 618 ? 33.913 14.119 -28.100 1.00 79.19 618 ARG A C 1
ATOM 4746 O O . ARG A 1 618 ? 34.120 14.466 -29.263 1.00 79.19 618 ARG A O 1
ATOM 4753 N N . GLY A 1 619 ? 33.431 14.924 -27.160 1.00 72.25 619 GLY A N 1
ATOM 4754 C CA . GLY A 1 619 ? 33.134 16.345 -27.316 1.00 72.25 619 GLY A CA 1
ATOM 4755 C C . GLY A 1 619 ? 34.073 17.197 -26.475 1.00 72.25 619 GLY A C 1
ATOM 4756 O O . GLY A 1 619 ? 34.429 16.819 -25.362 1.00 72.25 619 GLY A O 1
ATOM 4757 N N . ILE A 1 620 ? 34.483 18.337 -27.021 1.00 68.94 620 ILE A N 1
ATOM 4758 C CA . ILE A 1 620 ? 35.363 19.296 -26.355 1.00 68.94 620 ILE A CA 1
ATOM 4759 C C . ILE A 1 620 ? 34.675 20.656 -26.378 1.00 68.94 620 ILE A C 1
ATOM 4761 O O . ILE A 1 620 ? 34.295 21.147 -27.447 1.00 68.94 620 ILE A O 1
ATOM 4765 N N . ASN A 1 621 ? 34.546 21.261 -25.202 1.00 67.06 621 ASN A N 1
ATOM 4766 C CA . ASN A 1 621 ? 34.149 22.650 -25.036 1.00 67.06 621 ASN A CA 1
ATOM 4767 C C . ASN A 1 621 ? 35.350 23.456 -24.523 1.00 67.06 621 ASN A C 1
ATOM 4769 O O . ASN A 1 621 ? 35.960 23.083 -23.523 1.00 67.06 621 ASN A O 1
ATOM 4773 N N . LEU A 1 622 ? 35.704 24.538 -25.216 1.00 61.00 622 LEU A N 1
ATOM 4774 C CA . LEU A 1 622 ? 36.834 25.393 -24.853 1.00 61.00 622 LEU A CA 1
ATOM 4775 C C . LEU A 1 622 ? 36.386 26.432 -23.823 1.00 61.00 622 LEU A C 1
ATOM 4777 O O . LEU A 1 622 ? 35.475 27.216 -24.075 1.00 61.00 622 LEU A O 1
ATOM 4781 N N . LEU A 1 623 ? 37.063 26.445 -22.681 1.00 55.25 623 LEU A N 1
ATOM 4782 C CA . LEU A 1 623 ? 36.873 27.383 -21.588 1.00 55.25 623 LEU A CA 1
ATOM 4783 C C . LEU A 1 623 ? 37.990 28.435 -21.666 1.00 55.25 623 LEU A C 1
ATOM 4785 O O . LEU A 1 623 ? 39.129 28.194 -21.251 1.00 55.25 623 LEU A O 1
ATOM 4789 N N . ASP A 1 624 ? 37.675 29.602 -22.230 1.00 51.34 624 ASP A N 1
ATOM 4790 C CA . ASP A 1 624 ? 38.612 30.726 -22.297 1.00 51.34 624 ASP A CA 1
ATOM 4791 C C . ASP A 1 624 ? 38.818 31.308 -20.892 1.00 51.34 624 ASP A C 1
ATOM 4793 O O . ASP A 1 624 ? 38.025 32.108 -20.385 1.00 51.34 624 ASP A O 1
ATOM 4797 N N . ILE A 1 625 ? 39.915 30.920 -20.239 1.00 41.44 625 ILE A N 1
ATOM 4798 C CA . ILE A 1 625 ? 40.347 31.561 -19.000 1.00 41.44 625 ILE A CA 1
ATOM 4799 C C . ILE A 1 625 ? 41.044 32.867 -19.372 1.00 41.44 625 ILE A C 1
ATOM 4801 O O . ILE A 1 625 ? 42.192 32.887 -19.808 1.00 41.44 625 ILE A O 1
ATOM 4805 N N . TYR A 1 626 ? 40.381 33.998 -19.140 1.00 32.50 626 TYR A N 1
ATOM 4806 C CA . TYR A 1 626 ? 41.079 35.279 -19.090 1.00 32.50 626 TYR A CA 1
ATOM 4807 C C . TYR A 1 626 ? 42.041 35.292 -17.890 1.00 32.50 626 TYR A C 1
ATOM 4809 O O . TYR A 1 626 ? 41.649 35.643 -16.778 1.00 32.50 626 TYR A O 1
ATOM 4817 N N . SER A 1 627 ? 43.316 34.970 -18.112 1.00 28.83 627 SER A N 1
ATOM 4818 C CA . SER A 1 627 ? 44.398 35.308 -17.184 1.00 28.83 627 SER A CA 1
ATOM 4819 C C . SER A 1 627 ? 45.593 35.877 -17.957 1.00 28.83 627 SER A C 1
ATOM 4821 O O . SER A 1 627 ? 46.121 35.204 -18.839 1.00 28.83 627 SER A O 1
ATOM 4823 N N . PRO A 1 628 ? 46.029 37.126 -17.703 1.00 32.66 628 PRO A N 1
ATOM 4824 C CA . PRO A 1 628 ? 47.192 37.683 -18.377 1.00 32.66 628 PRO A CA 1
ATOM 4825 C C . PRO A 1 628 ? 48.487 37.057 -17.833 1.00 32.66 628 PRO A C 1
ATOM 4827 O O . PRO A 1 628 ? 48.699 36.955 -16.624 1.00 32.66 628 PRO A O 1
ATOM 4830 N N . VAL A 1 629 ? 49.360 36.712 -18.778 1.00 31.48 629 VAL A N 1
ATOM 4831 C CA . VAL A 1 629 ? 50.609 35.919 -18.752 1.00 31.48 629 VAL A CA 1
ATOM 4832 C C . VAL A 1 629 ? 51.714 36.370 -17.757 1.00 31.48 629 VAL A C 1
ATOM 4834 O O . VAL A 1 629 ? 52.858 35.949 -17.869 1.00 31.48 629 VAL A O 1
ATOM 4837 N N . THR A 1 630 ? 51.455 37.186 -16.729 1.00 35.06 630 THR A N 1
ATOM 4838 C CA . THR A 1 630 ? 52.531 37.701 -15.841 1.00 35.06 630 THR A CA 1
ATOM 4839 C C . THR A 1 630 ? 52.198 37.847 -14.352 1.00 35.06 630 THR A C 1
ATOM 4841 O O . THR A 1 630 ? 52.843 38.629 -13.652 1.00 35.06 630 THR A O 1
ATOM 4844 N N . THR A 1 631 ? 51.260 37.081 -13.792 1.00 32.53 631 THR A N 1
ATOM 4845 C CA . THR A 1 631 ? 51.065 37.080 -12.327 1.00 32.53 631 THR A CA 1
ATOM 4846 C C . THR A 1 631 ? 51.871 35.970 -11.648 1.00 32.53 631 THR A C 1
ATOM 4848 O O . THR A 1 631 ? 51.537 34.791 -11.721 1.00 32.53 631 THR A O 1
ATOM 4851 N N . LYS A 1 632 ? 52.958 36.352 -10.960 1.00 36.00 632 LYS A N 1
ATOM 4852 C CA . LYS A 1 632 ? 53.639 35.477 -9.989 1.00 36.00 632 LYS A CA 1
ATOM 4853 C C . LYS A 1 632 ? 52.624 35.002 -8.940 1.00 36.00 632 LYS A C 1
ATOM 4855 O O . LYS A 1 632 ? 51.801 35.803 -8.499 1.00 36.00 632 LYS A O 1
ATOM 4860 N N . LYS A 1 633 ? 52.725 33.735 -8.509 1.00 37.41 633 LYS A N 1
ATOM 4861 C CA . LYS A 1 633 ? 52.016 33.207 -7.329 1.00 37.41 633 LYS A CA 1
ATOM 4862 C C . LYS A 1 633 ? 52.298 34.126 -6.134 1.00 37.41 633 LYS A C 1
ATOM 4864 O O . LYS A 1 633 ? 53.397 34.103 -5.590 1.00 37.41 633 LYS A O 1
ATOM 4869 N N . GLY A 1 634 ? 51.330 34.961 -5.773 1.00 38.53 634 GLY A N 1
ATOM 4870 C CA . GLY A 1 634 ? 51.344 35.772 -4.562 1.00 38.53 634 GLY A CA 1
ATOM 4871 C C . GLY A 1 634 ? 50.255 35.264 -3.631 1.00 38.53 634 GLY A C 1
ATOM 4872 O O . GLY A 1 634 ? 49.117 35.091 -4.065 1.00 38.53 634 GLY A O 1
ATOM 4873 N N . HIS A 1 635 ? 50.611 34.989 -2.377 1.00 41.72 635 HIS A N 1
ATOM 4874 C CA . HIS A 1 635 ? 49.635 34.709 -1.329 1.00 41.72 635 HIS A CA 1
ATOM 4875 C C . HIS A 1 635 ? 48.704 35.916 -1.140 1.00 41.72 635 HIS A C 1
ATOM 4877 O O . HIS A 1 635 ? 49.100 37.059 -1.362 1.00 41.72 635 HIS A O 1
ATOM 4883 N N . PHE A 1 636 ? 47.455 35.635 -0.771 1.00 40.81 636 PHE A N 1
ATOM 4884 C CA . PHE A 1 636 ? 46.435 36.636 -0.482 1.00 40.81 636 PHE A CA 1
ATOM 4885 C C . PHE A 1 636 ? 46.898 37.529 0.680 1.00 40.81 636 PHE A C 1
ATOM 4887 O O . PHE A 1 636 ? 47.063 37.047 1.797 1.00 40.81 636 PHE A O 1
ATOM 4894 N N . ASP A 1 637 ? 47.141 38.807 0.391 1.00 45.28 637 ASP A N 1
ATOM 4895 C CA . ASP A 1 637 ? 47.507 39.830 1.371 1.00 45.28 637 ASP A CA 1
ATOM 4896 C C . ASP A 1 637 ? 46.227 40.510 1.878 1.00 45.28 637 ASP A C 1
ATOM 4898 O O . ASP A 1 637 ? 45.531 41.189 1.115 1.00 45.28 637 ASP A O 1
ATOM 4902 N N . LEU A 1 638 ? 45.894 40.263 3.148 1.00 45.09 638 LEU A N 1
ATOM 4903 C CA . LEU A 1 638 ? 44.693 40.770 3.820 1.00 45.09 638 LEU A CA 1
ATOM 4904 C C . LEU A 1 638 ? 44.703 42.297 3.989 1.00 45.09 638 LEU A C 1
ATOM 4906 O O . LEU A 1 638 ? 43.630 42.883 4.127 1.00 45.09 638 LEU A O 1
ATOM 4910 N N . ASP A 1 639 ? 45.876 42.931 3.908 1.00 56.19 639 ASP A N 1
ATOM 4911 C CA . ASP A 1 639 ? 46.048 44.371 4.114 1.00 56.19 639 ASP A CA 1
ATOM 4912 C C . ASP A 1 639 ? 46.160 45.152 2.789 1.00 56.19 639 ASP A C 1
ATOM 4914 O O . ASP A 1 639 ? 46.375 46.370 2.777 1.00 56.19 639 ASP A O 1
ATOM 4918 N N . ALA A 1 640 ? 45.985 44.480 1.643 1.00 51.78 640 ALA A N 1
ATOM 4919 C CA . ALA A 1 640 ? 46.067 45.123 0.338 1.00 51.78 640 ALA A CA 1
ATOM 4920 C C . ALA A 1 640 ? 44.924 46.144 0.129 1.00 51.78 640 ALA A C 1
ATOM 4922 O O . ALA A 1 640 ? 43.747 45.822 0.333 1.00 51.78 640 ALA A O 1
ATOM 4923 N N . PRO A 1 641 ? 45.220 47.369 -0.355 1.00 46.22 641 PRO A N 1
ATOM 4924 C CA . PRO A 1 641 ? 44.189 48.370 -0.592 1.00 46.22 641 PRO A CA 1
ATOM 4925 C C . PRO A 1 641 ? 43.186 47.893 -1.661 1.00 46.22 641 PRO A C 1
ATOM 4927 O O . PRO A 1 641 ? 43.573 47.205 -2.616 1.00 46.22 641 PRO A O 1
ATOM 4930 N N . PRO A 1 642 ? 41.895 48.270 -1.559 1.00 48.38 642 PRO A N 1
ATOM 4931 C CA . PRO A 1 642 ? 40.864 47.808 -2.482 1.00 48.38 642 PRO A CA 1
ATOM 4932 C C . PRO A 1 642 ? 41.228 48.113 -3.940 1.00 48.38 642 PRO A C 1
ATOM 4934 O O . PRO A 1 642 ? 41.499 49.261 -4.297 1.00 48.38 642 PRO A O 1
ATOM 4937 N N . ARG A 1 643 ? 41.193 47.100 -4.819 1.00 45.00 643 ARG A N 1
ATOM 4938 C CA . ARG A 1 643 ? 41.396 47.328 -6.259 1.00 45.00 643 ARG A CA 1
ATOM 4939 C C . ARG A 1 643 ? 40.333 48.289 -6.790 1.00 45.00 643 ARG A C 1
ATOM 4941 O O . ARG A 1 643 ? 39.136 48.008 -6.714 1.00 45.00 643 ARG A O 1
ATOM 4948 N N . VAL A 1 644 ? 40.777 49.374 -7.421 1.00 44.88 644 VAL A N 1
ATOM 4949 C CA . VAL A 1 644 ? 39.897 50.315 -8.124 1.00 44.88 644 VAL A CA 1
ATOM 4950 C C . VAL A 1 644 ? 39.296 49.610 -9.346 1.00 44.88 644 VAL A C 1
ATOM 4952 O O . VAL A 1 644 ? 39.985 49.327 -10.328 1.00 44.88 644 VAL A O 1
ATOM 4955 N N . LYS A 1 645 ? 38.003 49.269 -9.277 1.00 42.38 645 LYS A N 1
ATOM 4956 C CA . LYS A 1 645 ? 37.282 48.603 -10.373 1.00 42.38 645 LYS A CA 1
ATOM 4957 C C . LYS A 1 645 ? 37.120 49.558 -11.557 1.00 42.38 645 LYS A C 1
ATOM 4959 O O . LYS A 1 645 ? 36.700 50.700 -11.391 1.00 42.38 645 LYS A O 1
ATOM 4964 N N . ARG A 1 646 ? 37.395 49.073 -12.773 1.00 43.03 646 ARG A N 1
ATOM 4965 C CA . ARG A 1 646 ? 37.056 49.803 -14.005 1.00 43.03 646 ARG A CA 1
ATOM 4966 C C . ARG A 1 646 ? 35.525 49.865 -14.161 1.00 43.03 646 ARG A C 1
ATOM 4968 O O . ARG A 1 646 ? 34.873 48.845 -13.928 1.00 43.03 646 ARG A O 1
ATOM 4975 N N . PRO A 1 647 ? 34.944 51.003 -14.580 1.00 46.00 647 PRO A N 1
ATOM 4976 C CA . PRO A 1 647 ? 33.508 51.098 -14.810 1.00 46.00 647 PRO A CA 1
ATOM 4977 C C . PRO A 1 647 ? 33.076 50.212 -15.986 1.00 46.00 647 PRO A C 1
ATOM 4979 O O . PRO A 1 647 ? 33.680 50.235 -17.061 1.00 46.00 647 PRO A O 1
ATOM 4982 N N . LEU A 1 648 ? 32.010 49.437 -15.784 1.00 50.81 648 LEU A N 1
ATOM 4983 C CA . LEU A 1 648 ? 31.351 48.670 -16.842 1.00 50.81 648 LEU A CA 1
ATOM 4984 C C . LEU A 1 648 ? 30.649 49.638 -17.809 1.00 50.81 648 LEU A C 1
ATOM 4986 O O . LEU A 1 648 ? 29.881 50.501 -17.385 1.00 50.81 648 LEU A O 1
ATOM 4990 N N . ARG A 1 649 ? 30.884 49.497 -19.120 1.00 53.28 649 ARG A N 1
ATOM 4991 C CA . ARG A 1 649 ? 30.173 50.275 -20.152 1.00 53.28 649 ARG A CA 1
ATOM 4992 C C . ARG A 1 649 ? 28.757 49.720 -20.327 1.00 53.28 649 ARG A C 1
ATOM 4994 O O . ARG A 1 649 ? 28.550 48.800 -21.109 1.00 53.28 649 ARG A O 1
ATOM 5001 N N . LEU A 1 650 ? 27.800 50.267 -19.579 1.00 53.53 650 LEU A N 1
ATOM 5002 C CA . LEU A 1 650 ? 26.404 49.805 -19.546 1.00 53.53 650 LEU A CA 1
ATOM 5003 C C . LEU A 1 650 ? 25.445 50.593 -20.462 1.00 53.53 650 LEU A C 1
ATOM 5005 O O . LEU A 1 650 ? 24.238 50.406 -20.370 1.00 53.53 650 LEU A O 1
ATOM 5009 N N . ASN A 1 651 ? 25.949 51.478 -21.336 1.00 56.81 651 ASN A N 1
ATOM 5010 C CA . ASN A 1 651 ? 25.141 52.316 -22.246 1.00 56.81 651 ASN A CA 1
ATOM 5011 C C . ASN A 1 651 ? 23.875 52.923 -21.589 1.00 56.81 651 ASN A C 1
ATOM 5013 O O . ASN A 1 651 ? 22.819 52.990 -22.210 1.00 56.81 651 ASN A O 1
ATOM 5017 N N . GLY A 1 652 ? 23.977 53.346 -20.323 1.00 56.19 652 GLY A N 1
ATOM 5018 C CA . GLY A 1 652 ? 22.909 54.045 -19.600 1.00 56.19 652 GLY A CA 1
ATOM 5019 C C . GLY A 1 652 ? 21.818 53.176 -18.960 1.00 56.19 652 GLY A C 1
ATOM 5020 O O . GLY A 1 652 ? 20.873 53.741 -18.419 1.00 56.19 652 GLY A O 1
ATOM 5021 N N . LYS A 1 653 ? 21.920 51.840 -18.976 1.00 59.47 653 LYS A N 1
ATOM 5022 C CA . LYS A 1 653 ? 20.928 50.949 -18.345 1.00 59.47 653 LYS A CA 1
ATOM 5023 C C . LYS A 1 653 ? 21.479 50.324 -17.063 1.00 59.47 653 LYS A C 1
ATOM 5025 O O . LYS A 1 653 ? 22.473 49.600 -17.092 1.00 59.47 653 LYS A O 1
ATOM 5030 N N . ASN A 1 654 ? 20.846 50.635 -15.932 1.00 61.84 654 ASN A N 1
ATOM 5031 C CA . ASN A 1 654 ? 21.223 50.087 -14.629 1.00 61.84 654 ASN A CA 1
ATOM 5032 C C . ASN A 1 654 ? 20.780 48.619 -14.520 1.00 61.84 654 ASN A C 1
ATOM 5034 O O . ASN A 1 654 ? 19.690 48.289 -14.984 1.00 61.84 654 ASN A O 1
ATOM 5038 N N . PRO A 1 655 ? 21.594 47.734 -13.922 1.00 65.69 655 PRO A N 1
ATOM 5039 C CA . PRO A 1 655 ? 21.198 46.351 -13.717 1.00 65.69 655 PRO A CA 1
ATOM 5040 C C . PRO A 1 655 ? 20.096 46.236 -12.662 1.00 65.69 655 PRO A C 1
ATOM 5042 O O . PRO A 1 655 ? 20.105 46.946 -11.655 1.00 65.69 655 PRO A O 1
ATOM 5045 N N . GLU A 1 656 ? 19.186 45.292 -12.870 1.00 68.25 656 GLU A N 1
ATOM 5046 C CA . GLU A 1 656 ? 18.173 44.918 -11.886 1.00 68.25 656 GLU A CA 1
ATOM 5047 C C . GLU A 1 656 ? 18.812 43.986 -10.852 1.00 68.25 656 GLU A C 1
ATOM 5049 O O . GLU A 1 656 ? 19.510 43.035 -11.202 1.00 68.25 656 GLU A O 1
ATOM 5054 N N . VAL A 1 657 ? 18.618 44.255 -9.563 1.00 66.06 657 VAL A N 1
ATOM 5055 C CA . VAL A 1 657 ? 19.189 43.439 -8.484 1.00 66.06 657 VAL A CA 1
ATOM 5056 C C . VAL A 1 657 ? 18.061 42.704 -7.778 1.00 66.06 657 VAL A C 1
ATOM 5058 O O . VAL A 1 657 ? 17.171 43.331 -7.212 1.00 66.06 657 VAL A O 1
ATOM 5061 N N . HIS A 1 658 ? 18.134 41.379 -7.772 1.00 60.91 658 HIS A N 1
ATOM 5062 C CA . HIS A 1 658 ? 17.217 40.498 -7.064 1.00 60.91 658 HIS A CA 1
ATOM 5063 C C . HIS A 1 658 ? 17.944 39.877 -5.874 1.00 60.91 658 HIS A C 1
ATOM 5065 O O . HIS A 1 658 ? 19.091 39.447 -5.985 1.00 60.91 658 HIS A O 1
ATOM 5071 N N . ARG A 1 659 ? 17.283 39.836 -4.723 1.00 63.38 659 ARG A N 1
ATOM 5072 C CA . ARG A 1 659 ? 17.795 39.172 -3.523 1.00 63.38 659 ARG A CA 1
ATOM 5073 C C . ARG A 1 659 ? 16.924 37.957 -3.255 1.00 63.38 659 ARG A C 1
ATOM 5075 O O . ARG A 1 659 ? 15.703 38.093 -3.227 1.00 63.38 659 ARG A O 1
ATOM 5082 N N . CYS A 1 660 ? 17.534 36.794 -3.085 1.00 57.81 660 CYS A N 1
ATOM 5083 C CA . CYS A 1 660 ? 16.842 35.580 -2.672 1.00 57.81 660 CYS A CA 1
ATOM 5084 C C . CYS A 1 660 ? 17.542 34.978 -1.457 1.00 57.81 660 CYS A C 1
ATOM 5086 O O . CYS A 1 660 ? 18.760 35.049 -1.335 1.00 57.81 660 CYS A O 1
ATOM 5088 N N . VAL A 1 661 ? 16.759 34.417 -0.541 1.00 59.72 661 VAL A N 1
ATOM 5089 C CA . VAL A 1 661 ? 17.275 33.746 0.653 1.00 59.72 661 VAL A CA 1
ATOM 5090 C C . VAL A 1 661 ? 17.143 32.245 0.428 1.00 59.72 661 VAL A C 1
ATOM 5092 O O . VAL A 1 661 ? 16.052 31.762 0.128 1.00 59.72 661 VAL A O 1
ATOM 5095 N N . THR A 1 662 ? 18.249 31.517 0.517 1.00 53.88 662 THR A N 1
ATOM 5096 C CA . THR A 1 662 ? 18.302 30.059 0.347 1.00 53.88 662 THR A CA 1
ATOM 5097 C C . THR A 1 662 ? 17.707 29.334 1.562 1.00 53.88 662 THR A C 1
ATOM 5099 O O . THR A 1 662 ? 17.499 29.930 2.622 1.00 53.88 662 THR A O 1
ATOM 5102 N N . LYS A 1 663 ? 17.417 28.028 1.433 1.00 40.75 663 LYS A N 1
ATOM 5103 C CA . LYS A 1 663 ? 16.838 27.204 2.520 1.00 40.75 663 LYS A CA 1
ATOM 5104 C C . LYS A 1 663 ? 17.699 27.194 3.795 1.00 40.75 663 LYS A C 1
ATOM 5106 O O . LYS A 1 663 ? 17.151 27.124 4.891 1.00 40.75 663 LYS A O 1
ATOM 5111 N N . ASP A 1 664 ? 19.016 27.323 3.663 1.00 55.75 664 ASP A N 1
ATOM 5112 C CA . ASP A 1 664 ? 19.991 27.458 4.757 1.00 55.75 664 ASP A CA 1
ATOM 5113 C C . ASP A 1 664 ? 20.191 28.914 5.234 1.00 55.75 664 ASP A C 1
ATOM 5115 O O . ASP A 1 664 ? 21.082 29.199 6.030 1.00 55.75 664 ASP A O 1
ATOM 5119 N N . LYS A 1 665 ? 19.310 29.831 4.812 1.00 57.09 665 LYS A N 1
ATOM 5120 C CA . LYS A 1 665 ? 19.249 31.252 5.193 1.00 57.09 665 LYS A CA 1
ATOM 5121 C C . LYS A 1 665 ? 20.389 32.135 4.678 1.00 57.09 665 LYS A C 1
ATOM 5123 O O . LYS A 1 665 ? 20.556 33.248 5.178 1.00 57.09 665 LYS A O 1
ATOM 5128 N N . PHE A 1 666 ? 21.127 31.707 3.656 1.00 48.75 666 PHE A N 1
ATOM 5129 C CA . PHE A 1 666 ? 22.074 32.582 2.967 1.00 48.75 666 PHE A CA 1
ATOM 5130 C C . PHE A 1 666 ? 21.357 33.541 2.010 1.00 48.75 666 PHE A C 1
ATOM 5132 O O . PHE A 1 666 ? 20.502 33.149 1.219 1.00 48.75 666 PHE A O 1
ATOM 5139 N N . GLU A 1 667 ? 21.709 34.826 2.064 1.00 46.41 667 GLU A N 1
ATOM 5140 C CA . GLU A 1 667 ? 21.161 35.837 1.158 1.00 46.41 667 GLU A CA 1
ATOM 5141 C C . GLU A 1 667 ? 22.019 35.925 -0.112 1.00 46.41 667 GLU A C 1
ATOM 5143 O O . GLU A 1 667 ? 23.138 36.444 -0.109 1.00 46.41 667 GLU A O 1
ATOM 5148 N N . LEU A 1 668 ? 21.486 35.422 -1.220 1.00 48.81 668 LEU A N 1
ATOM 5149 C CA . LEU A 1 668 ? 22.086 35.533 -2.539 1.00 48.81 668 LEU A CA 1
ATOM 5150 C C . LEU A 1 668 ? 21.630 36.823 -3.223 1.00 48.81 668 LEU A C 1
ATOM 5152 O O . LEU A 1 668 ? 20.444 37.156 -3.269 1.00 48.81 668 LEU A O 1
ATOM 5156 N N . ARG A 1 669 ? 22.588 37.540 -3.816 1.00 54.44 669 ARG A N 1
ATOM 5157 C CA . ARG A 1 669 ? 22.338 38.748 -4.607 1.00 54.44 669 ARG A CA 1
ATOM 5158 C C . ARG A 1 669 ? 22.536 38.459 -6.091 1.00 54.44 669 ARG A C 1
ATOM 5160 O O . ARG A 1 669 ? 23.657 38.479 -6.594 1.00 54.44 669 ARG A O 1
ATOM 5167 N N . LEU A 1 670 ? 21.439 38.263 -6.804 1.00 51.09 670 LEU A N 1
ATOM 5168 C CA . LEU A 1 670 ? 21.413 38.086 -8.249 1.00 51.09 670 LEU A CA 1
ATOM 5169 C C . LEU A 1 670 ? 21.359 39.454 -8.932 1.00 51.09 670 LEU A C 1
ATOM 5171 O O . LEU A 1 670 ? 20.598 40.333 -8.540 1.00 51.09 670 LEU A O 1
ATOM 5175 N N . THR A 1 671 ? 22.192 39.666 -9.948 1.00 51.06 671 THR A N 1
ATOM 5176 C CA . THR A 1 671 ? 22.228 40.930 -10.698 1.00 51.06 671 THR A CA 1
ATOM 5177 C C . THR A 1 671 ? 21.943 40.638 -12.168 1.00 51.06 671 THR A C 1
ATOM 5179 O O . THR A 1 671 ? 22.723 39.959 -12.833 1.00 51.06 671 THR A O 1
ATOM 5182 N N . ARG A 1 672 ? 20.810 41.131 -12.664 1.00 54.62 672 ARG A N 1
ATOM 5183 C CA . ARG A 1 672 ? 20.315 40.953 -14.027 1.00 54.62 672 ARG A CA 1
ATOM 5184 C C . ARG A 1 672 ? 20.726 42.146 -14.885 1.00 54.62 672 ARG A C 1
ATOM 5186 O O . ARG A 1 672 ? 20.438 43.296 -14.564 1.00 54.62 672 ARG A O 1
ATOM 5193 N N . PHE A 1 673 ? 21.393 41.859 -16.000 1.00 57.53 673 PHE A N 1
ATOM 5194 C CA . PHE A 1 673 ? 21.808 42.860 -16.981 1.00 57.53 673 PHE A CA 1
ATOM 5195 C C . PHE A 1 673 ? 20.970 42.724 -18.255 1.00 57.53 673 PHE A C 1
ATOM 5197 O O . PHE A 1 673 ? 20.721 41.616 -18.734 1.00 57.53 673 PHE A O 1
ATOM 5204 N N . GLU A 1 674 ? 20.558 43.850 -18.837 1.00 54.28 674 GLU A N 1
ATOM 5205 C CA . GLU A 1 674 ? 19.780 43.855 -20.076 1.00 54.28 674 GLU A CA 1
ATOM 5206 C C . GLU A 1 674 ? 20.698 43.585 -21.285 1.00 54.28 674 GLU A C 1
ATOM 5208 O O . GLU A 1 674 ? 21.485 44.431 -21.715 1.00 54.28 674 GLU A O 1
ATOM 5213 N N . GLY A 1 675 ? 20.644 42.364 -21.819 1.00 49.28 675 GLY A N 1
ATOM 5214 C CA . GLY A 1 675 ? 21.581 41.858 -22.824 1.00 49.28 675 GLY A CA 1
ATOM 5215 C C . GLY A 1 675 ? 21.244 42.209 -24.277 1.00 49.28 675 GLY A C 1
ATOM 5216 O O . GLY A 1 675 ? 21.202 41.316 -25.113 1.00 49.28 675 GLY A O 1
ATOM 5217 N N . GLY A 1 676 ? 21.036 43.483 -24.630 1.00 54.94 676 GLY A N 1
ATOM 5218 C CA . GLY A 1 676 ? 20.858 43.922 -26.032 1.00 54.94 676 GLY A CA 1
ATOM 5219 C C . GLY A 1 676 ? 19.940 43.016 -26.891 1.00 54.94 676 GLY A C 1
ATOM 5220 O O . GLY A 1 676 ? 18.942 42.498 -26.406 1.00 54.94 676 GLY A O 1
ATOM 5221 N N . LYS A 1 677 ? 20.281 42.766 -28.169 1.00 44.31 677 LYS A N 1
ATOM 5222 C CA . LYS A 1 677 ? 19.516 41.867 -29.076 1.00 44.31 677 LYS A CA 1
ATOM 5223 C C . LYS A 1 677 ? 19.618 40.362 -28.738 1.00 44.31 677 LYS A C 1
ATOM 5225 O O . LYS A 1 677 ? 19.190 39.540 -29.539 1.00 44.31 677 LYS A O 1
ATOM 5230 N N . LYS A 1 678 ? 20.249 39.986 -27.621 1.00 42.00 678 LYS A N 1
ATOM 5231 C CA . LYS A 1 678 ? 20.623 38.597 -27.297 1.00 42.00 678 LYS A CA 1
ATOM 5232 C C . LYS A 1 678 ? 19.892 38.016 -26.077 1.00 42.00 678 LYS A C 1
ATOM 5234 O O . LYS A 1 678 ? 20.228 36.918 -25.656 1.00 42.00 678 LYS A O 1
ATOM 5239 N N . GLY A 1 679 ? 18.889 38.715 -25.542 1.00 39.34 679 GLY A N 1
ATOM 5240 C CA . GLY A 1 679 ? 18.124 38.263 -24.374 1.00 39.34 679 GLY A CA 1
ATOM 5241 C C . GLY A 1 679 ? 18.852 38.478 -23.034 1.00 39.34 679 GLY A C 1
ATOM 5242 O O . GLY A 1 679 ? 19.986 38.962 -23.011 1.00 39.34 679 GLY A O 1
ATOM 5243 N N . PRO A 1 680 ? 18.187 38.205 -21.895 1.00 37.31 680 PRO A N 1
ATOM 5244 C CA . PRO A 1 680 ? 18.747 38.435 -20.563 1.00 37.31 680 PRO A CA 1
ATOM 5245 C C . PRO A 1 680 ? 19.887 37.456 -20.241 1.00 37.31 680 PRO A C 1
ATOM 5247 O O . PRO A 1 680 ? 19.797 36.271 -20.543 1.00 37.31 680 PRO A O 1
ATOM 5250 N N . VAL A 1 681 ? 20.944 37.951 -19.586 1.00 39.91 681 VAL A N 1
ATOM 5251 C CA . VAL A 1 681 ? 22.092 37.148 -19.123 1.00 39.91 681 VAL A CA 1
ATOM 5252 C C . VAL A 1 681 ? 22.143 37.195 -17.597 1.00 39.91 681 VAL A C 1
ATOM 5254 O O . VAL A 1 681 ? 22.179 38.282 -17.014 1.00 39.91 681 VAL A O 1
ATOM 5257 N N . VAL A 1 682 ? 22.163 36.025 -16.955 1.00 36.03 682 VAL A N 1
ATOM 5258 C CA . VAL A 1 682 ? 22.366 35.868 -15.507 1.00 36.03 682 VAL A CA 1
ATOM 5259 C C . VAL A 1 682 ? 23.828 35.488 -15.271 1.00 36.03 682 VAL A C 1
ATOM 5261 O O . VAL A 1 682 ? 24.325 34.550 -15.882 1.00 36.03 682 VAL A O 1
ATOM 5264 N N . MET A 1 683 ? 24.533 36.230 -14.413 1.00 38.12 683 MET A N 1
ATOM 5265 C CA . MET A 1 683 ? 25.878 35.861 -13.959 1.00 38.12 683 MET A CA 1
ATOM 5266 C C . MET A 1 683 ? 25.813 35.360 -12.518 1.00 38.12 683 MET A C 1
ATOM 5268 O O . MET A 1 683 ? 25.424 36.114 -11.626 1.00 38.12 683 MET A O 1
ATOM 5272 N N . PHE A 1 684 ? 26.253 34.124 -12.292 1.00 34.00 684 PHE A N 1
ATOM 5273 C CA . PHE A 1 684 ? 26.579 33.617 -10.963 1.00 34.00 684 PHE A CA 1
ATOM 5274 C C . PHE A 1 684 ? 28.049 33.922 -10.656 1.00 34.00 684 PHE A C 1
ATOM 5276 O O . PHE A 1 684 ? 28.927 33.766 -11.508 1.00 34.00 684 PHE A O 1
ATOM 5283 N N . HIS A 1 685 ? 28.344 34.387 -9.441 1.00 27.73 685 HIS A N 1
ATOM 5284 C CA . HIS A 1 685 ? 29.730 34.528 -9.002 1.00 27.73 685 HIS A CA 1
ATOM 5285 C C . HIS A 1 685 ? 30.339 33.133 -8.820 1.00 27.73 685 HIS A C 1
ATOM 5287 O O . HIS A 1 685 ? 29.989 32.432 -7.881 1.00 27.73 685 HIS A O 1
ATOM 5293 N N . GLY A 1 686 ? 31.237 32.744 -9.729 1.00 34.94 686 GLY A N 1
ATOM 5294 C CA . GLY A 1 686 ? 31.987 31.485 -9.653 1.00 34.94 686 GLY A CA 1
ATOM 5295 C C . GLY A 1 686 ? 32.142 30.769 -10.993 1.00 34.94 686 GLY A C 1
ATOM 5296 O O . GLY A 1 686 ? 33.168 30.142 -11.215 1.00 34.94 686 GLY A O 1
ATOM 5297 N N . VAL A 1 687 ? 31.191 30.928 -11.919 1.00 34.06 687 VAL A N 1
ATOM 5298 C CA . VAL A 1 687 ? 31.265 30.354 -13.272 1.00 34.06 687 VAL A CA 1
ATOM 5299 C C . VAL A 1 687 ? 30.567 31.319 -14.227 1.00 34.06 687 VAL A C 1
ATOM 5301 O O . VAL A 1 687 ? 29.344 31.397 -14.276 1.00 34.06 687 VAL A O 1
ATOM 5304 N N . GLY A 1 688 ? 31.340 32.132 -14.940 1.00 27.73 688 GLY A N 1
ATOM 5305 C CA . GLY A 1 688 ? 30.810 33.060 -15.932 1.00 27.73 688 GLY A CA 1
ATOM 5306 C C . GLY A 1 688 ? 31.614 32.945 -17.210 1.00 27.73 688 GLY A C 1
ATOM 5307 O O . GLY A 1 688 ? 32.666 33.569 -17.310 1.00 27.73 688 GLY A O 1
ATOM 5308 N N . ASP A 1 689 ? 31.116 32.175 -18.175 1.00 32.38 689 ASP A N 1
ATOM 5309 C CA . ASP A 1 689 ? 31.632 32.208 -19.538 1.00 32.38 689 ASP A CA 1
ATOM 5310 C C . ASP A 1 689 ? 30.810 33.203 -20.378 1.00 32.38 689 ASP A C 1
ATOM 5312 O O . ASP A 1 689 ? 29.578 33.200 -20.390 1.00 32.38 689 ASP A O 1
ATOM 5316 N N . LYS A 1 690 ? 31.514 34.102 -21.066 1.00 28.77 690 LYS A N 1
ATOM 5317 C CA . LYS A 1 690 ? 30.991 34.910 -22.170 1.00 28.77 690 LYS A CA 1
ATOM 5318 C C . LYS A 1 690 ? 31.702 34.426 -23.430 1.00 28.77 690 LYS A C 1
ATOM 5320 O O . LYS A 1 690 ? 32.582 35.114 -23.944 1.00 28.77 690 LYS A O 1
ATOM 5325 N N . SER A 1 691 ? 31.307 33.288 -23.975 1.00 33.31 691 SER A N 1
ATOM 5326 C CA . SER A 1 691 ? 31.937 32.781 -25.189 1.00 33.31 691 SER A CA 1
ATOM 5327 C C . SER A 1 691 ? 31.277 33.391 -26.429 1.00 33.31 691 SER A C 1
ATOM 5329 O O . SER A 1 691 ? 30.156 33.082 -26.831 1.00 33.31 691 SER A O 1
ATOM 5331 N N . GLN A 1 692 ? 31.983 34.339 -27.054 1.00 26.92 692 GLN A N 1
ATOM 5332 C CA . GLN A 1 692 ? 31.547 35.006 -28.286 1.00 26.92 692 GLN A CA 1
ATOM 5333 C C . GLN A 1 692 ? 31.738 34.162 -29.559 1.00 26.92 692 GLN A C 1
ATOM 5335 O O . GLN A 1 692 ? 31.351 34.625 -30.630 1.00 26.92 692 GLN A O 1
ATOM 5340 N N . ARG A 1 693 ? 32.272 32.938 -29.468 1.00 28.09 693 ARG A N 1
ATOM 5341 C CA . ARG A 1 693 ? 32.316 31.924 -30.536 1.00 28.09 693 ARG A CA 1
ATOM 5342 C C . ARG A 1 693 ? 32.764 30.599 -29.919 1.00 28.09 693 ARG A C 1
ATOM 5344 O O . ARG A 1 693 ? 33.953 30.410 -29.708 1.00 28.09 693 ARG A O 1
ATOM 5351 N N . ILE A 1 694 ? 31.835 29.685 -29.660 1.00 31.89 694 ILE A N 1
ATOM 5352 C CA . ILE A 1 694 ? 32.202 28.318 -29.295 1.00 31.89 694 ILE A CA 1
ATOM 5353 C C . ILE A 1 694 ? 32.283 27.489 -30.585 1.00 31.89 694 ILE A C 1
ATOM 5355 O O . ILE A 1 694 ? 31.278 27.240 -31.249 1.00 31.89 694 ILE A O 1
ATOM 5359 N N . LEU A 1 695 ? 33.494 27.101 -30.981 1.00 31.70 695 LEU A N 1
ATOM 5360 C CA . LEU A 1 695 ? 33.738 26.158 -32.074 1.00 31.70 695 LEU A CA 1
ATOM 5361 C C . LEU A 1 695 ? 33.974 24.774 -31.464 1.00 31.70 695 LEU A C 1
ATOM 5363 O O . LEU A 1 695 ? 35.104 24.407 -31.170 1.00 31.70 695 LEU A O 1
ATOM 5367 N N . MET A 1 696 ? 32.898 24.013 -31.272 1.00 38.94 696 MET A N 1
ATOM 5368 C CA . MET A 1 696 ? 32.972 22.646 -30.751 1.00 38.94 696 MET A CA 1
ATOM 5369 C C . MET A 1 696 ? 33.129 21.651 -31.903 1.00 38.94 696 MET A C 1
ATOM 5371 O O . MET A 1 696 ? 32.433 21.754 -32.919 1.00 38.94 696 MET A O 1
ATOM 5375 N N . LYS A 1 697 ? 34.042 20.689 -31.752 1.00 41.47 697 LYS A N 1
ATOM 5376 C CA . LYS A 1 697 ? 34.181 19.534 -32.646 1.00 41.47 697 LYS A CA 1
ATOM 5377 C C . LYS A 1 697 ? 33.968 18.269 -31.825 1.00 41.47 697 LYS A C 1
ATOM 5379 O O . LYS A 1 697 ? 34.834 17.891 -31.046 1.00 41.47 697 LYS A O 1
ATOM 5384 N N . GLY A 1 698 ? 32.827 17.614 -32.010 1.00 42.94 698 GLY A N 1
ATOM 5385 C CA . GLY A 1 698 ? 32.626 16.247 -31.529 1.00 42.94 698 GLY A CA 1
ATOM 5386 C C . GLY A 1 698 ? 33.078 15.242 -32.585 1.00 42.94 698 GLY A C 1
ATOM 5387 O O . GLY A 1 698 ? 32.731 15.437 -33.747 1.00 42.94 698 GLY A O 1
ATOM 5388 N N . GLN A 1 699 ? 33.820 14.191 -32.229 1.00 50.66 699 GLN A N 1
ATOM 5389 C CA . GLN A 1 699 ? 34.076 13.061 -33.134 1.00 50.66 699 GLN A CA 1
ATOM 5390 C C . GLN A 1 699 ? 33.223 11.870 -32.705 1.00 50.66 699 GLN A C 1
ATOM 5392 O O . GLN A 1 699 ? 33.318 11.414 -31.567 1.00 50.66 699 GLN A O 1
ATOM 5397 N N . VAL A 1 700 ? 32.408 11.364 -33.633 1.00 49.56 700 VAL A N 1
ATOM 5398 C CA . VAL A 1 700 ? 31.670 10.109 -33.453 1.00 49.56 700 VAL A CA 1
ATOM 5399 C C . VAL A 1 700 ? 32.359 9.038 -34.282 1.00 49.56 700 VAL A C 1
ATOM 5401 O O . VAL A 1 700 ? 32.497 9.213 -35.496 1.00 49.56 700 VAL A O 1
ATOM 5404 N N . SER A 1 701 ? 32.835 7.964 -33.650 1.00 46.25 701 SER A N 1
ATOM 5405 C CA . SER A 1 701 ? 33.505 6.868 -34.358 1.00 46.25 701 SER A CA 1
ATOM 5406 C C . SER A 1 701 ? 32.884 5.507 -34.058 1.00 46.25 701 SER A C 1
ATOM 5408 O O . SER A 1 701 ? 32.526 5.189 -32.922 1.00 46.25 701 SER A O 1
ATOM 5410 N N . LYS A 1 702 ? 32.782 4.698 -35.115 1.00 47.69 702 LYS A N 1
ATOM 5411 C CA . LYS A 1 702 ? 32.616 3.248 -35.062 1.00 47.69 702 LYS A CA 1
ATOM 5412 C C . LYS A 1 702 ? 33.830 2.639 -35.756 1.00 47.69 702 LYS A C 1
ATOM 5414 O O . LYS A 1 702 ? 34.213 3.123 -36.821 1.00 47.69 702 LYS A O 1
ATOM 5419 N N . ASN A 1 703 ? 34.380 1.547 -35.242 1.00 40.28 703 ASN A N 1
ATOM 5420 C CA . ASN A 1 703 ? 35.193 0.667 -36.085 1.00 40.28 703 ASN A CA 1
ATOM 5421 C C . ASN A 1 703 ? 34.357 0.259 -37.331 1.00 40.28 703 ASN A C 1
ATOM 5423 O O . ASN A 1 703 ? 33.273 -0.298 -37.150 1.00 40.28 703 ASN A O 1
ATOM 5427 N N . PRO A 1 704 ? 34.785 0.425 -38.600 1.00 39.84 704 PRO A N 1
ATOM 5428 C CA . PRO A 1 704 ? 35.526 1.513 -39.257 1.00 39.84 704 PRO A CA 1
ATOM 5429 C C . PRO A 1 704 ? 34.706 2.307 -40.329 1.00 39.84 704 PRO A C 1
ATOM 5431 O O . PRO A 1 704 ? 35.297 2.921 -41.214 1.00 39.84 704 PRO A O 1
ATOM 5434 N N . PHE A 1 705 ? 33.358 2.315 -40.325 1.00 41.88 705 PHE A N 1
ATOM 5435 C CA . PHE A 1 705 ? 32.572 2.802 -41.493 1.00 41.88 705 PHE A CA 1
ATOM 5436 C C . PHE A 1 705 ? 31.824 4.147 -41.373 1.00 41.88 705 PHE A C 1
ATOM 5438 O O . PHE A 1 705 ? 31.328 4.635 -42.390 1.00 41.88 705 PHE A O 1
ATOM 5445 N N . ALA A 1 706 ? 31.778 4.796 -40.206 1.00 49.34 706 ALA A N 1
ATOM 5446 C CA . ALA A 1 706 ? 31.191 6.136 -40.070 1.00 49.34 706 ALA A CA 1
ATOM 5447 C C . ALA A 1 706 ? 31.982 6.978 -39.060 1.00 49.34 706 ALA A C 1
ATOM 5449 O O . ALA A 1 706 ? 31.868 6.786 -37.852 1.00 49.34 706 ALA A O 1
ATOM 5450 N N . THR A 1 707 ? 32.802 7.896 -39.572 1.00 56.59 707 THR A N 1
ATOM 5451 C CA . THR A 1 707 ? 33.406 8.986 -38.801 1.00 56.59 707 THR A CA 1
ATOM 5452 C C . THR A 1 707 ? 32.737 10.292 -39.207 1.00 56.59 707 THR A C 1
ATOM 5454 O O . THR A 1 707 ? 32.560 10.572 -40.397 1.00 56.59 707 THR A O 1
ATOM 5457 N N . GLY A 1 708 ? 32.335 11.094 -38.229 1.00 57.19 708 GLY A N 1
ATOM 5458 C CA . GLY A 1 708 ? 31.672 12.372 -38.472 1.00 57.19 708 GLY A CA 1
ATOM 5459 C C . GLY A 1 708 ? 32.022 13.407 -37.420 1.00 57.19 708 GLY A C 1
ATOM 5460 O O . GLY A 1 708 ? 32.593 13.073 -36.379 1.00 57.19 708 GLY A O 1
ATOM 5461 N N . SER A 1 709 ? 31.704 14.659 -37.729 1.00 63.91 709 SER A N 1
ATOM 5462 C CA . SER A 1 709 ? 31.896 15.784 -36.826 1.00 63.91 709 SER A CA 1
ATOM 5463 C C . SER A 1 709 ? 30.562 16.414 -36.461 1.00 63.91 709 SER A C 1
ATOM 5465 O O . SER A 1 709 ? 29.655 16.470 -37.288 1.00 63.91 709 SER A O 1
ATOM 5467 N N . MET A 1 710 ? 30.463 16.905 -35.229 1.00 59.72 710 MET A N 1
ATOM 5468 C CA . MET A 1 710 ? 29.312 17.667 -34.752 1.00 59.72 710 MET A CA 1
ATOM 5469 C C . MET A 1 710 ? 29.750 19.053 -34.281 1.00 59.72 710 MET A C 1
ATOM 5471 O O . MET A 1 710 ? 30.757 19.169 -33.579 1.00 59.72 710 MET A O 1
ATOM 5475 N N . ARG A 1 711 ? 28.973 20.082 -34.637 1.00 61.25 711 ARG A N 1
ATOM 5476 C CA . ARG A 1 711 ? 28.988 21.405 -33.989 1.00 61.25 711 ARG A CA 1
ATOM 5477 C C . ARG A 1 711 ? 27.725 21.537 -33.162 1.00 61.25 711 ARG A C 1
ATOM 5479 O O . ARG A 1 711 ? 26.644 21.315 -33.696 1.00 61.25 711 ARG A O 1
ATOM 5486 N N . TYR A 1 712 ? 27.860 21.936 -31.906 1.00 50.50 712 TYR A N 1
ATOM 5487 C CA . TYR A 1 712 ? 26.733 22.099 -30.998 1.00 50.50 712 TYR A CA 1
ATOM 5488 C C . TYR A 1 712 ? 26.876 23.350 -30.134 1.00 50.50 712 TYR A C 1
ATOM 5490 O O . TYR A 1 712 ? 27.952 23.936 -30.030 1.00 50.50 712 TYR A O 1
ATOM 5498 N N . THR A 1 713 ? 25.751 23.780 -29.575 1.00 48.59 713 THR A N 1
ATOM 5499 C CA . THR A 1 713 ? 25.644 24.775 -28.506 1.00 48.59 713 THR A CA 1
ATOM 5500 C C . THR A 1 713 ? 25.134 24.054 -27.272 1.00 48.59 713 THR A C 1
ATOM 5502 O O . THR A 1 713 ? 24.352 23.112 -27.401 1.00 48.59 713 THR A O 1
ATOM 5505 N N . SER A 1 714 ? 25.569 24.488 -26.095 1.00 47.81 714 SER A N 1
ATOM 5506 C CA . SER A 1 714 ? 25.216 23.829 -24.847 1.00 47.81 714 SER A CA 1
ATOM 5507 C C . SER A 1 714 ? 24.574 24.783 -23.853 1.00 47.81 714 SER A C 1
ATOM 5509 O O . SER A 1 714 ? 24.981 25.944 -23.759 1.00 47.81 714 SER A O 1
ATOM 5511 N N . VAL A 1 715 ? 23.566 24.298 -23.130 1.00 45.78 715 VAL A N 1
ATOM 5512 C CA . VAL A 1 715 ? 22.882 25.022 -22.053 1.00 45.78 715 VAL A CA 1
ATOM 5513 C C . VAL A 1 715 ? 22.909 24.156 -20.798 1.00 45.78 715 VAL A C 1
ATOM 5515 O O . VAL A 1 715 ? 22.447 23.016 -20.823 1.00 45.78 715 VAL A O 1
ATOM 5518 N N . CYS A 1 716 ? 23.467 24.702 -19.717 1.00 41.59 716 CYS A N 1
ATOM 5519 C CA . CYS A 1 716 ? 23.617 24.024 -18.433 1.00 41.59 716 CYS A CA 1
ATOM 5520 C C . CYS A 1 716 ? 22.508 24.446 -17.459 1.00 41.59 716 CYS A C 1
ATOM 5522 O O . CYS A 1 716 ? 22.208 25.637 -17.331 1.00 41.59 716 CYS A O 1
ATOM 5524 N N . TYR A 1 717 ? 21.928 23.460 -16.777 1.00 45.97 717 TYR A N 1
ATOM 5525 C CA . TYR A 1 717 ? 20.897 23.600 -15.757 1.00 45.97 717 TYR A CA 1
ATOM 5526 C C . TYR A 1 717 ? 21.415 22.953 -14.468 1.00 45.97 717 TYR A C 1
ATOM 5528 O O . TYR A 1 717 ? 21.636 21.741 -14.429 1.00 45.97 717 TYR A O 1
ATOM 5536 N N . THR A 1 718 ? 21.663 23.773 -13.448 1.00 33.59 718 THR A N 1
ATOM 5537 C CA . THR A 1 718 ? 22.196 23.359 -12.138 1.00 33.59 718 THR A CA 1
ATOM 5538 C C . THR A 1 718 ? 21.099 23.076 -11.139 1.00 33.59 718 THR A C 1
ATOM 5540 O O . THR A 1 718 ? 20.199 23.945 -11.051 1.00 33.59 718 THR A O 1
#

Nearest PDB structures (foldseek):
  1cc2-assembly1_A  TM=8.231E-01  e=2.521E-19  Streptomyces sp.
  4xxg-assembly1_A  TM=8.016E-01  e=1.374E-19  Streptomyces sp. SA-COO
  1b8s-assembly1_A  TM=8.117E-01  e=8.076E-19  Streptomyces sp.
  1cbo-assembly1_A  TM=8.132E-01  e=1.725E-18  Streptomyces sp.
  3b6d-assembly1_A  TM=8.025E-01  e=1.211E-18  Streptomyces sp. SA-COO

Solvent-accessible surface area (backbone atoms only — not comparable to full-atom values): 38968 Å² total; per-residue (Å²): 141,76,88,75,72,103,61,102,80,83,63,84,77,60,97,82,37,56,67,46,76,49,74,48,82,35,35,32,42,48,47,32,45,60,89,43,32,41,51,43,35,39,56,40,55,55,44,84,57,56,72,66,60,57,66,36,85,60,45,29,67,66,53,56,75,42,36,66,51,38,70,53,51,31,32,42,58,54,44,72,67,49,50,62,37,48,75,58,87,89,48,84,83,40,46,44,60,56,48,54,60,51,20,52,68,62,52,98,58,99,58,62,71,78,27,46,51,61,40,36,20,28,40,36,82,51,73,33,83,49,48,90,53,61,39,68,28,40,40,57,81,29,34,5,29,32,47,69,40,55,92,75,49,16,52,60,25,39,62,68,33,64,50,50,46,42,40,48,76,65,52,84,86,79,78,58,61,46,73,59,30,56,35,80,40,94,87,52,86,34,35,37,36,31,29,32,66,64,56,92,94,57,76,91,57,76,76,42,75,49,77,35,67,63,48,77,37,66,55,36,15,63,45,38,31,50,32,50,48,51,11,37,80,73,71,32,65,50,16,86,37,50,15,30,30,21,16,44,22,36,36,41,54,40,28,22,39,44,22,78,53,67,15,39,26,54,16,48,60,74,92,54,50,90,83,47,84,52,36,27,53,16,44,48,35,36,43,38,51,65,71,56,86,93,72,60,74,66,72,31,32,32,40,28,44,38,23,44,21,49,91,52,42,64,68,46,53,54,50,51,58,48,40,36,71,74,70,54,77,88,90,73,63,78,71,61,52,54,55,54,55,53,37,52,77,67,67,55,34,62,45,13,18,40,36,39,40,32,23,10,36,49,88,14,74,24,35,46,44,69,41,78,93,75,76,41,74,47,51,51,34,91,52,58,50,71,41,67,43,56,55,54,51,51,53,52,50,45,45,25,15,53,51,40,58,19,46,57,29,67,44,89,53,56,36,84,92,48,58,23,26,39,60,20,75,45,60,25,6,10,30,14,24,14,86,31,7,76,68,6,20,14,36,79,58,23,38,27,19,40,20,70,32,82,49,66,40,78,45,36,33,46,57,36,33,14,35,39,44,50,31,54,27,45,54,53,64,42,56,36,49,18,52,32,44,44,26,52,50,53,50,27,60,73,73,71,51,84,85,74,90,79,77,73,58,64,64,68,65,75,78,65,59,72,82,45,68,53,48,62,34,39,34,43,36,44,32,39,33,28,39,76,90,44,78,87,56,71,35,67,29,38,35,43,36,39,39,39,32,66,38,41,66,54,28,75,72,39,89,72,17,55,29,44,28,38,41,39,33,40,31,64,86,82,28,93,50,68,18,42,36,41,86,18,39,34,26,48,75,36,77,44,91,88,40,90,84,32,30,22,39,39,40,38,30,35,36,39,30,82,91,77,44,63,33,41,38,41,34,45,43,82,43,85,62,92,69,76,98,75,74,73,96,67,79,91,62,91,82,60,76,81,78,84,76,80,85,78,89,52,90,90,58,82,63,50,75,47,76,47,68,46,99,88,66,50,78,44,78,44,52,42,41,86,38,74,101,74,49,79,50,82,61,56,96,90,69,75,86,84,76,91,74,77,86,32,60,27,44,39,43,38,98,87,83,53,53,30,45,30,41,51,51,75,50,80,46,115

pLDDT: mean 77.88, std 20.26, range [23.94, 98.94]

Mean predicted aligned error: 15.06 Å

Secondary structure (DSSP, 8-state):
----SS-TTS----TTSSEEEEE-SSEEEEEE-STTGGGGTS--B-PPPPHHHHHSTTS-HHHHHTHHHIIIIIHHHHHHHH--BPPPTTSPP-HHHHHHHHHHTTS--S-GGGTEEEPPBSB--S-BSS-TTS--BPPP--BS-GGG--TTS-B--GGGTHHHHHHHTT-----SEEEEEEEE-SSSSSEEEEEEE--TTS--PPPEEEEES-EEE-SHHHHHHHHHHHHHHTT--B-TTTT-SBB-TT-EEEEEET-SS----B---GGGGGGS---BSS--EEEEGGGSTTS-GGG-EEEEEE-B-GGGHHHHHHHHHHHHHHH--S-S-HHHHHHHHHHHHTT-TTTT-EEEEEEE-----BEEEEETTTTEEEEE-TTGGGSHHHHHHHHHHHHHHHHTT-EEEE-TT--GGGTT-EEES--B-SS-B-SSTTT-SB-TTSEEE-BTSS-EEEEEEE-SGG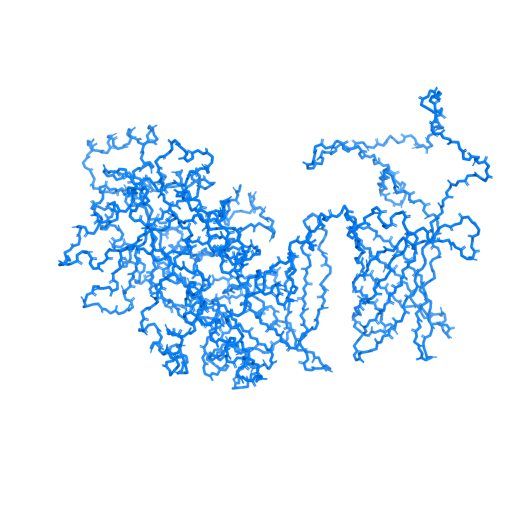G--S--SS-THHHHHHHHHHHHHHHHHHHTPPP-SS------TTTT------EEEEEEEEEEEEETTEEEEEEEEEEEEEEEES-HHHHHHSTT-EEEEEEEEEETTTEEEEEEEEEEEEEEEEEPSSSTT-EEEEEEEEEE-GGG-EEEEEEEEEE-----TT-------TTPPPP-PPPP--TT-PPEEEEEE-TT--EEEEEEE--GGG--EE-BTTB----S-----EEEEETTTEEEEEEEEEEEE-